Protein AF-A0AAE0WS06-F1 (afdb_monomer)

Structure (mmCIF, N/CA/C/O backbone):
data_AF-A0AAE0WS06-F1
#
_entry.id   AF-A0AAE0WS06-F1
#
loop_
_atom_site.group_PDB
_atom_site.id
_atom_site.type_symbol
_atom_site.label_atom_id
_atom_site.label_alt_id
_atom_site.label_comp_id
_atom_site.label_asym_id
_atom_site.label_entity_id
_atom_site.label_seq_id
_atom_site.pdbx_PDB_ins_code
_atom_site.Cartn_x
_atom_site.Cartn_y
_atom_site.Cartn_z
_atom_site.occupancy
_atom_site.B_iso_or_equiv
_atom_site.auth_seq_id
_atom_site.auth_comp_id
_atom_site.auth_asym_id
_atom_site.auth_atom_id
_atom_site.pdbx_PDB_model_num
ATOM 1 N N . MET A 1 1 ? 27.859 -35.259 35.446 1.00 38.78 1 MET A N 1
ATOM 2 C CA . MET A 1 1 ? 28.442 -34.142 34.668 1.00 38.78 1 MET A CA 1
ATOM 3 C C . MET A 1 1 ? 27.385 -33.175 34.126 1.00 38.78 1 MET A C 1
ATOM 5 O O . MET A 1 1 ? 27.685 -31.994 34.048 1.00 38.78 1 MET A O 1
ATOM 9 N N . GLU A 1 2 ? 26.140 -33.585 33.858 1.00 34.56 2 GLU A N 1
ATOM 10 C CA . GLU A 1 2 ? 25.104 -32.656 33.353 1.00 34.56 2 GLU A CA 1
ATOM 11 C C . GLU A 1 2 ? 24.590 -31.627 34.382 1.00 34.56 2 GLU A C 1
ATOM 13 O O . GLU A 1 2 ? 24.336 -30.480 34.023 1.00 34.56 2 GLU A O 1
ATOM 18 N N . ASN A 1 3 ? 24.573 -31.948 35.681 1.00 36.56 3 ASN A N 1
ATOM 19 C CA . ASN A 1 3 ? 24.187 -30.970 36.715 1.00 36.56 3 ASN A CA 1
ATOM 20 C C . ASN A 1 3 ? 25.267 -29.909 37.014 1.00 36.56 3 ASN A C 1
ATOM 22 O O . ASN A 1 3 ? 24.951 -28.844 37.542 1.00 36.56 3 ASN A O 1
ATOM 26 N N . ALA A 1 4 ? 26.526 -30.149 36.626 1.00 33.25 4 ALA A N 1
ATOM 27 C CA . ALA A 1 4 ? 27.603 -29.165 36.768 1.00 33.25 4 ALA A CA 1
ATOM 28 C C . ALA A 1 4 ? 27.520 -28.075 35.683 1.00 33.25 4 ALA A C 1
ATOM 30 O O . ALA A 1 4 ? 27.757 -26.904 35.969 1.00 33.25 4 ALA A O 1
ATOM 31 N N . HIS A 1 5 ? 27.093 -28.428 34.465 1.00 36.16 5 HIS A N 1
ATOM 32 C CA . HIS A 1 5 ? 26.930 -27.477 33.359 1.00 36.16 5 HIS A CA 1
ATOM 33 C C . HIS A 1 5 ? 25.762 -26.502 33.565 1.00 36.16 5 HIS A C 1
ATOM 35 O O . HIS A 1 5 ? 25.855 -25.341 33.160 1.00 36.16 5 HIS A O 1
ATOM 41 N N . LEU A 1 6 ? 24.682 -26.935 34.225 1.00 36.91 6 LEU A N 1
ATOM 42 C CA . LEU A 1 6 ? 23.524 -26.077 34.489 1.00 36.91 6 LEU A CA 1
ATOM 43 C C . LEU A 1 6 ? 23.784 -25.079 35.632 1.00 36.91 6 LEU A C 1
ATOM 45 O O . LEU A 1 6 ? 23.354 -23.927 35.554 1.00 36.91 6 LEU A O 1
ATOM 49 N N . TRP A 1 7 ? 24.539 -25.495 36.657 1.00 36.16 7 TRP A N 1
ATOM 50 C CA . TRP A 1 7 ? 24.986 -24.606 37.733 1.00 36.16 7 TRP A CA 1
ATOM 51 C C . TRP A 1 7 ? 26.011 -23.584 37.220 1.00 36.16 7 TRP A C 1
ATOM 53 O O . TRP A 1 7 ? 25.868 -22.392 37.485 1.00 36.16 7 TRP A O 1
ATOM 63 N N . TYR A 1 8 ? 26.965 -24.017 36.382 1.00 34.34 8 TYR A N 1
ATOM 64 C CA . TYR A 1 8 ? 27.956 -23.123 35.775 1.00 34.34 8 TYR A CA 1
ATOM 65 C C . TYR A 1 8 ? 27.310 -22.077 34.857 1.00 34.34 8 TYR A C 1
ATOM 67 O O . TYR A 1 8 ? 27.682 -20.911 34.919 1.00 34.34 8 TYR A O 1
ATOM 75 N N . ARG A 1 9 ? 26.291 -22.450 34.062 1.00 39.28 9 ARG A N 1
ATOM 76 C CA . ARG A 1 9 ? 25.549 -21.487 33.230 1.00 39.28 9 ARG A CA 1
ATOM 77 C C . ARG A 1 9 ? 24.821 -20.443 34.067 1.00 39.28 9 ARG A C 1
A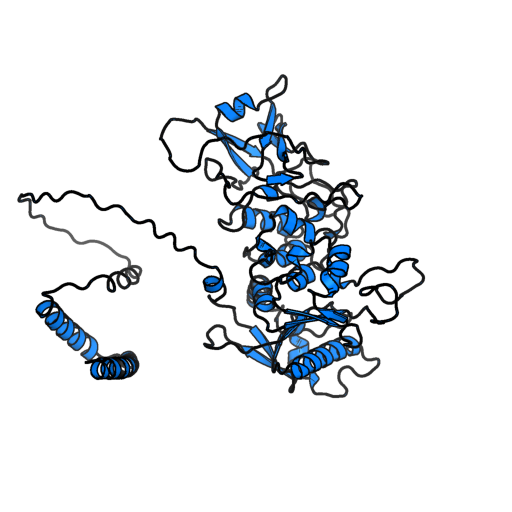TOM 79 O O . ARG A 1 9 ? 24.996 -19.266 33.793 1.00 39.28 9 ARG A O 1
ATOM 86 N N . LYS A 1 10 ? 24.066 -20.846 35.097 1.00 38.72 10 LYS A N 1
ATOM 87 C CA . LYS A 1 10 ? 23.293 -19.898 35.921 1.00 38.72 10 LYS A CA 1
ATOM 88 C C . LYS A 1 10 ? 24.188 -18.958 36.730 1.00 38.72 10 LYS A C 1
ATOM 90 O O . LYS A 1 10 ? 23.940 -17.755 36.733 1.00 38.72 10 LYS A O 1
ATOM 95 N N . VAL A 1 11 ? 25.250 -19.480 37.350 1.00 41.81 11 VAL A N 1
ATOM 96 C CA . VAL A 1 11 ? 26.196 -18.664 38.127 1.00 41.81 11 VAL A CA 1
ATOM 97 C C . VAL A 1 11 ? 27.007 -17.742 37.213 1.00 41.81 11 VAL A C 1
ATOM 99 O O . VAL A 1 11 ? 27.177 -16.576 37.556 1.00 41.81 11 VAL A O 1
ATOM 102 N N . ALA A 1 12 ? 27.431 -18.199 36.027 1.00 39.56 12 ALA A N 1
ATOM 103 C CA . ALA A 1 12 ? 28.180 -17.364 35.087 1.00 39.56 12 ALA A CA 1
ATOM 104 C C . ALA A 1 12 ? 27.339 -16.211 34.522 1.00 39.56 12 ALA A C 1
ATOM 106 O O . ALA A 1 12 ? 27.842 -15.094 34.463 1.00 39.56 12 ALA A O 1
ATOM 107 N N . THR A 1 13 ? 26.061 -16.421 34.174 1.00 41.44 13 THR A N 1
ATOM 108 C CA . THR A 1 13 ? 25.200 -15.321 33.694 1.00 41.44 13 THR A CA 1
ATOM 109 C C . THR A 1 13 ? 24.869 -14.309 34.784 1.00 41.44 13 THR A C 1
ATOM 111 O O . THR A 1 13 ? 24.907 -13.112 34.516 1.00 41.44 13 THR A O 1
ATOM 114 N N . SER A 1 14 ? 24.599 -14.748 36.019 1.00 39.09 14 SER A N 1
ATOM 115 C CA . SER A 1 14 ? 24.303 -13.823 37.122 1.00 39.09 14 SER A CA 1
ATOM 116 C C . SER A 1 14 ? 25.552 -13.086 37.618 1.00 39.09 14 SER A C 1
ATOM 118 O O . SER A 1 14 ? 25.469 -11.904 37.947 1.00 39.09 14 SER A O 1
ATOM 120 N N . ALA A 1 15 ? 26.719 -13.741 37.613 1.00 37.03 15 ALA A N 1
ATOM 121 C CA . ALA A 1 15 ? 27.991 -13.108 37.950 1.00 37.03 15 ALA A CA 1
ATOM 122 C C . ALA A 1 15 ? 28.457 -12.135 36.856 1.00 37.03 15 ALA A C 1
ATOM 124 O O . ALA A 1 15 ? 28.897 -11.044 37.200 1.00 37.03 15 ALA A O 1
ATOM 125 N N . LEU A 1 16 ? 28.299 -12.453 35.560 1.00 40.22 16 LEU A N 1
ATOM 126 C CA . LEU A 1 16 ? 28.612 -11.507 34.476 1.00 40.22 16 LEU A CA 1
ATOM 127 C C . LEU A 1 16 ? 27.717 -10.263 34.531 1.00 40.22 16 LEU A C 1
ATOM 129 O O . LEU A 1 16 ? 28.218 -9.154 34.370 1.00 40.22 16 LEU A O 1
ATOM 133 N N . TYR A 1 17 ? 26.419 -10.426 34.805 1.00 38.16 17 TYR A N 1
ATOM 134 C CA . TYR A 1 17 ? 25.497 -9.290 34.924 1.00 38.16 17 TYR A CA 1
ATOM 135 C C . TYR A 1 17 ? 25.816 -8.391 36.128 1.00 38.16 17 TYR A C 1
ATOM 137 O O . TYR A 1 17 ? 25.667 -7.172 36.044 1.00 38.16 17 TYR A O 1
ATOM 145 N N . ALA A 1 18 ? 26.294 -8.969 37.236 1.00 38.00 18 ALA A N 1
ATOM 146 C CA . ALA A 1 18 ? 26.763 -8.206 38.391 1.00 38.00 18 ALA A CA 1
ATOM 147 C C . ALA A 1 18 ? 28.141 -7.552 38.146 1.00 38.00 18 ALA A C 1
ATOM 149 O O . ALA A 1 18 ? 28.361 -6.419 38.576 1.00 38.00 18 ALA A O 1
ATOM 150 N N . LEU A 1 19 ? 29.049 -8.218 37.418 1.00 37.72 19 LEU A N 1
ATOM 151 C CA . LEU A 1 19 ? 30.391 -7.706 37.107 1.00 37.72 19 LEU A CA 1
ATOM 152 C C . LEU A 1 19 ? 30.387 -6.580 36.065 1.00 37.72 19 LEU A C 1
ATOM 154 O O . LEU A 1 19 ? 31.164 -5.640 36.210 1.00 37.72 19 LEU A O 1
ATOM 158 N N . MET A 1 20 ? 29.497 -6.608 35.066 1.00 41.22 20 MET A N 1
ATOM 159 C CA . MET A 1 20 ? 29.400 -5.534 34.060 1.00 41.22 20 MET A CA 1
ATOM 160 C C . MET A 1 20 ? 28.899 -4.198 34.635 1.00 41.22 20 MET A C 1
ATOM 162 O O . MET A 1 20 ? 28.974 -3.169 33.967 1.00 41.22 20 MET A O 1
ATOM 166 N N . ARG A 1 21 ? 28.421 -4.185 35.888 1.00 41.00 21 ARG A N 1
ATOM 167 C CA . ARG A 1 21 ? 27.913 -2.986 36.566 1.00 41.00 21 ARG A CA 1
ATOM 168 C C . ARG A 1 21 ? 28.953 -2.234 37.407 1.00 41.00 21 ARG A C 1
ATOM 170 O O . ARG A 1 21 ? 28.637 -1.132 37.846 1.00 41.00 21 ARG A O 1
ATOM 177 N N . SER A 1 22 ? 30.169 -2.758 37.628 1.00 41.56 22 SER A N 1
ATOM 178 C CA . SER A 1 22 ? 31.204 -2.044 38.404 1.00 41.56 22 SER A CA 1
ATOM 179 C C . SER A 1 22 ? 32.479 -1.781 37.589 1.00 41.56 22 SER A C 1
ATOM 181 O O . SER A 1 22 ? 33.219 -2.689 37.221 1.00 41.56 22 SER A O 1
ATOM 183 N N . LYS A 1 23 ? 32.741 -0.501 37.290 1.00 49.06 23 LYS A N 1
ATOM 184 C CA . LYS A 1 23 ? 34.001 -0.036 36.692 1.00 49.06 23 LYS A CA 1
ATOM 185 C C . LYS A 1 23 ? 35.106 -0.145 37.745 1.00 49.06 23 LYS A C 1
ATOM 187 O O . LYS A 1 23 ? 35.175 0.705 38.628 1.00 49.06 23 LYS A O 1
ATOM 192 N N . SER A 1 24 ? 35.940 -1.180 37.693 1.00 45.53 24 SER A N 1
ATOM 193 C CA . SER A 1 24 ? 37.106 -1.278 38.579 1.00 45.53 24 SER A CA 1
ATOM 194 C C . SER A 1 24 ? 38.237 -2.115 37.972 1.00 45.53 24 SER A C 1
ATOM 196 O O . SER A 1 24 ? 38.001 -3.140 37.330 1.00 45.53 24 SER A O 1
ATOM 198 N N . ASP A 1 25 ? 39.477 -1.676 38.210 1.00 44.38 25 ASP A N 1
ATOM 199 C CA . ASP A 1 25 ? 40.741 -2.240 37.698 1.00 44.38 25 ASP A CA 1
ATOM 200 C C . ASP A 1 25 ? 40.992 -3.714 38.082 1.00 44.38 25 ASP A C 1
ATOM 202 O O . ASP A 1 25 ? 41.849 -4.391 37.507 1.00 44.38 25 ASP A O 1
ATOM 206 N N . LEU A 1 26 ? 40.186 -4.265 38.995 1.00 45.03 26 LEU A N 1
ATOM 207 C CA . LEU A 1 26 ? 40.138 -5.697 39.299 1.00 45.03 26 LEU A CA 1
ATOM 208 C C . LEU A 1 26 ? 39.716 -6.552 38.090 1.00 45.03 26 LEU A C 1
ATOM 210 O O . LEU A 1 26 ? 40.173 -7.691 37.974 1.00 45.03 26 LEU A O 1
ATOM 214 N N . LEU A 1 27 ? 38.907 -6.010 37.168 1.00 45.41 27 LEU A N 1
ATOM 215 C CA . LEU A 1 27 ? 38.448 -6.718 35.965 1.00 45.41 27 LEU A CA 1
ATOM 216 C C . LEU A 1 27 ? 39.616 -7.059 35.024 1.00 45.41 27 LEU A C 1
ATOM 218 O O . LEU A 1 27 ? 39.687 -8.167 34.493 1.00 45.41 27 LEU A O 1
ATOM 222 N N . ILE A 1 28 ? 40.570 -6.137 34.867 1.00 48.69 28 ILE A N 1
ATOM 223 C CA . ILE A 1 28 ? 41.730 -6.317 33.985 1.00 48.69 28 ILE A CA 1
ATOM 224 C C . ILE A 1 28 ? 42.677 -7.369 34.573 1.00 48.69 28 ILE A C 1
ATOM 226 O O . ILE A 1 28 ? 43.135 -8.261 33.859 1.00 48.69 28 ILE A O 1
ATOM 230 N N . SER A 1 29 ? 42.909 -7.340 35.888 1.00 44.03 29 SER A N 1
ATOM 231 C CA . SER A 1 29 ? 43.753 -8.332 36.570 1.00 44.03 29 SER A CA 1
ATOM 232 C C . SER A 1 29 ? 43.155 -9.748 36.515 1.00 44.03 29 SER A C 1
ATOM 234 O O . SER A 1 29 ? 43.861 -10.722 36.224 1.00 44.03 29 SER A O 1
ATOM 236 N N . LEU A 1 30 ? 41.832 -9.875 36.690 1.00 45.62 30 LEU A N 1
ATOM 237 C CA . LEU A 1 30 ? 41.138 -11.164 36.623 1.00 45.62 30 LEU A CA 1
ATOM 238 C C . LEU A 1 30 ? 41.158 -11.749 35.201 1.00 45.62 30 LEU A C 1
ATOM 240 O O . LEU A 1 30 ? 41.466 -12.929 35.029 1.00 45.62 30 LEU A O 1
ATOM 244 N N . LEU A 1 31 ? 40.910 -10.923 34.178 1.00 44.81 31 LEU A N 1
ATOM 245 C CA . LEU A 1 31 ? 40.946 -11.336 32.770 1.00 44.81 31 LEU A CA 1
ATOM 246 C C . LEU A 1 31 ? 42.359 -11.728 32.318 1.00 44.81 31 LEU A C 1
ATOM 248 O O . LEU A 1 31 ? 42.521 -12.714 31.600 1.00 44.81 31 LEU A O 1
ATOM 252 N N . THR A 1 32 ? 43.390 -11.026 32.796 1.00 46.97 32 THR A N 1
ATOM 253 C CA . THR A 1 32 ? 44.794 -11.354 32.487 1.00 46.97 32 THR A CA 1
ATOM 254 C C . THR A 1 32 ? 45.210 -12.681 33.133 1.00 46.97 32 THR A C 1
ATOM 256 O O . THR A 1 32 ? 45.881 -13.504 32.511 1.00 46.97 32 THR A O 1
ATOM 259 N N . THR A 1 33 ? 44.726 -12.951 34.349 1.00 43.25 33 THR A N 1
ATOM 260 C CA . THR A 1 33 ? 44.978 -14.217 35.056 1.00 43.25 33 THR A CA 1
ATOM 261 C C . THR A 1 33 ? 44.193 -15.385 34.443 1.00 43.25 33 THR A C 1
ATOM 263 O O . THR A 1 33 ? 44.717 -16.496 34.337 1.00 43.25 33 THR A O 1
ATOM 266 N N . MET A 1 34 ? 42.956 -15.154 33.983 1.00 41.88 34 MET A N 1
ATOM 267 C CA . MET A 1 34 ? 42.169 -16.157 33.251 1.00 41.88 34 MET A CA 1
ATOM 268 C C . MET A 1 34 ? 42.780 -16.476 31.885 1.00 41.88 34 MET A C 1
ATOM 270 O O . MET A 1 34 ? 42.825 -17.647 31.512 1.00 41.88 34 MET A O 1
ATOM 274 N N . ARG A 1 35 ? 43.317 -15.473 31.180 1.00 40.50 35 ARG A N 1
ATOM 275 C CA . ARG A 1 35 ? 44.062 -15.656 29.928 1.00 40.50 35 ARG A CA 1
ATOM 276 C C . ARG A 1 35 ? 45.290 -16.546 30.123 1.00 40.50 35 ARG A C 1
ATOM 278 O O . ARG A 1 35 ? 45.429 -17.531 29.407 1.00 40.50 35 ARG A O 1
ATOM 285 N N . ALA A 1 36 ? 46.106 -16.277 31.145 1.00 42.06 36 ALA A N 1
ATOM 286 C CA . ALA A 1 36 ? 47.283 -17.094 31.455 1.00 42.06 36 ALA A CA 1
ATOM 287 C C . ALA A 1 36 ? 46.925 -18.552 31.815 1.00 42.06 36 ALA A C 1
ATOM 289 O O . ALA A 1 36 ? 47.668 -19.478 31.496 1.00 42.06 36 ALA A O 1
ATOM 290 N N . ARG A 1 37 ? 45.765 -18.781 32.449 1.00 40.34 37 ARG A N 1
ATOM 291 C CA . ARG A 1 37 ? 45.282 -20.135 32.779 1.00 40.34 37 ARG A CA 1
ATOM 292 C C . ARG A 1 37 ? 44.641 -20.866 31.596 1.00 40.34 37 ARG A C 1
ATOM 294 O O . ARG A 1 37 ? 44.731 -22.088 31.545 1.00 40.34 37 ARG A O 1
ATOM 301 N N . LEU A 1 38 ? 44.026 -20.149 30.655 1.00 41.03 38 LEU A N 1
ATOM 302 C CA . LEU A 1 38 ? 43.474 -20.716 29.418 1.00 41.03 38 LEU A CA 1
ATOM 303 C C . LEU A 1 38 ? 44.578 -21.073 28.414 1.00 41.03 38 LEU A C 1
ATOM 305 O O . LEU A 1 38 ? 44.503 -22.127 27.787 1.00 41.03 38 LEU A O 1
ATOM 309 N N . GLU A 1 39 ? 45.632 -20.257 28.321 1.00 40.97 39 GLU A N 1
ATOM 310 C CA . GLU A 1 39 ? 46.812 -20.542 27.491 1.00 40.97 39 GLU A CA 1
ATOM 311 C C . GLU A 1 39 ? 47.598 -21.765 28.010 1.00 40.97 39 GLU A C 1
ATOM 313 O O . GLU A 1 39 ? 48.122 -22.540 27.214 1.00 40.97 39 GLU A O 1
ATOM 318 N N . ALA A 1 40 ? 47.595 -22.020 29.326 1.00 39.19 40 ALA A N 1
ATOM 319 C CA . ALA A 1 40 ? 48.196 -23.218 29.922 1.00 39.19 40 ALA A CA 1
ATOM 320 C C . ALA A 1 40 ? 47.339 -24.500 29.792 1.00 39.19 40 ALA A C 1
ATOM 322 O O . ALA A 1 40 ? 47.851 -25.597 30.012 1.00 39.19 40 ALA A O 1
ATOM 323 N N . ALA A 1 41 ? 46.048 -24.388 29.451 1.00 37.53 41 ALA A N 1
ATOM 324 C CA . ALA A 1 41 ? 45.103 -25.511 29.425 1.00 37.53 41 ALA A CA 1
ATOM 325 C C . ALA A 1 41 ? 44.784 -26.048 28.013 1.00 37.53 41 ALA A C 1
ATOM 327 O O . ALA A 1 41 ? 44.100 -27.062 27.889 1.00 37.53 41 ALA A O 1
ATOM 328 N N . ALA A 1 42 ? 45.274 -25.414 26.944 1.00 34.81 42 ALA A N 1
ATOM 329 C CA . ALA A 1 42 ? 44.935 -25.773 25.566 1.00 34.81 42 ALA A CA 1
ATOM 330 C C . ALA A 1 42 ? 45.944 -26.747 24.921 1.00 34.81 42 ALA A C 1
ATOM 332 O O . ALA A 1 42 ? 46.630 -26.418 23.958 1.00 34.81 42 ALA A O 1
ATOM 333 N N . CYS A 1 43 ? 45.970 -27.987 25.408 1.00 36.34 43 CYS A N 1
ATOM 334 C CA . CYS A 1 43 ? 46.150 -29.151 24.541 1.00 36.34 43 CYS A CA 1
ATOM 335 C C . CYS A 1 43 ? 44.762 -29.787 24.402 1.00 36.34 43 CYS A C 1
ATOM 337 O O . CYS A 1 43 ? 44.127 -30.062 25.414 1.00 36.34 43 CYS A O 1
ATOM 339 N N . VAL A 1 44 ? 44.329 -30.045 23.163 1.00 32.28 44 VAL A N 1
ATOM 340 C CA . VAL A 1 44 ? 43.023 -30.609 22.746 1.00 32.28 44 VAL A CA 1
ATOM 341 C C . VAL A 1 44 ? 41.951 -29.569 22.352 1.00 32.28 44 VAL A C 1
ATOM 343 O O . VAL A 1 44 ? 41.123 -29.122 23.135 1.00 32.28 44 VAL A O 1
ATOM 346 N N . ALA A 1 45 ? 41.999 -29.227 21.060 1.00 37.88 45 ALA A N 1
ATOM 347 C CA . ALA A 1 45 ? 40.902 -28.976 20.116 1.00 37.88 45 ALA A CA 1
ATOM 348 C C . ALA A 1 45 ? 39.535 -28.473 20.636 1.00 37.88 45 ALA A C 1
ATOM 350 O O . ALA A 1 45 ? 38.660 -29.287 20.910 1.00 37.88 45 ALA A O 1
ATOM 351 N N . VAL A 1 46 ? 39.292 -27.153 20.555 1.00 28.16 46 VAL A N 1
ATOM 352 C CA . VAL A 1 46 ? 37.966 -26.568 20.244 1.00 28.16 46 VAL A CA 1
ATOM 353 C C . VAL A 1 46 ? 38.133 -25.209 19.530 1.00 28.16 46 VAL A C 1
ATOM 355 O O . VAL A 1 46 ? 38.581 -24.237 20.129 1.00 28.16 46 VAL A O 1
ATOM 358 N N . ALA A 1 47 ? 37.719 -25.117 18.263 1.00 28.03 47 ALA A N 1
ATOM 359 C CA . ALA A 1 47 ? 37.345 -23.878 17.557 1.00 28.03 47 ALA A CA 1
ATOM 360 C C . ALA A 1 47 ? 36.281 -24.264 16.505 1.00 28.03 47 ALA A C 1
ATOM 362 O O . ALA A 1 47 ? 36.468 -25.309 15.878 1.00 28.03 47 ALA A O 1
ATOM 363 N N . PRO A 1 48 ? 35.162 -23.520 16.325 1.00 30.56 48 PRO A N 1
ATOM 364 C CA . PRO A 1 48 ? 35.137 -22.068 16.120 1.00 30.56 48 PRO A CA 1
ATOM 365 C C . PRO A 1 48 ? 33.963 -21.349 16.833 1.00 30.56 48 PRO A C 1
ATOM 367 O O . PRO A 1 48 ? 32.825 -21.380 16.376 1.00 30.56 48 PRO A O 1
ATOM 370 N N . ALA A 1 49 ? 34.238 -20.642 17.931 1.00 31.89 49 ALA A N 1
ATOM 371 C CA . ALA A 1 49 ? 33.281 -19.699 18.539 1.00 31.89 49 ALA A CA 1
ATOM 372 C C . ALA A 1 49 ? 33.917 -18.354 18.945 1.00 31.89 49 ALA A C 1
ATOM 374 O O . ALA A 1 49 ? 33.218 -17.445 19.373 1.00 31.89 49 ALA A O 1
ATOM 375 N N . LEU A 1 50 ? 35.234 -18.194 18.780 1.00 31.80 50 LEU A N 1
ATOM 376 C CA . LEU A 1 50 ? 35.970 -17.014 19.253 1.00 31.80 50 LEU A CA 1
ATOM 377 C C . LEU A 1 50 ? 36.371 -16.029 18.147 1.00 31.80 50 LEU A C 1
ATOM 379 O O . LEU A 1 50 ? 36.927 -14.981 18.446 1.00 31.80 50 LEU A O 1
ATOM 383 N N . TYR A 1 51 ? 36.056 -16.311 16.879 1.00 28.61 51 TYR A N 1
ATOM 384 C CA . TYR A 1 51 ? 36.427 -15.415 15.775 1.00 28.61 51 TYR A CA 1
ATOM 385 C C . TYR A 1 51 ? 35.429 -14.263 15.553 1.00 28.61 51 TYR A C 1
ATOM 387 O O . TYR A 1 51 ? 35.761 -13.283 14.897 1.00 28.61 51 TYR A O 1
ATOM 395 N N . LEU A 1 52 ? 34.220 -14.336 16.125 1.00 30.12 52 LEU A N 1
ATOM 396 C CA . LEU A 1 52 ? 33.186 -13.315 15.911 1.00 30.12 52 LEU A CA 1
ATOM 397 C C . LEU A 1 52 ? 33.337 -12.070 16.802 1.00 30.12 52 LEU A C 1
ATOM 399 O O . LEU A 1 52 ? 32.653 -11.081 16.572 1.00 30.12 52 LEU A O 1
ATOM 403 N N . HIS A 1 53 ? 34.230 -12.091 17.796 1.00 32.12 53 HIS A N 1
ATOM 404 C CA . HIS A 1 53 ? 34.379 -10.979 18.742 1.00 32.12 53 HIS A CA 1
ATOM 405 C C . HIS A 1 53 ? 35.517 -10.006 18.394 1.00 32.12 53 HIS A C 1
ATOM 407 O O . HIS A 1 53 ? 35.750 -9.057 19.137 1.00 32.12 53 HIS A O 1
ATOM 413 N N . TRP A 1 54 ? 36.222 -10.220 17.275 1.00 29.86 54 TRP A N 1
ATOM 414 C CA . TRP A 1 54 ? 37.445 -9.476 16.942 1.00 29.86 54 TRP A CA 1
ATOM 415 C C . TRP A 1 54 ? 37.303 -8.447 15.810 1.00 29.86 54 TRP A C 1
ATOM 417 O O . TRP A 1 54 ? 38.278 -7.795 15.456 1.00 29.86 54 TRP A O 1
ATOM 427 N N . CYS A 1 55 ? 36.096 -8.239 15.272 1.00 28.39 55 CYS A N 1
ATOM 428 C CA . CYS A 1 55 ? 35.845 -7.224 14.235 1.00 28.39 55 CYS A CA 1
ATOM 429 C C . CYS A 1 55 ? 35.031 -6.009 14.711 1.00 28.39 55 CYS A C 1
ATOM 431 O O . CYS A 1 55 ? 34.657 -5.180 13.889 1.00 28.39 55 CYS A O 1
ATOM 433 N N . ILE A 1 56 ? 34.783 -5.865 16.015 1.00 31.28 56 ILE A N 1
ATOM 434 C CA . ILE A 1 56 ? 34.074 -4.711 16.589 1.00 31.28 56 ILE A CA 1
ATOM 435 C C . ILE A 1 56 ? 34.957 -4.097 17.679 1.00 31.28 56 ILE A C 1
ATOM 437 O O . ILE A 1 56 ? 34.638 -4.187 18.854 1.00 31.28 56 ILE A O 1
ATOM 441 N N . ASP A 1 57 ? 36.127 -3.576 17.302 1.00 28.88 57 ASP A N 1
ATOM 442 C CA . ASP A 1 57 ? 36.881 -2.639 18.161 1.00 28.88 57 ASP A CA 1
ATOM 443 C C . ASP A 1 57 ? 38.000 -1.876 17.422 1.00 28.88 57 ASP A C 1
ATOM 445 O O . ASP A 1 57 ? 38.941 -1.362 18.023 1.00 28.88 57 ASP A O 1
ATOM 449 N N . ALA A 1 58 ? 37.929 -1.791 16.091 1.00 30.53 58 ALA A N 1
ATOM 450 C CA . ALA A 1 58 ? 38.942 -1.120 15.276 1.00 30.53 58 ALA A CA 1
ATOM 451 C C . ALA A 1 58 ? 38.343 0.042 14.477 1.00 30.53 58 ALA A C 1
ATOM 453 O O . ALA A 1 58 ? 38.548 0.131 13.273 1.00 30.53 58 ALA A O 1
ATOM 454 N N . ASP A 1 59 ? 37.593 0.923 15.147 1.00 30.30 59 ASP A N 1
ATOM 455 C CA . ASP A 1 59 ? 37.168 2.193 14.543 1.00 30.30 59 ASP A CA 1
ATOM 456 C C . ASP A 1 59 ? 37.080 3.349 15.557 1.00 30.30 59 ASP A C 1
ATOM 458 O O . ASP A 1 59 ? 36.176 4.176 15.527 1.00 30.30 59 ASP A O 1
ATOM 462 N N . TYR A 1 60 ? 38.049 3.429 16.476 1.00 29.12 60 TYR A N 1
ATOM 463 C CA . TYR A 1 60 ? 38.271 4.613 17.313 1.00 29.12 60 TYR A CA 1
ATOM 464 C C . TYR A 1 60 ? 39.775 4.824 17.561 1.00 29.12 60 TYR A C 1
ATOM 466 O O . TYR A 1 60 ? 40.341 4.270 18.493 1.00 29.12 60 TYR A O 1
ATOM 474 N N . HIS A 1 61 ? 40.429 5.592 16.677 1.00 30.47 61 HIS A N 1
ATOM 475 C CA . HIS A 1 61 ? 41.405 6.667 16.966 1.00 30.47 61 HIS A CA 1
ATOM 476 C C . HIS A 1 61 ? 42.381 6.925 15.796 1.00 30.47 61 HIS A C 1
ATOM 478 O O . HIS A 1 61 ? 43.085 6.041 15.315 1.00 30.47 61 HIS A O 1
ATOM 484 N N . LYS A 1 62 ? 42.448 8.196 15.370 1.00 31.27 62 LYS A N 1
ATOM 485 C CA . LYS A 1 62 ? 43.397 8.766 14.396 1.00 31.27 62 LYS A CA 1
ATOM 486 C C . LYS A 1 62 ? 44.682 9.259 15.091 1.00 31.27 62 LYS A C 1
ATOM 488 O O . LYS A 1 62 ? 44.561 10.116 15.962 1.00 31.27 62 LYS A O 1
ATOM 493 N N . ASN A 1 63 ? 45.871 8.797 14.668 1.00 27.16 63 ASN A N 1
ATOM 494 C CA . ASN A 1 63 ? 47.063 9.586 14.240 1.00 27.16 63 ASN A CA 1
ATOM 495 C C . ASN A 1 63 ? 48.382 8.749 14.180 1.00 27.16 63 ASN A C 1
ATOM 497 O O . ASN A 1 63 ? 48.455 7.713 14.834 1.00 27.16 63 ASN A O 1
ATOM 501 N N . PRO A 1 64 ? 49.416 9.164 13.396 1.00 33.78 64 PRO A N 1
ATOM 502 C CA . PRO A 1 64 ? 50.578 8.347 12.963 1.00 33.78 64 PRO A CA 1
ATOM 503 C C . PRO A 1 64 ? 51.927 8.783 13.621 1.00 33.78 64 PRO A C 1
ATOM 505 O O . PRO A 1 64 ? 51.897 9.579 14.555 1.00 33.78 64 PRO A O 1
ATOM 508 N N . PRO A 1 65 ? 53.129 8.439 13.087 1.00 41.03 65 PRO A N 1
ATOM 509 C CA . PRO A 1 65 ? 53.817 7.138 13.045 1.00 41.03 65 PRO A CA 1
ATOM 510 C C . PRO A 1 65 ? 55.166 7.151 13.823 1.00 41.03 65 PRO A C 1
ATOM 512 O O . PRO A 1 65 ? 55.810 8.193 13.931 1.00 41.03 65 PRO A O 1
ATOM 515 N N . ILE A 1 66 ? 55.687 5.998 14.274 1.00 26.81 66 ILE A N 1
ATOM 516 C CA . ILE A 1 66 ? 57.090 5.878 14.743 1.00 26.81 66 ILE A CA 1
ATOM 517 C C . ILE A 1 66 ? 57.778 4.646 14.122 1.00 26.81 66 ILE A C 1
ATOM 519 O O . ILE A 1 66 ? 57.179 3.589 13.953 1.00 26.81 66 ILE A O 1
ATOM 523 N N . ARG A 1 67 ? 59.041 4.853 13.722 1.00 26.88 67 ARG A N 1
ATOM 524 C CA . ARG A 1 67 ? 59.939 4.005 12.918 1.00 26.88 67 ARG A CA 1
ATOM 525 C C . ARG A 1 67 ? 60.580 2.824 13.683 1.00 26.88 67 ARG A C 1
ATOM 527 O O . ARG A 1 67 ? 61.212 3.063 14.702 1.00 26.88 67 ARG A O 1
ATOM 534 N N . GLY A 1 68 ? 60.596 1.652 13.026 1.00 24.25 68 GLY A N 1
ATOM 535 C CA . GLY A 1 68 ? 61.711 0.674 12.901 1.00 24.25 68 GLY A CA 1
ATOM 536 C C . GLY A 1 68 ? 62.053 -0.261 14.086 1.00 24.25 68 GLY A C 1
ATOM 537 O O . GLY A 1 68 ? 61.603 0.005 15.194 1.00 24.25 68 GLY A O 1
ATOM 538 N N . PRO A 1 69 ? 62.896 -1.314 13.897 1.00 31.69 69 PRO A N 1
ATOM 539 C CA . PRO A 1 69 ? 63.560 -1.768 12.665 1.00 31.69 69 PRO A CA 1
ATOM 540 C C . PRO A 1 69 ? 63.375 -3.269 12.304 1.00 31.69 69 PRO A C 1
ATOM 542 O O . PRO A 1 69 ? 62.846 -4.083 13.053 1.00 31.69 69 PRO A O 1
ATOM 545 N N . ASN A 1 70 ? 63.869 -3.584 11.102 1.00 25.86 70 ASN A N 1
ATOM 546 C CA . ASN A 1 70 ? 64.020 -4.884 10.443 1.00 25.86 70 ASN A CA 1
ATOM 547 C C . ASN A 1 70 ? 64.721 -5.972 11.275 1.00 25.86 70 ASN A C 1
ATOM 549 O O . ASN A 1 70 ? 65.786 -5.701 11.825 1.00 25.86 70 ASN A O 1
ATOM 553 N N . VAL A 1 71 ? 64.253 -7.225 11.159 1.00 28.34 71 VAL A N 1
ATOM 554 C CA . VAL A 1 71 ? 65.118 -8.422 11.135 1.00 28.34 71 VAL A CA 1
ATOM 555 C C . VAL A 1 71 ? 64.573 -9.436 10.115 1.00 28.34 71 VAL A C 1
ATOM 557 O O . VAL A 1 71 ? 63.371 -9.646 9.977 1.00 28.34 71 VAL A O 1
ATOM 560 N N . THR A 1 72 ? 65.509 -9.999 9.363 1.00 26.12 72 THR A N 1
ATOM 561 C CA . THR A 1 72 ? 65.437 -10.816 8.148 1.00 26.12 72 THR A CA 1
ATOM 562 C C . THR A 1 72 ? 65.227 -12.323 8.370 1.00 26.12 72 THR A C 1
ATOM 564 O O . THR A 1 72 ? 65.806 -12.893 9.284 1.00 26.12 72 THR A O 1
ATOM 567 N N . ALA A 1 73 ? 64.470 -12.926 7.441 1.00 26.89 73 ALA A N 1
ATOM 568 C CA . ALA A 1 73 ? 64.592 -14.236 6.763 1.00 26.89 73 ALA A CA 1
ATOM 569 C C . ALA A 1 73 ? 65.193 -15.485 7.462 1.00 26.89 73 ALA A C 1
ATOM 571 O O . ALA A 1 73 ? 66.328 -15.473 7.927 1.00 26.89 73 ALA A O 1
ATOM 572 N N . GLY A 1 74 ? 64.495 -16.628 7.315 1.00 24.66 74 GLY A N 1
ATOM 573 C CA . GLY A 1 74 ? 65.052 -17.974 7.538 1.00 24.66 74 GLY A CA 1
ATOM 574 C C . GLY A 1 74 ? 64.064 -19.146 7.372 1.00 24.66 74 GLY A C 1
ATOM 575 O O . GLY A 1 74 ? 63.526 -19.635 8.352 1.00 24.66 74 GLY A O 1
ATOM 576 N N . THR A 1 75 ? 63.828 -19.553 6.118 1.00 25.64 75 THR A N 1
ATOM 577 C CA . THR A 1 75 ? 63.542 -20.912 5.574 1.00 25.64 75 THR A CA 1
ATOM 578 C C . THR A 1 75 ? 63.012 -22.058 6.470 1.00 25.64 75 THR A C 1
ATOM 580 O O . THR A 1 75 ? 63.718 -22.516 7.363 1.00 25.64 75 THR A O 1
ATOM 583 N N . SER A 1 76 ? 61.862 -22.655 6.097 1.00 24.75 76 SER A N 1
ATOM 584 C CA . SER A 1 76 ? 61.758 -24.019 5.503 1.00 24.75 76 SER A CA 1
ATOM 585 C C . SER A 1 76 ? 60.371 -24.676 5.676 1.00 24.75 76 SER A C 1
ATOM 587 O O . SER A 1 76 ? 59.955 -25.033 6.770 1.00 24.75 76 SER A O 1
ATOM 589 N N . THR A 1 77 ? 59.693 -24.844 4.535 1.00 25.42 77 THR A N 1
ATOM 590 C CA . THR A 1 77 ? 58.791 -25.939 4.107 1.00 25.42 77 THR A CA 1
ATOM 591 C C . THR A 1 77 ? 58.107 -26.852 5.140 1.00 25.42 77 THR A C 1
ATOM 593 O O . THR A 1 77 ? 58.748 -27.709 5.743 1.00 25.42 77 THR A O 1
ATOM 596 N N . CYS A 1 78 ? 56.768 -26.857 5.119 1.00 23.59 78 CYS A N 1
ATOM 597 C CA . CYS A 1 78 ? 55.978 -28.093 5.175 1.00 23.59 78 CYS A CA 1
ATOM 598 C C . CYS A 1 78 ? 54.787 -28.004 4.210 1.00 23.59 78 CYS A C 1
ATOM 600 O O . CYS A 1 78 ? 53.945 -27.114 4.291 1.00 23.59 78 CYS A O 1
ATOM 602 N N . VAL A 1 79 ? 54.783 -28.938 3.263 1.00 25.78 79 VAL A N 1
ATOM 603 C CA . VAL A 1 79 ? 53.746 -29.208 2.269 1.00 25.78 79 VAL A CA 1
ATOM 604 C C . VAL A 1 79 ? 52.581 -29.903 2.967 1.00 25.78 79 VAL A C 1
ATOM 606 O O . VAL A 1 79 ? 52.786 -30.971 3.530 1.00 25.78 79 VAL A O 1
ATOM 609 N N . LEU A 1 80 ? 51.365 -29.363 2.870 1.00 24.89 80 LEU A N 1
ATOM 610 C CA . LEU A 1 80 ? 50.135 -30.155 2.951 1.00 24.89 80 LEU A CA 1
ATOM 611 C C . LEU A 1 80 ? 49.101 -29.570 1.985 1.00 24.89 80 LEU A C 1
ATOM 613 O O . LEU A 1 80 ? 48.755 -28.392 2.026 1.00 24.89 80 LEU A O 1
ATOM 617 N N . ALA A 1 81 ? 48.696 -30.428 1.057 1.00 24.36 81 ALA A N 1
ATOM 618 C CA . ALA A 1 81 ? 47.852 -30.146 -0.084 1.00 24.36 81 ALA A CA 1
ATOM 619 C C . ALA A 1 81 ? 46.460 -29.635 0.319 1.00 24.36 81 ALA A C 1
ATOM 621 O O . ALA A 1 81 ? 45.767 -30.225 1.147 1.00 24.36 81 ALA A O 1
ATOM 622 N N . ALA A 1 82 ? 46.032 -28.560 -0.342 1.00 25.27 82 ALA A N 1
ATOM 623 C CA . ALA A 1 82 ? 44.673 -28.048 -0.306 1.00 25.27 82 ALA A CA 1
ATOM 624 C C . ALA A 1 82 ? 43.738 -28.966 -1.115 1.00 25.27 82 ALA A C 1
ATOM 626 O O . ALA A 1 82 ? 43.513 -28.775 -2.310 1.00 25.27 82 ALA A O 1
ATOM 627 N N . HIS A 1 83 ? 43.172 -29.964 -0.446 1.00 26.62 83 HIS A N 1
ATOM 628 C CA . HIS A 1 83 ? 42.011 -30.710 -0.921 1.00 26.62 83 HIS A CA 1
ATOM 629 C C . HIS A 1 83 ? 41.002 -30.842 0.211 1.00 26.62 83 HIS A C 1
ATOM 631 O O . HIS A 1 83 ? 40.941 -31.868 0.870 1.00 26.62 83 HIS A O 1
ATOM 637 N N . PHE A 1 84 ? 40.178 -29.812 0.406 1.00 23.80 84 PHE A N 1
ATOM 638 C CA . PHE A 1 84 ? 38.839 -30.008 0.953 1.00 23.80 84 PHE A CA 1
ATOM 639 C C . PHE A 1 84 ? 37.846 -29.112 0.218 1.00 23.80 84 PHE A C 1
ATOM 641 O O . PHE A 1 84 ? 37.902 -27.884 0.271 1.00 23.80 84 PHE A O 1
ATOM 648 N N . CYS A 1 85 ? 36.961 -29.793 -0.512 1.00 22.84 85 CYS A N 1
ATOM 649 C CA . CYS A 1 85 ? 35.714 -29.280 -1.052 1.00 22.84 85 CYS A CA 1
ATOM 650 C C . CYS A 1 85 ? 35.014 -28.391 -0.021 1.00 22.84 85 CYS A C 1
ATOM 652 O O . CYS A 1 85 ? 34.744 -28.836 1.093 1.00 22.84 85 CYS A O 1
ATOM 654 N N . SER A 1 86 ? 34.657 -27.171 -0.416 1.00 23.20 86 SER A N 1
ATOM 655 C CA . SER A 1 86 ? 33.625 -26.409 0.286 1.00 23.20 86 SER A CA 1
ATOM 656 C C . SER A 1 86 ? 32.275 -27.098 0.071 1.00 23.20 86 SER A C 1
ATOM 658 O O . SER A 1 86 ? 31.854 -27.221 -1.081 1.00 23.20 86 SER A O 1
ATOM 660 N N . PRO A 1 87 ? 31.548 -27.506 1.123 1.00 27.88 87 PRO A N 1
ATOM 661 C CA . PRO A 1 87 ? 30.114 -27.667 1.020 1.00 27.88 87 PRO A CA 1
ATOM 662 C C . PRO A 1 87 ? 29.513 -26.264 1.090 1.00 27.88 87 PRO A C 1
ATOM 664 O O . PRO A 1 87 ? 29.535 -25.601 2.128 1.00 27.88 87 PRO A O 1
ATOM 667 N N . THR A 1 88 ? 28.984 -25.802 -0.035 1.00 25.19 88 THR A N 1
ATOM 668 C CA . THR A 1 88 ? 28.062 -24.672 -0.118 1.00 25.19 88 THR A CA 1
ATOM 669 C C . THR A 1 88 ? 26.807 -24.991 0.695 1.00 25.19 88 THR A C 1
ATOM 671 O O . THR A 1 88 ? 25.806 -25.476 0.172 1.00 25.19 88 THR A O 1
ATOM 674 N N . TYR A 1 89 ? 26.838 -24.699 1.995 1.00 24.84 89 TYR A N 1
ATOM 675 C CA . TYR A 1 89 ? 25.620 -24.556 2.782 1.00 24.84 89 TYR A CA 1
ATOM 676 C C . TYR A 1 89 ? 24.922 -23.268 2.341 1.00 24.84 89 TYR A C 1
ATOM 678 O O . TYR A 1 89 ? 25.137 -22.184 2.877 1.00 24.84 89 TYR A O 1
ATOM 686 N N . PHE A 1 90 ? 24.073 -23.400 1.321 1.00 25.53 90 PHE A N 1
ATOM 687 C CA . PHE A 1 90 ? 23.005 -22.450 1.044 1.00 25.53 90 PHE A CA 1
ATOM 688 C C . PHE A 1 90 ? 22.010 -22.503 2.208 1.00 25.53 90 PHE A C 1
ATOM 690 O O . PHE A 1 90 ? 21.004 -23.210 2.166 1.00 25.53 90 PHE A O 1
ATOM 697 N N . ILE A 1 91 ? 22.281 -21.736 3.262 1.00 26.14 91 ILE A N 1
ATOM 698 C CA . ILE A 1 91 ? 21.237 -21.341 4.201 1.00 26.14 91 ILE A CA 1
ATOM 699 C C . ILE A 1 91 ? 20.371 -20.342 3.437 1.00 26.14 91 ILE A C 1
ATOM 701 O O . ILE A 1 91 ? 20.745 -19.183 3.269 1.00 26.14 91 ILE A O 1
ATOM 705 N N . LYS A 1 92 ? 19.224 -20.792 2.916 1.00 25.09 92 LYS A N 1
ATOM 706 C CA . LYS A 1 92 ? 18.148 -19.871 2.538 1.00 25.09 92 LYS A CA 1
ATOM 707 C C . LYS A 1 92 ? 17.735 -19.147 3.820 1.00 25.09 92 LYS A C 1
ATOM 709 O O . LYS A 1 92 ? 17.226 -19.817 4.717 1.00 25.09 92 LYS A O 1
ATOM 714 N N . PRO A 1 93 ? 17.902 -17.821 3.940 1.00 27.22 93 PRO A N 1
ATOM 715 C CA . PRO A 1 93 ? 17.301 -17.111 5.050 1.00 27.22 93 PRO A CA 1
ATOM 716 C C . PRO A 1 93 ? 15.794 -17.126 4.794 1.00 27.22 93 PRO A C 1
ATOM 718 O O . PRO A 1 93 ? 15.296 -16.432 3.906 1.00 27.22 93 PRO A O 1
ATOM 721 N N . SER A 1 94 ? 15.054 -17.956 5.523 1.00 30.86 94 SER A N 1
ATOM 722 C CA . SER A 1 94 ? 13.606 -17.813 5.622 1.00 30.86 94 SER A CA 1
ATOM 723 C C . SER A 1 94 ? 13.317 -16.441 6.235 1.00 30.86 94 SER A C 1
ATOM 725 O O . SER A 1 94 ? 13.700 -16.158 7.369 1.00 30.86 94 SER A O 1
ATOM 727 N N . VAL A 1 95 ? 12.653 -15.578 5.463 1.00 41.34 95 VAL A N 1
ATOM 728 C CA . VAL A 1 95 ? 12.367 -14.160 5.768 1.00 41.34 95 VAL A CA 1
ATOM 729 C C . VAL A 1 95 ? 11.572 -13.955 7.066 1.00 41.34 95 VAL A C 1
ATOM 731 O O . VAL A 1 95 ? 11.583 -12.855 7.611 1.00 41.34 95 VAL A O 1
ATOM 734 N N . GLN A 1 96 ? 10.985 -15.009 7.643 1.00 35.88 96 GLN A N 1
ATOM 735 C CA . GLN A 1 96 ? 10.441 -14.973 9.008 1.00 35.88 96 GLN A CA 1
ATOM 736 C C . GLN A 1 96 ? 11.441 -14.439 10.047 1.00 35.88 96 GLN A C 1
ATOM 738 O O . GLN A 1 96 ? 11.014 -13.855 11.037 1.00 35.88 96 GLN A O 1
ATOM 743 N N . HIS A 1 97 ? 12.751 -14.575 9.814 1.00 29.12 97 HIS A N 1
ATOM 744 C CA . HIS A 1 97 ? 13.762 -14.043 10.726 1.00 29.12 97 HIS A CA 1
ATOM 745 C C . HIS A 1 97 ? 14.037 -12.536 10.554 1.00 29.12 97 HIS A C 1
ATOM 747 O O . HIS A 1 97 ? 14.533 -11.916 11.488 1.00 29.12 97 HIS A O 1
ATOM 753 N N . ARG A 1 98 ? 13.704 -11.931 9.402 1.00 40.81 98 ARG A N 1
ATOM 754 C CA . ARG A 1 98 ? 14.024 -10.519 9.099 1.00 40.81 98 ARG A CA 1
ATOM 755 C C . ARG A 1 98 ? 12.921 -9.531 9.473 1.00 40.81 98 ARG A C 1
ATOM 757 O O . ARG A 1 98 ? 13.220 -8.380 9.733 1.00 40.81 98 ARG A O 1
ATOM 764 N N . ILE A 1 99 ? 11.668 -9.985 9.567 1.00 42.50 99 ILE A N 1
ATOM 765 C CA . ILE A 1 99 ? 10.568 -9.165 10.118 1.00 42.50 99 ILE A CA 1
ATOM 766 C C . ILE A 1 99 ? 10.751 -8.957 11.635 1.00 42.50 99 ILE A C 1
ATOM 768 O O . ILE A 1 99 ? 10.213 -8.019 12.201 1.00 42.50 99 ILE A O 1
ATOM 772 N N . ARG A 1 100 ? 11.558 -9.795 12.303 1.00 36.44 100 ARG A N 1
ATOM 773 C CA . ARG A 1 100 ? 11.864 -9.651 13.734 1.00 36.44 100 ARG A CA 1
ATOM 774 C C . 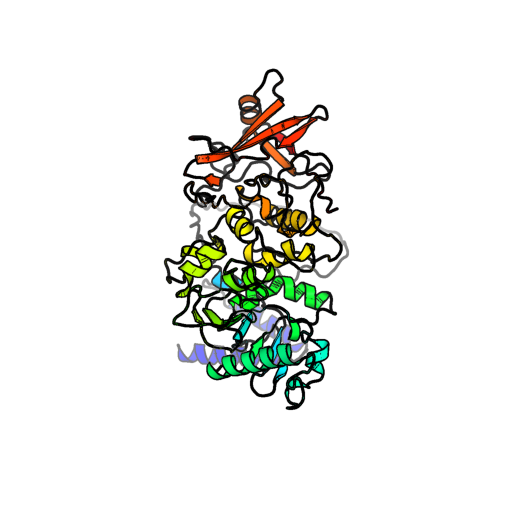ARG A 1 100 ? 12.931 -8.601 14.054 1.00 36.44 100 ARG A C 1
ATOM 776 O O . ARG A 1 100 ? 13.151 -8.337 15.230 1.00 36.44 100 ARG A O 1
ATOM 783 N N . GLU A 1 101 ? 13.590 -8.003 13.063 1.00 43.69 101 GLU A N 1
ATOM 784 C CA . GLU A 1 101 ? 14.513 -6.896 13.320 1.00 43.69 101 GLU A CA 1
ATOM 785 C C . GLU A 1 101 ? 13.731 -5.575 13.356 1.00 43.69 101 GLU A C 1
ATOM 787 O O . GLU A 1 101 ? 13.521 -4.928 12.336 1.00 43.69 101 GLU A O 1
ATOM 792 N N . HIS A 1 102 ? 13.338 -5.199 14.579 1.00 53.84 102 HIS A N 1
ATOM 793 C CA . HIS A 1 102 ? 13.004 -3.838 15.009 1.00 53.84 102 HIS A CA 1
ATOM 794 C C . HIS A 1 102 ? 11.770 -3.196 14.349 1.00 53.84 102 HIS A C 1
ATOM 796 O O . HIS A 1 102 ? 11.890 -2.200 13.636 1.00 53.84 102 HIS A O 1
ATOM 802 N N . SER A 1 103 ? 10.552 -3.687 14.629 1.00 58.75 103 SER A N 1
ATOM 803 C CA . SER A 1 103 ? 9.375 -2.837 14.384 1.00 58.75 103 SER A CA 1
ATOM 804 C C . SER A 1 103 ? 9.477 -1.595 15.293 1.00 58.75 103 SER A C 1
ATOM 806 O O . SER A 1 103 ? 9.707 -1.754 16.493 1.00 58.75 103 SER A O 1
ATOM 808 N N . PRO A 1 104 ? 9.354 -0.378 14.759 1.00 75.12 104 PRO A N 1
ATOM 809 C CA . PRO A 1 104 ? 9.650 0.826 15.525 1.00 75.12 104 PRO A CA 1
ATOM 810 C C . PRO A 1 104 ? 8.603 1.108 16.594 1.00 75.12 104 PRO A C 1
ATOM 812 O O . PRO A 1 104 ? 7.537 0.477 16.616 1.00 75.12 104 PRO A O 1
ATOM 815 N N . ASP A 1 105 ? 8.934 2.086 17.437 1.00 85.19 105 ASP A N 1
ATOM 816 C CA . ASP A 1 105 ? 8.029 2.707 18.395 1.00 85.19 105 ASP A CA 1
ATOM 817 C C . ASP A 1 105 ? 6.657 2.965 17.765 1.00 85.19 105 ASP A C 1
ATOM 819 O O . ASP A 1 105 ? 6.536 3.407 16.615 1.00 85.19 105 ASP A O 1
ATOM 823 N N . MET A 1 106 ? 5.607 2.670 18.523 1.00 90.44 106 MET A N 1
ATOM 824 C CA . MET A 1 106 ? 4.239 2.907 18.084 1.00 90.44 106 MET A CA 1
ATOM 825 C C . MET A 1 106 ? 3.348 3.312 19.246 1.00 90.44 106 MET A C 1
ATOM 827 O O . MET A 1 106 ? 3.531 2.872 20.381 1.00 90.44 106 MET A O 1
ATOM 831 N N . TYR A 1 107 ? 2.313 4.088 18.946 1.00 94.06 107 TYR A N 1
ATOM 832 C CA . TYR A 1 107 ? 1.231 4.321 19.889 1.00 94.06 107 TYR A CA 1
ATOM 833 C C . TYR A 1 107 ? 0.084 3.339 19.661 1.00 94.06 107 TYR A C 1
ATOM 835 O O . TYR A 1 107 ? -0.338 3.100 18.530 1.00 94.06 107 TYR A O 1
ATOM 843 N N . LEU A 1 108 ? -0.476 2.809 20.743 1.00 96.38 108 LEU A N 1
ATOM 844 C CA . LEU A 1 108 ? -1.668 1.966 20.739 1.00 96.38 108 LEU A CA 1
ATOM 845 C C . LEU A 1 108 ? -2.758 2.577 21.613 1.00 96.38 108 LEU A C 1
ATOM 847 O O . LEU A 1 108 ? -2.479 3.256 22.595 1.00 96.38 108 LEU A O 1
ATOM 851 N N . ILE A 1 109 ? -4.012 2.302 21.283 1.00 98.00 109 ILE A N 1
ATOM 852 C CA . ILE A 1 109 ? -5.169 2.690 22.085 1.00 98.00 109 ILE A CA 1
ATOM 853 C C . ILE A 1 109 ? -5.581 1.503 22.954 1.00 98.00 109 ILE A C 1
ATOM 855 O O . ILE A 1 109 ? -5.842 0.416 22.437 1.00 98.00 109 ILE A O 1
ATOM 859 N N . ASP A 1 110 ? -5.694 1.707 24.265 1.00 97.50 110 ASP A N 1
ATOM 860 C CA . ASP A 1 110 ? -6.349 0.753 25.158 1.00 97.50 110 ASP A CA 1
ATOM 861 C C . ASP A 1 110 ? -7.857 0.730 24.875 1.00 97.50 110 ASP A C 1
ATOM 863 O O . ASP A 1 110 ? -8.560 1.732 24.997 1.00 97.50 110 ASP A O 1
ATOM 867 N N . THR A 1 111 ? -8.371 -0.435 24.497 1.00 97.69 111 THR A N 1
ATOM 868 C CA . THR A 1 111 ? -9.757 -0.619 24.036 1.00 97.69 111 THR A CA 1
ATOM 869 C C . THR A 1 111 ? -10.811 -0.418 25.127 1.00 97.69 111 THR A C 1
ATOM 871 O O . THR A 1 111 ? -11.999 -0.343 24.816 1.00 97.69 111 THR A O 1
ATOM 874 N N . THR A 1 112 ? -10.412 -0.357 26.403 1.00 95.56 112 THR A N 1
ATOM 875 C CA . THR A 1 112 ? -11.329 -0.157 27.532 1.00 95.56 112 THR A CA 1
ATOM 876 C C . THR A 1 112 ? -11.278 1.268 28.066 1.00 95.56 112 THR A C 1
ATOM 878 O O . THR A 1 112 ? -12.328 1.856 28.301 1.00 95.56 112 THR A O 1
ATOM 881 N N . SER A 1 113 ? -10.081 1.819 28.261 1.00 95.56 113 SER A N 1
ATOM 882 C CA . SER A 1 113 ? -9.887 3.164 28.821 1.00 95.56 113 SER A CA 1
ATOM 883 C C . SER A 1 113 ? -9.764 4.264 27.764 1.00 95.56 113 SER A C 1
ATOM 885 O O . SER A 1 113 ? -9.750 5.443 28.117 1.00 95.56 113 SER A O 1
ATOM 887 N N . TYR A 1 114 ? -9.632 3.897 26.485 1.00 96.56 114 TYR A N 1
ATOM 888 C CA . TYR A 1 114 ? -9.297 4.779 25.362 1.00 96.56 114 TYR A CA 1
ATOM 889 C C . TYR A 1 114 ? -7.956 5.517 25.502 1.00 96.56 114 TYR A C 1
ATOM 891 O O . TYR A 1 114 ? -7.656 6.393 24.688 1.00 96.56 114 TYR A O 1
ATOM 899 N N . ALA A 1 115 ? -7.142 5.168 26.502 1.00 95.88 115 ALA A N 1
ATOM 900 C CA . ALA A 1 115 ? -5.841 5.779 26.728 1.00 95.88 115 ALA A CA 1
ATOM 901 C C . ALA A 1 115 ? -4.878 5.450 25.582 1.00 95.88 115 ALA A C 1
ATOM 903 O O . ALA A 1 115 ? -4.854 4.324 25.085 1.00 95.88 115 ALA A O 1
ATOM 904 N N . LEU A 1 116 ? -4.078 6.439 25.187 1.00 95.06 116 LEU A N 1
ATOM 905 C CA . LEU A 1 116 ? -2.992 6.253 24.234 1.00 95.06 116 LEU A CA 1
ATOM 906 C C . LEU A 1 116 ? -1.741 5.790 24.990 1.00 95.06 116 LEU A C 1
ATOM 908 O O . LEU A 1 116 ? -1.335 6.423 25.963 1.00 95.06 116 LEU A O 1
ATOM 912 N N . ILE A 1 117 ? -1.152 4.683 24.557 1.00 93.44 117 ILE A N 1
ATOM 913 C CA . ILE A 1 117 ? -0.016 4.021 25.198 1.00 93.44 117 ILE A CA 1
ATOM 914 C C . ILE A 1 117 ? 1.136 3.988 24.207 1.00 93.44 117 ILE A C 1
ATOM 916 O O . ILE A 1 117 ? 0.953 3.563 23.069 1.00 93.44 117 ILE A O 1
ATOM 920 N N . HIS A 1 118 ? 2.313 4.416 24.650 1.00 92.00 118 HIS A N 1
ATOM 921 C CA . HIS A 1 118 ? 3.547 4.292 23.887 1.00 92.00 118 HIS A CA 1
ATOM 922 C C . HIS A 1 118 ? 4.133 2.888 24.071 1.00 92.00 118 HIS A C 1
ATOM 924 O O . HIS A 1 118 ? 4.290 2.425 25.202 1.00 92.00 118 HIS A O 1
ATOM 930 N N . VAL A 1 119 ? 4.425 2.212 22.965 1.00 89.25 119 VAL A N 1
ATOM 931 C CA . VAL A 1 119 ? 5.071 0.900 22.928 1.00 89.25 119 VAL A CA 1
ATOM 932 C C . VAL A 1 119 ? 6.440 1.089 22.302 1.00 89.25 119 VAL A C 1
ATOM 934 O O . VAL A 1 119 ? 6.539 1.370 21.109 1.00 89.25 119 VAL A O 1
ATOM 937 N N . GLU A 1 120 ? 7.473 0.940 23.123 1.00 85.00 120 GLU A N 1
ATOM 938 C CA . GLU A 1 120 ? 8.866 1.079 22.706 1.00 85.00 120 GLU A CA 1
ATOM 939 C C . GLU A 1 120 ? 9.318 -0.126 21.869 1.00 85.00 120 GLU A C 1
ATOM 941 O O . GLU A 1 120 ? 8.885 -1.266 22.074 1.00 85.00 120 GLU A O 1
ATOM 946 N N . GLN A 1 121 ? 10.213 0.135 20.923 1.00 73.44 121 GLN A N 1
ATOM 947 C CA . GLN A 1 121 ? 10.783 -0.834 19.996 1.00 73.44 121 GLN A CA 1
ATOM 948 C C . GLN A 1 121 ? 11.477 -2.003 20.710 1.00 73.44 121 GLN A C 1
ATOM 950 O O . GLN A 1 121 ? 11.352 -3.142 20.257 1.00 73.44 121 GLN A O 1
ATOM 955 N N . ASP A 1 122 ? 12.177 -1.721 21.812 1.00 72.06 122 ASP A N 1
ATOM 956 C CA . ASP A 1 122 ? 13.069 -2.660 22.509 1.00 72.06 122 ASP A CA 1
ATOM 957 C C . ASP A 1 122 ? 12.344 -3.547 23.539 1.00 72.06 122 ASP A C 1
ATOM 959 O O . ASP A 1 122 ? 12.974 -4.221 24.356 1.00 72.06 122 ASP A O 1
ATOM 963 N N . LEU A 1 123 ? 11.009 -3.564 23.523 1.00 74.00 123 LEU A N 1
ATOM 964 C CA . LEU A 1 123 ? 10.233 -4.468 24.364 1.00 74.00 123 LEU A CA 1
ATOM 965 C C . LEU A 1 123 ? 10.383 -5.918 23.880 1.00 74.00 123 LEU A C 1
ATOM 967 O O . LEU A 1 123 ? 9.993 -6.251 22.759 1.00 74.00 123 LEU A O 1
ATOM 971 N N . ASP A 1 124 ? 10.885 -6.787 24.768 1.00 68.81 124 ASP A N 1
ATOM 972 C CA . ASP A 1 124 ? 11.088 -8.226 24.522 1.00 68.81 124 ASP A CA 1
ATOM 973 C C . ASP A 1 124 ? 9.813 -8.934 24.022 1.00 68.81 124 ASP A C 1
ATOM 975 O O . ASP A 1 124 ? 9.876 -9.859 23.209 1.00 68.81 124 ASP A O 1
ATOM 979 N N . GLU A 1 125 ? 8.645 -8.491 24.497 1.00 77.88 125 GLU A N 1
ATOM 980 C CA . GLU A 1 125 ? 7.339 -8.997 24.083 1.00 77.88 125 GLU A CA 1
ATOM 981 C C . GLU A 1 125 ? 6.415 -7.832 23.725 1.00 77.88 125 GLU A C 1
ATOM 983 O O . GLU A 1 125 ? 5.924 -7.095 24.585 1.00 77.88 125 GLU A O 1
ATOM 988 N N . LYS A 1 126 ? 6.171 -7.659 22.423 1.00 81.56 126 LYS A N 1
ATOM 989 C CA . LYS A 1 126 ? 5.214 -6.664 21.944 1.00 81.56 126 LYS A CA 1
ATOM 990 C C . LYS A 1 126 ? 3.790 -7.114 22.245 1.00 81.56 126 LYS A C 1
ATOM 992 O O . LYS A 1 126 ? 3.461 -8.278 22.007 1.00 81.56 126 LYS A O 1
ATOM 997 N N . PRO A 1 127 ? 2.923 -6.206 22.720 1.00 90.81 127 PRO A N 1
ATOM 998 C CA . PRO A 1 127 ? 1.544 -6.557 22.996 1.00 90.81 127 PRO A CA 1
ATOM 999 C C . PRO A 1 127 ? 0.818 -6.936 21.704 1.00 90.81 127 PRO A C 1
ATOM 1001 O O . PRO A 1 127 ? 1.003 -6.293 20.673 1.00 90.81 127 PRO A O 1
ATOM 1004 N N . GLU A 1 128 ? -0.065 -7.931 21.763 1.00 94.88 128 GLU A N 1
ATOM 1005 C CA . GLU A 1 128 ? -0.994 -8.187 20.664 1.00 94.88 128 GLU A CA 1
ATOM 1006 C C . GLU A 1 128 ? -1.999 -7.034 20.529 1.00 94.88 128 GLU A C 1
ATOM 1008 O O . GLU A 1 128 ? -2.537 -6.519 21.516 1.00 94.88 128 GLU A O 1
ATOM 1013 N N . TYR A 1 129 ? -2.280 -6.641 19.287 1.00 97.62 129 TYR A N 1
ATOM 1014 C CA . TYR A 1 129 ? -3.194 -5.549 18.975 1.00 97.62 129 TYR A CA 1
ATOM 1015 C C . TYR A 1 129 ? -4.056 -5.856 17.750 1.00 97.62 129 TYR A C 1
ATOM 1017 O O . TYR A 1 129 ? -3.659 -6.587 16.838 1.00 97.62 129 TYR A O 1
ATOM 1025 N N . ALA A 1 130 ? -5.252 -5.272 17.729 1.00 98.50 130 ALA A N 1
ATOM 1026 C CA . ALA A 1 130 ? -6.039 -5.120 16.511 1.00 98.50 130 ALA A CA 1
ATOM 1027 C C . ALA A 1 130 ? -5.528 -3.915 15.712 1.00 98.50 130 ALA A C 1
ATOM 1029 O O . ALA A 1 130 ? -4.989 -2.972 16.285 1.00 98.50 130 ALA A O 1
ATOM 1030 N N . ILE A 1 131 ? -5.763 -3.883 14.406 1.00 98.50 131 ILE A N 1
ATOM 1031 C CA . ILE A 1 131 ? -5.472 -2.707 13.581 1.00 98.50 131 ILE A CA 1
ATOM 1032 C C . ILE A 1 131 ? -6.703 -2.295 12.777 1.00 98.50 131 ILE A C 1
ATOM 1034 O O . ILE A 1 131 ? -7.390 -3.147 12.214 1.00 98.50 131 ILE A O 1
ATOM 1038 N N . LEU A 1 132 ? -7.017 -1.000 12.740 1.00 98.62 132 LEU A N 1
ATOM 1039 C CA . LEU A 1 132 ? -8.165 -0.476 11.999 1.00 98.62 132 LEU A CA 1
ATOM 1040 C C . LEU A 1 132 ? -7.754 -0.045 10.590 1.00 98.62 132 LEU A C 1
ATOM 1042 O O . LEU A 1 132 ? -6.955 0.873 10.436 1.00 98.62 132 LEU A O 1
ATOM 1046 N N . SER A 1 133 ? -8.377 -0.648 9.581 1.00 98.25 133 SER A N 1
ATOM 1047 C CA . SER A 1 133 ? -8.372 -0.155 8.204 1.00 98.25 133 SER A CA 1
ATOM 1048 C C . SER A 1 133 ? -9.666 0.610 7.938 1.00 98.25 133 SER A C 1
ATOM 1050 O O . SER A 1 133 ? -10.763 0.089 8.161 1.00 98.25 133 SER A O 1
ATOM 1052 N N . HIS A 1 134 ? -9.569 1.857 7.473 1.00 96.12 134 HIS A N 1
ATOM 1053 C CA . HIS A 1 134 ? -10.747 2.716 7.311 1.00 96.12 134 HIS A CA 1
ATOM 1054 C C . HIS A 1 134 ? -10.576 3.829 6.275 1.00 96.12 134 HIS A C 1
ATOM 1056 O O . HIS A 1 134 ? -9.496 4.111 5.759 1.00 96.12 134 HIS A O 1
ATOM 1062 N N . ARG A 1 135 ? -11.677 4.530 6.006 1.00 93.94 135 ARG A N 1
ATOM 1063 C CA . ARG A 1 135 ? -11.674 5.824 5.318 1.00 93.94 135 ARG A CA 1
ATOM 1064 C C . ARG A 1 135 ? -11.839 6.959 6.321 1.00 93.94 135 ARG A C 1
ATOM 1066 O O . ARG A 1 135 ? -12.447 6.801 7.384 1.00 93.94 135 ARG A O 1
ATOM 1073 N N . TRP A 1 136 ? -11.287 8.114 5.956 1.00 89.81 136 TRP A N 1
ATOM 1074 C CA . TRP A 1 136 ? -11.473 9.324 6.743 1.00 89.81 136 TRP A CA 1
ATOM 1075 C C . TRP A 1 136 ? -12.886 9.866 6.555 1.00 89.81 136 TRP A C 1
ATOM 1077 O O . TRP A 1 136 ? -13.401 9.862 5.437 1.00 89.81 136 TRP A O 1
ATOM 1087 N N . VAL A 1 137 ? -13.476 10.363 7.635 1.00 88.56 137 VAL A N 1
ATOM 1088 C CA . VAL A 1 137 ? -14.723 11.132 7.616 1.00 88.56 137 VAL A CA 1
ATOM 1089 C C . VAL A 1 137 ? -14.423 12.637 7.621 1.00 88.56 137 VAL A C 1
ATOM 1091 O O . VAL A 1 137 ? -13.294 13.055 7.866 1.00 88.56 137 VAL A O 1
ATOM 1094 N N . LYS A 1 138 ? -15.430 13.477 7.343 1.00 86.94 138 LYS A N 1
ATOM 1095 C CA . LYS A 1 138 ? -15.267 14.939 7.200 1.00 86.94 138 LYS A CA 1
ATOM 1096 C C . LYS A 1 138 ? -14.587 15.611 8.408 1.00 86.94 138 LYS A C 1
ATOM 1098 O O . LYS A 1 138 ? -13.769 16.504 8.221 1.00 86.94 138 LYS A O 1
ATOM 1103 N N . HIS A 1 139 ? -14.903 15.164 9.621 1.00 90.81 139 HIS A N 1
ATOM 1104 C CA . HIS A 1 139 ? -14.351 15.678 10.879 1.00 90.81 139 HIS A CA 1
ATOM 1105 C C . HIS A 1 139 ? -13.630 14.552 11.632 1.00 90.81 139 HIS A C 1
ATOM 1107 O O . HIS A 1 139 ? -14.045 14.120 12.707 1.00 90.81 139 HIS A O 1
ATOM 1113 N N . GLU A 1 140 ? -12.588 14.019 10.997 1.00 93.44 140 GLU A N 1
ATOM 1114 C CA . GLU A 1 140 ? -11.771 12.930 11.529 1.00 93.44 140 GLU A CA 1
ATOM 1115 C C . GLU A 1 140 ? -10.966 13.372 12.762 1.00 93.44 140 GLU A C 1
ATOM 1117 O O . GLU A 1 140 ? -10.313 14.417 12.753 1.00 93.44 140 GLU A O 1
ATOM 1122 N N . ILE A 1 141 ? -10.980 12.552 13.814 1.00 94.56 141 ILE A N 1
ATOM 1123 C CA . ILE A 1 141 ? -10.138 12.743 14.995 1.00 94.56 141 ILE A CA 1
ATOM 1124 C C . ILE A 1 141 ? -8.711 12.315 14.654 1.00 94.56 141 ILE A C 1
ATOM 1126 O O . ILE A 1 141 ? -8.450 11.164 14.308 1.00 94.56 141 ILE A O 1
ATOM 1130 N N . ILE A 1 142 ? -7.784 13.258 14.791 1.00 94.25 142 ILE A N 1
ATOM 1131 C CA . ILE A 1 142 ? -6.347 13.044 14.605 1.00 94.25 142 ILE A CA 1
ATOM 1132 C C . ILE A 1 142 ? -5.623 12.962 15.953 1.00 94.25 142 ILE A C 1
ATOM 1134 O O . ILE A 1 142 ? -6.178 13.376 16.971 1.00 94.25 142 ILE A O 1
ATOM 1138 N N . TYR A 1 143 ? -4.368 12.510 15.944 1.00 94.06 143 TYR A N 1
ATOM 1139 C CA . TYR A 1 143 ? -3.486 12.346 17.106 1.00 94.06 143 TYR A CA 1
ATOM 1140 C C . TYR A 1 143 ? -3.603 13.487 18.127 1.00 94.06 143 TYR A C 1
ATOM 1142 O O . TYR A 1 143 ? -3.982 13.261 19.273 1.00 94.06 143 TYR A O 1
ATOM 1150 N N . LYS A 1 144 ? -3.423 14.742 17.692 1.00 92.69 144 LYS A N 1
ATOM 1151 C CA . LYS A 1 144 ? -3.494 15.923 18.571 1.00 92.69 144 LYS A CA 1
ATOM 1152 C C . LYS A 1 144 ? -4.842 16.088 19.285 1.00 92.69 144 LYS A C 1
ATOM 1154 O O . LYS A 1 144 ? -4.884 16.492 20.443 1.00 92.69 144 LYS A O 1
ATOM 1159 N N . THR A 1 145 ? -5.953 15.814 18.601 1.00 91.06 145 THR A N 1
ATOM 1160 C CA . THR A 1 145 ? -7.293 15.862 19.212 1.00 91.06 145 THR A CA 1
ATOM 1161 C C . THR A 1 145 ? -7.512 14.653 20.115 1.00 91.06 145 THR A C 1
ATOM 1163 O O . THR A 1 145 ? -8.100 14.785 21.183 1.00 91.06 145 THR A O 1
ATOM 1166 N N . TYR A 1 146 ? -7.004 13.486 19.717 1.00 94.00 146 TYR A N 1
ATOM 1167 C CA . TYR A 1 146 ? -7.100 12.255 20.493 1.00 94.00 146 TYR A CA 1
ATOM 1168 C C . TYR A 1 146 ? -6.396 12.375 21.857 1.00 94.00 146 TYR A C 1
ATOM 1170 O O . TYR A 1 146 ? -6.955 11.980 22.879 1.00 94.00 146 TYR A O 1
ATOM 1178 N N . GLN A 1 147 ? -5.221 13.014 21.896 1.00 91.50 147 GLN A N 1
ATOM 1179 C CA . GLN A 1 147 ? -4.446 13.269 23.119 1.00 91.50 147 GLN A CA 1
ATOM 1180 C C . GLN A 1 147 ? -5.192 14.087 24.184 1.00 91.50 147 GLN A C 1
ATOM 1182 O O . GLN A 1 147 ? -4.836 14.028 25.357 1.00 91.50 147 GLN A O 1
ATOM 1187 N N . GLN A 1 148 ? -6.252 14.813 23.817 1.00 90.12 148 GLN A N 1
ATOM 1188 C CA . GLN A 1 148 ? -7.082 15.556 24.774 1.00 90.12 148 GLN A CA 1
ATOM 1189 C C . GLN A 1 148 ? -7.954 14.636 25.651 1.00 90.12 148 GLN A C 1
ATOM 1191 O O . GLN A 1 148 ? -8.701 15.127 26.491 1.00 90.12 148 GLN A O 1
ATOM 1196 N N . ALA A 1 149 ? -7.876 13.311 25.456 1.00 85.50 149 ALA A N 1
ATOM 1197 C CA . ALA A 1 149 ? -8.519 12.279 26.272 1.00 85.50 149 ALA A CA 1
ATOM 1198 C C . ALA A 1 149 ? -10.054 12.399 26.380 1.00 85.50 149 ALA A C 1
ATOM 1200 O O . ALA A 1 149 ? -10.676 11.877 27.305 1.00 85.50 149 ALA A O 1
ATOM 1201 N N . LEU A 1 150 ? -10.686 13.025 25.384 1.00 88.69 150 LEU A N 1
ATOM 1202 C CA . LEU A 1 150 ? -12.134 13.266 25.342 1.00 88.69 150 LEU A CA 1
ATOM 1203 C C . LEU A 1 150 ? -12.956 12.004 25.045 1.00 88.69 150 LEU A C 1
ATOM 1205 O O . LEU A 1 150 ? -14.174 12.010 25.185 1.00 88.69 150 LEU A O 1
ATOM 1209 N N . MET A 1 151 ? -12.316 10.902 24.646 1.00 92.25 151 MET A N 1
ATOM 1210 C CA . MET A 1 151 ? -13.013 9.668 24.261 1.00 92.25 151 MET A CA 1
ATOM 1211 C C . MET A 1 151 ? -13.840 9.046 25.398 1.00 92.25 151 MET A C 1
ATOM 1213 O O . MET A 1 151 ? -14.829 8.365 25.111 1.00 92.25 151 MET A O 1
ATOM 1217 N N . ASN A 1 152 ? -13.483 9.321 26.659 1.00 89.75 152 ASN A N 1
ATOM 1218 C CA . ASN A 1 152 ? -14.229 8.890 27.845 1.00 89.75 152 ASN A CA 1
ATOM 1219 C C . ASN A 1 152 ? -15.456 9.764 28.161 1.00 89.75 152 ASN A C 1
ATOM 1221 O O . ASN A 1 152 ? -16.312 9.334 28.929 1.00 89.75 152 ASN A O 1
ATOM 1225 N N . ASP A 1 153 ? -15.576 10.962 27.578 1.00 91.62 153 ASP A N 1
ATOM 1226 C CA . ASP A 1 153 ? -16.746 11.818 27.781 1.00 91.62 153 ASP A CA 1
ATOM 1227 C C . ASP A 1 153 ? -17.943 11.273 26.973 1.00 91.62 153 ASP A C 1
ATOM 1229 O O . ASP A 1 153 ? -17.880 11.215 25.737 1.00 91.62 153 ASP A O 1
ATOM 1233 N N . PRO A 1 154 ? -19.058 10.879 27.619 1.00 87.81 154 PRO A N 1
ATOM 1234 C CA . PRO A 1 154 ? -20.240 10.387 26.915 1.00 87.81 154 PRO A CA 1
ATOM 1235 C C . PRO A 1 154 ? -20.865 11.430 25.975 1.00 87.81 154 PRO A C 1
ATOM 1237 O O . PRO A 1 154 ? -21.518 11.050 25.004 1.00 87.81 154 PRO A O 1
ATOM 1240 N N . ASN A 1 155 ? -20.647 12.728 26.213 1.00 91.81 155 ASN A N 1
ATOM 1241 C CA . ASN A 1 155 ? -21.143 13.808 25.358 1.00 91.81 155 ASN A CA 1
ATOM 1242 C C . ASN A 1 155 ? -20.238 14.085 24.150 1.00 91.81 155 ASN A C 1
ATOM 1244 O O . ASN A 1 155 ? -20.679 14.726 23.187 1.00 91.81 155 ASN A O 1
ATOM 1248 N N . PHE A 1 156 ? -18.991 13.608 24.169 1.00 92.62 156 PHE A N 1
ATOM 1249 C CA . PHE A 1 156 ? -18.092 13.741 23.031 1.00 92.62 156 PHE A CA 1
ATOM 1250 C C . PHE A 1 156 ? -18.578 12.860 21.877 1.00 92.62 156 PHE A C 1
ATOM 1252 O O . PHE A 1 156 ? -18.812 11.658 22.038 1.00 92.62 156 PHE A O 1
ATOM 1259 N N . GLY A 1 157 ? -18.766 13.475 20.706 1.00 91.50 157 GLY A N 1
ATOM 1260 C CA . GLY A 1 157 ? -19.340 12.806 19.539 1.00 91.50 157 GLY A CA 1
ATOM 1261 C C . GLY A 1 157 ? -20.833 12.493 19.666 1.00 91.50 157 GLY A C 1
ATOM 1262 O O . GLY A 1 157 ? -21.284 11.511 19.081 1.00 91.50 157 GLY A O 1
ATOM 1263 N N . LYS A 1 158 ? -21.600 13.280 20.438 1.00 92.56 158 LYS A N 1
ATOM 1264 C CA . LYS A 1 158 ? -23.061 13.121 20.547 1.00 92.56 158 LYS A CA 1
ATOM 1265 C C . LYS A 1 158 ? -23.765 13.205 19.178 1.00 92.56 158 LYS A C 1
ATOM 1267 O O . LYS A 1 158 ? -23.228 13.853 18.271 1.00 92.56 158 LYS A O 1
ATOM 1272 N N . PRO A 1 159 ? -24.975 12.631 19.032 1.00 92.88 159 PRO A N 1
ATOM 1273 C CA . PRO A 1 159 ? -25.763 12.746 17.807 1.00 92.88 159 PRO A CA 1
ATOM 1274 C C . PRO A 1 159 ? -25.892 14.196 17.320 1.00 92.88 159 PRO A C 1
ATOM 1276 O O . PRO A 1 159 ? -26.236 15.088 18.098 1.00 92.88 159 PRO A O 1
ATOM 1279 N N . GLY A 1 160 ? -25.578 14.431 16.047 1.00 90.00 160 GLY A N 1
ATOM 1280 C CA . GLY A 1 160 ? -25.602 15.744 15.399 1.00 90.00 160 GLY A CA 1
ATOM 1281 C C . GLY A 1 160 ? -24.352 16.605 15.605 1.00 90.00 160 GLY A C 1
ATOM 1282 O O . GLY A 1 160 ? -24.280 17.694 15.044 1.00 90.00 160 GLY A O 1
ATOM 1283 N N . SER A 1 161 ? -23.368 16.154 16.391 1.00 93.00 161 SER A N 1
ATOM 1284 C CA . SER A 1 161 ? -22.060 16.818 16.485 1.00 93.00 161 SER A CA 1
ATOM 1285 C C . SER A 1 161 ? -21.187 16.562 15.250 1.00 93.00 161 SER A C 1
ATOM 1287 O O . SER A 1 161 ? -21.280 15.508 14.619 1.00 93.00 161 SER A O 1
ATOM 1289 N N . ASP A 1 162 ? -20.264 17.481 14.955 1.00 92.50 162 ASP A N 1
ATOM 1290 C CA . ASP A 1 162 ? -19.291 17.318 13.867 1.00 92.50 162 ASP A CA 1
ATOM 1291 C C . ASP A 1 162 ? -18.477 16.018 14.010 1.00 92.50 162 ASP A C 1
ATOM 1293 O O . ASP A 1 162 ? -18.256 15.307 13.029 1.00 92.50 162 ASP A O 1
ATOM 1297 N N . GLN A 1 163 ? -18.067 15.660 15.233 1.00 92.75 163 GLN A N 1
ATOM 1298 C CA . GLN A 1 163 ? -17.208 14.500 15.508 1.00 92.75 163 GLN A CA 1
ATOM 1299 C C . GLN A 1 163 ? -17.968 13.172 15.623 1.00 92.75 163 GLN A C 1
ATOM 1301 O O . GLN A 1 163 ? -17.327 12.128 15.764 1.00 92.75 163 GLN A O 1
ATOM 1306 N N . GLU A 1 164 ? -19.303 13.173 15.553 1.00 93.50 164 GLU A N 1
ATOM 1307 C CA . GLU A 1 164 ? -20.141 11.990 15.790 1.00 93.50 164 GLU A CA 1
ATOM 1308 C C . GLU A 1 164 ? -19.667 10.772 14.981 1.00 93.50 164 GLU A C 1
ATOM 1310 O O . GLU A 1 164 ? -19.474 9.681 15.523 1.00 93.50 164 GLU A O 1
ATOM 1315 N N . ALA A 1 165 ? -19.403 10.960 13.684 1.00 93.50 165 ALA A N 1
ATOM 1316 C CA . ALA A 1 165 ? -18.970 9.875 12.809 1.00 93.50 165 ALA A CA 1
ATOM 1317 C C . ALA A 1 165 ? -17.597 9.301 13.188 1.00 93.50 165 ALA A C 1
ATOM 1319 O O . ALA A 1 165 ? -17.415 8.081 13.170 1.00 93.50 165 ALA A O 1
ATOM 1320 N N . SER A 1 166 ? -16.650 10.164 13.560 1.00 95.12 166 SER A N 1
ATOM 1321 C CA . SER A 1 166 ? -15.304 9.744 13.951 1.00 95.12 166 SER A CA 1
ATOM 1322 C C . SER A 1 166 ? -15.318 9.029 15.302 1.00 95.12 166 SER A C 1
ATOM 1324 O O . SER A 1 166 ? -14.694 7.979 15.441 1.00 95.12 166 SER A O 1
ATOM 1326 N N . VAL A 1 167 ? -16.066 9.550 16.280 1.00 95.56 167 VAL A N 1
ATOM 1327 C CA . VAL A 1 167 ? -16.191 8.940 17.612 1.00 95.56 167 VAL A CA 1
ATOM 1328 C C . VAL A 1 167 ? -16.875 7.581 17.527 1.00 95.56 167 VAL A C 1
ATOM 1330 O O . VAL A 1 167 ? -16.382 6.616 18.111 1.00 95.56 167 VAL A O 1
ATOM 1333 N N . ARG A 1 168 ? -17.971 7.465 16.765 1.00 95.00 168 ARG A N 1
ATOM 1334 C CA . ARG A 1 168 ? -18.680 6.190 16.570 1.00 95.00 168 ARG A CA 1
ATOM 1335 C C . ARG A 1 168 ? -17.776 5.127 15.952 1.00 95.00 168 ARG A C 1
ATOM 1337 O O . ARG A 1 168 ? -17.789 3.981 16.394 1.00 95.00 168 ARG A O 1
ATOM 1344 N N . LYS A 1 169 ? -16.969 5.512 14.960 1.00 96.44 169 LYS A N 1
ATOM 1345 C CA . LYS A 1 169 ? -15.977 4.632 14.337 1.00 96.44 169 LYS A CA 1
ATOM 1346 C C . LYS A 1 169 ? -14.938 4.157 15.359 1.00 96.44 169 LYS A C 1
ATOM 1348 O O . LYS A 1 169 ? -14.771 2.958 15.527 1.00 96.44 169 LYS A O 1
ATOM 1353 N N . ILE A 1 170 ? -14.296 5.066 16.093 1.00 97.50 170 ILE A N 1
ATOM 1354 C CA . ILE A 1 170 ? -13.254 4.701 17.070 1.00 97.50 170 ILE A CA 1
ATOM 1355 C C . ILE A 1 170 ? -13.821 3.824 18.198 1.00 97.50 170 ILE A C 1
ATOM 1357 O O . ILE A 1 170 ? -13.250 2.777 18.508 1.00 97.50 170 ILE A O 1
ATOM 1361 N N . ARG A 1 171 ? -14.961 4.208 18.794 1.00 97.06 171 ARG A N 1
ATOM 1362 C CA . ARG A 1 171 ? -15.610 3.435 19.870 1.00 97.06 171 ARG A CA 1
ATOM 1363 C C . ARG A 1 171 ? -16.041 2.049 19.393 1.00 97.06 171 ARG A C 1
ATOM 1365 O O . ARG A 1 171 ? -15.836 1.066 20.106 1.00 97.06 171 ARG A O 1
ATOM 1372 N N . GLY A 1 172 ? -16.597 1.954 18.186 1.00 97.75 172 GLY A N 1
ATOM 1373 C CA . GLY A 1 172 ? -16.964 0.673 17.589 1.00 97.75 172 GLY A CA 1
ATOM 1374 C C . GLY A 1 172 ? -15.749 -0.216 17.323 1.00 97.75 172 GLY A C 1
ATOM 1375 O O . GLY A 1 172 ? -15.763 -1.381 17.708 1.00 97.75 172 GLY A O 1
ATOM 1376 N N . ALA A 1 173 ? -14.656 0.345 16.798 1.00 98.38 173 ALA A N 1
ATOM 1377 C CA . ALA A 1 173 ? -13.409 -0.387 16.582 1.00 98.38 173 ALA A CA 1
ATOM 1378 C C . ALA A 1 173 ? -12.834 -0.947 17.895 1.00 98.38 173 ALA A C 1
ATOM 1380 O O . ALA A 1 173 ? -12.489 -2.126 17.964 1.00 98.38 173 ALA A O 1
ATOM 1381 N N . CYS A 1 174 ? -12.806 -0.135 18.961 1.00 98.50 174 CYS A N 1
ATOM 1382 C CA . CYS A 1 174 ? -12.380 -0.576 20.294 1.00 98.50 174 CYS A CA 1
ATOM 1383 C C . CYS A 1 174 ? -13.290 -1.680 20.846 1.00 98.50 174 CYS A C 1
ATOM 1385 O O . CYS A 1 174 ? -12.806 -2.671 21.389 1.00 98.50 174 CYS A O 1
ATOM 1387 N N . THR A 1 175 ? -14.606 -1.543 20.664 1.00 98.44 175 THR A N 1
ATOM 1388 C CA . THR A 1 175 ? -15.591 -2.543 21.100 1.00 98.44 175 THR A CA 1
ATOM 1389 C C . THR A 1 175 ? -15.367 -3.881 20.397 1.00 98.44 175 THR A C 1
ATOM 1391 O O . THR A 1 175 ? -15.311 -4.918 21.056 1.00 98.44 175 THR A O 1
ATOM 1394 N N . VAL A 1 176 ? -15.179 -3.869 19.075 1.00 98.44 176 VAL A N 1
ATOM 1395 C CA . VAL A 1 176 ? -14.925 -5.080 18.281 1.00 98.44 176 VAL A CA 1
ATOM 1396 C C . VAL A 1 176 ? -13.578 -5.715 18.635 1.00 98.44 176 VAL A C 1
ATOM 1398 O O . VAL A 1 176 ? -13.497 -6.936 18.768 1.00 98.44 176 VAL A O 1
ATOM 1401 N N . ALA A 1 177 ? -12.525 -4.918 18.835 1.00 98.38 177 ALA A N 1
ATOM 1402 C CA . ALA A 1 177 ? -11.229 -5.424 19.289 1.00 98.38 177 ALA A CA 1
ATOM 1403 C C . ALA A 1 177 ? -11.342 -6.103 20.667 1.00 98.38 177 ALA A C 1
ATOM 1405 O O . ALA A 1 177 ? -10.891 -7.236 20.842 1.00 98.38 177 ALA A O 1
ATOM 1406 N N . LYS A 1 178 ? -12.052 -5.471 21.608 1.00 97.94 178 LYS A N 1
ATOM 1407 C CA . LYS A 1 178 ? -12.312 -6.018 22.945 1.00 97.94 178 LYS A CA 1
ATOM 1408 C C . LYS A 1 178 ? -13.115 -7.320 22.911 1.00 97.94 178 LYS A C 1
ATOM 1410 O O . LYS A 1 178 ? -12.801 -8.244 23.655 1.00 97.94 178 LYS A O 1
ATOM 1415 N N . GLN A 1 179 ? -14.118 -7.429 22.036 1.00 97.69 179 GLN A N 1
ATOM 1416 C CA . GLN A 1 179 ? -14.883 -8.670 21.826 1.00 97.69 179 GLN A CA 1
ATOM 1417 C C . GLN A 1 179 ? -14.015 -9.830 21.318 1.00 97.69 179 GLN A C 1
ATOM 1419 O O . GLN A 1 179 ? -14.366 -10.989 21.512 1.00 97.69 179 GLN A O 1
ATOM 1424 N N . ARG A 1 180 ? -12.876 -9.523 20.690 1.00 96.12 180 ARG A N 1
ATOM 1425 C CA . ARG A 1 180 ? -11.862 -10.493 20.255 1.00 96.12 180 ARG A CA 1
ATOM 1426 C C . ARG A 1 180 ? -10.737 -10.679 21.277 1.00 96.12 180 ARG A C 1
ATOM 1428 O O . ARG A 1 180 ? -9.688 -11.205 20.925 1.00 96.12 180 ARG A O 1
ATOM 1435 N N . SER A 1 181 ? -10.942 -10.235 22.517 1.00 97.56 181 SER A N 1
ATOM 1436 C CA . SER A 1 181 ? -9.968 -10.317 23.611 1.00 97.56 181 SER A CA 1
ATOM 1437 C C . SER A 1 181 ? -8.662 -9.554 23.362 1.00 97.56 181 SER A C 1
ATOM 1439 O O . SER A 1 181 ? -7.661 -9.823 24.019 1.00 97.56 181 SER A O 1
ATOM 1441 N N . LEU A 1 182 ? -8.668 -8.565 22.463 1.00 98.00 182 LEU A N 1
ATOM 1442 C CA . LEU A 1 182 ? -7.513 -7.708 22.209 1.00 98.00 182 LEU A CA 1
ATOM 1443 C C . LEU A 1 182 ? -7.616 -6.452 23.066 1.00 98.00 182 LEU A C 1
ATOM 1445 O O . LEU A 1 182 ? -8.545 -5.657 22.925 1.00 98.00 182 LEU A O 1
ATOM 1449 N N . LYS A 1 183 ? -6.644 -6.275 23.965 1.00 97.81 183 LYS A N 1
ATOM 1450 C CA . LYS A 1 183 ? -6.589 -5.111 24.854 1.00 97.81 183 LYS A CA 1
ATOM 1451 C C . LYS A 1 183 ? -6.278 -3.827 24.091 1.00 97.81 183 LYS A C 1
ATOM 1453 O O . LYS A 1 183 ? -6.771 -2.773 24.487 1.00 97.81 183 LYS A O 1
ATOM 1458 N N . TYR A 1 184 ? -5.519 -3.918 23.003 1.00 98.25 184 TYR A N 1
ATOM 1459 C CA . TYR A 1 184 ? -5.007 -2.765 22.276 1.00 98.25 184 TYR A CA 1
ATOM 1460 C C . TYR A 1 184 ? -5.479 -2.728 20.822 1.00 98.25 184 TYR A C 1
ATOM 1462 O O . TYR A 1 184 ? -5.697 -3.767 20.194 1.00 98.25 184 TYR A O 1
ATOM 1470 N N . ILE A 1 185 ? -5.619 -1.519 20.280 1.00 98.50 185 ILE A N 1
ATOM 1471 C CA . ILE A 1 185 ? -5.892 -1.279 18.864 1.00 98.50 185 ILE A CA 1
ATOM 1472 C C . ILE A 1 185 ? -5.022 -0.143 18.323 1.00 98.50 185 ILE A C 1
ATOM 1474 O O . ILE A 1 185 ? -4.826 0.870 18.990 1.00 98.50 185 ILE A O 1
ATOM 1478 N N . TRP A 1 186 ? -4.522 -0.297 17.102 1.00 97.94 186 TRP A N 1
ATOM 1479 C CA . TRP A 1 186 ? -3.836 0.758 16.364 1.00 97.94 186 TRP A CA 1
ATOM 1480 C C . TRP A 1 186 ? -4.772 1.399 15.335 1.00 97.94 186 TRP A C 1
ATOM 1482 O O . TRP A 1 186 ? -5.477 0.701 14.599 1.00 97.94 186 TRP A O 1
ATOM 1492 N N . ILE A 1 187 ? -4.772 2.733 15.272 1.00 97.25 187 ILE A N 1
ATOM 1493 C CA . ILE A 1 187 ? -5.561 3.529 14.324 1.00 97.25 187 ILE A CA 1
ATOM 1494 C C . ILE A 1 187 ? -4.668 4.644 13.766 1.00 97.25 187 ILE A C 1
ATOM 1496 O O . ILE A 1 187 ? -4.309 5.559 14.502 1.00 97.25 187 ILE A O 1
ATOM 1500 N N . ASP A 1 188 ? -4.351 4.606 12.469 1.00 93.62 188 ASP A N 1
ATOM 1501 C CA . ASP A 1 188 ? -3.373 5.487 11.799 1.00 93.62 188 ASP A CA 1
ATOM 1502 C C . ASP A 1 188 ? -3.516 6.979 12.139 1.00 93.62 188 ASP A C 1
ATOM 1504 O O . ASP A 1 188 ? -2.541 7.685 12.385 1.00 93.62 188 ASP A O 1
ATOM 1508 N N . ASN A 1 189 ? -4.746 7.481 12.171 1.00 91.56 189 ASN A N 1
ATOM 1509 C CA . ASN A 1 189 ? -5.028 8.889 12.421 1.00 91.56 189 ASN A CA 1
ATOM 1510 C C . ASN A 1 189 ? -4.788 9.294 13.869 1.00 91.56 189 ASN A C 1
ATOM 1512 O O . ASN A 1 189 ? -4.460 10.451 14.116 1.00 91.56 189 ASN A O 1
ATOM 1516 N N . CYS A 1 190 ? -4.989 8.367 14.803 1.00 95.75 190 CYS A N 1
ATOM 1517 C CA . CYS A 1 190 ? -4.933 8.605 16.241 1.00 95.75 190 CYS A CA 1
ATOM 1518 C C . CYS A 1 190 ? -3.586 8.205 16.850 1.00 95.75 190 CYS A C 1
ATOM 1520 O O . CYS A 1 190 ? -3.250 8.718 17.909 1.00 95.75 190 CYS A O 1
ATOM 1522 N N . CYS A 1 191 ? -2.848 7.306 16.195 1.00 95.44 191 CYS A N 1
ATOM 1523 C CA . CYS A 1 191 ? -1.621 6.686 16.694 1.00 95.44 191 CYS A CA 1
ATOM 1524 C C . CYS A 1 191 ? -0.338 7.196 16.022 1.00 95.44 191 CYS A C 1
ATOM 1526 O O . CYS A 1 191 ? 0.740 6.776 16.424 1.00 95.44 191 CYS A O 1
ATOM 1528 N N . ILE A 1 192 ? -0.440 8.047 14.996 1.00 92.69 192 ILE A N 1
ATOM 1529 C CA . ILE A 1 192 ? 0.716 8.664 14.334 1.00 92.69 192 ILE A CA 1
ATOM 1530 C C . ILE A 1 192 ? 0.658 10.175 14.550 1.00 92.69 192 ILE A C 1
ATOM 1532 O O . ILE A 1 192 ? -0.284 10.834 14.086 1.00 92.69 192 ILE A O 1
ATOM 1536 N N . ASP A 1 193 ? 1.692 10.747 15.161 1.00 90.69 193 ASP A N 1
ATOM 1537 C CA . ASP A 1 193 ? 1.912 12.187 15.151 1.00 90.69 193 ASP A CA 1
ATOM 1538 C C . ASP A 1 193 ? 2.436 12.644 13.786 1.00 90.69 193 ASP A C 1
ATOM 1540 O O . ASP A 1 193 ? 3.632 12.726 13.508 1.00 90.69 193 ASP A O 1
ATOM 1544 N N . LYS A 1 194 ? 1.502 13.014 12.911 1.00 87.06 194 LYS A N 1
ATOM 1545 C CA . LYS A 1 194 ? 1.820 13.533 11.573 1.00 87.06 194 LYS A CA 1
ATOM 1546 C C . LYS A 1 194 ? 2.488 14.914 11.604 1.00 87.06 194 LYS A C 1
ATOM 1548 O O . LYS A 1 194 ? 2.891 15.395 10.549 1.00 87.06 194 LYS A O 1
ATOM 1553 N N . SER A 1 195 ? 2.571 15.573 12.766 1.00 86.50 195 SER A N 1
ATOM 1554 C CA . SER A 1 195 ? 3.292 16.843 12.915 1.00 86.50 195 SER A CA 1
ATOM 1555 C C . SER A 1 195 ? 4.793 16.654 13.148 1.00 86.50 195 SER A C 1
ATOM 1557 O O . SER A 1 195 ? 5.572 17.561 12.850 1.00 86.50 195 SER A O 1
ATOM 1559 N N . SER A 1 196 ? 5.208 15.466 13.596 1.00 87.31 196 SER A N 1
ATOM 1560 C CA . SER A 1 196 ? 6.608 15.064 13.691 1.00 87.31 196 SER A CA 1
ATOM 1561 C C . SER A 1 196 ? 7.050 14.439 12.368 1.00 87.31 196 SER A C 1
ATOM 1563 O O . SER A 1 196 ? 6.599 13.360 11.987 1.00 87.31 196 SER A O 1
ATOM 1565 N N . SER A 1 197 ? 7.941 15.112 11.636 1.00 85.69 197 SER A N 1
ATOM 1566 C CA . SER A 1 197 ? 8.449 14.607 10.352 1.00 85.69 197 SER A CA 1
ATOM 1567 C C . SER A 1 197 ? 9.203 13.284 10.499 1.00 85.69 197 SER A C 1
ATOM 1569 O O . SER A 1 197 ? 9.125 12.430 9.617 1.00 85.69 197 SER A O 1
ATOM 1571 N N . GLU A 1 198 ? 9.902 13.105 11.618 1.00 86.19 198 GLU A N 1
ATOM 1572 C CA . GLU A 1 198 ? 10.656 11.892 11.920 1.00 86.19 198 GLU A CA 1
ATOM 1573 C C . GLU A 1 198 ? 9.735 10.717 12.262 1.00 86.19 198 GLU A C 1
ATOM 1575 O O . GLU A 1 198 ? 9.925 9.607 11.756 1.00 86.19 198 GLU A O 1
ATOM 1580 N N . GLU A 1 199 ? 8.684 10.970 13.047 1.00 86.38 199 GLU A N 1
ATOM 1581 C CA . GLU A 1 199 ? 7.666 9.960 13.339 1.00 86.38 199 GLU A CA 1
ATOM 1582 C C . GLU A 1 199 ? 6.888 9.596 12.076 1.00 86.38 199 GLU A C 1
ATOM 1584 O O . GLU A 1 199 ? 6.739 8.419 11.764 1.00 86.38 199 GLU A O 1
ATOM 1589 N N . LEU A 1 200 ? 6.468 10.587 11.284 1.00 87.12 200 LEU A N 1
ATOM 1590 C CA . LEU A 1 200 ? 5.777 10.356 10.020 1.00 87.12 200 LEU A CA 1
ATOM 1591 C C . LEU A 1 200 ? 6.636 9.526 9.056 1.00 87.12 200 LEU A C 1
ATOM 1593 O O . LEU A 1 200 ? 6.151 8.558 8.474 1.00 87.12 200 LEU A O 1
ATOM 1597 N N . ARG A 1 201 ? 7.925 9.853 8.913 1.00 88.19 201 ARG A N 1
ATOM 1598 C CA . ARG A 1 201 ? 8.873 9.082 8.095 1.00 88.19 201 ARG A CA 1
ATOM 1599 C C . ARG A 1 201 ? 8.953 7.629 8.557 1.00 88.19 201 ARG A C 1
ATOM 1601 O O . ARG A 1 201 ? 8.907 6.718 7.725 1.00 88.19 201 ARG A O 1
ATOM 1608 N N . THR A 1 202 ? 9.090 7.423 9.861 1.00 88.31 202 THR A N 1
ATOM 1609 C CA . THR A 1 202 ? 9.191 6.095 10.474 1.00 88.31 202 THR A CA 1
ATOM 1610 C C . THR A 1 202 ? 7.898 5.310 10.274 1.00 88.31 202 THR A C 1
ATOM 1612 O O . THR A 1 202 ? 7.933 4.175 9.799 1.00 88.31 202 THR A O 1
ATOM 1615 N N . ALA A 1 203 ? 6.752 5.944 10.510 1.00 89.44 203 ALA A N 1
ATOM 1616 C CA . ALA A 1 203 ? 5.435 5.355 10.343 1.00 89.44 203 ALA A CA 1
ATOM 1617 C C . ALA A 1 203 ? 5.156 4.937 8.895 1.00 89.44 203 ALA A C 1
ATOM 1619 O O . ALA A 1 203 ? 4.706 3.819 8.663 1.00 89.44 203 ALA A O 1
ATOM 1620 N N . LEU A 1 204 ? 5.474 5.777 7.905 1.00 89.06 204 LEU A N 1
ATOM 1621 C CA . LEU A 1 204 ? 5.234 5.461 6.491 1.00 89.06 204 LEU A CA 1
ATOM 1622 C C . LEU A 1 204 ? 6.047 4.244 6.013 1.00 89.06 204 LEU A C 1
ATOM 1624 O O . LEU A 1 204 ? 5.533 3.441 5.239 1.00 89.06 204 LEU A O 1
ATOM 1628 N N . ASN A 1 205 ? 7.278 4.066 6.509 1.00 90.38 205 ASN A N 1
ATOM 1629 C CA . ASN A 1 205 ? 8.098 2.885 6.196 1.00 90.38 205 ASN A CA 1
ATOM 1630 C C . ASN A 1 205 ? 7.701 1.639 7.019 1.00 90.38 205 ASN A C 1
ATOM 1632 O O . ASN A 1 205 ? 8.071 0.526 6.658 1.00 90.38 205 ASN A O 1
ATOM 1636 N N . SER A 1 206 ? 6.918 1.805 8.090 1.00 90.62 206 SER A N 1
ATOM 1637 C CA . SER A 1 206 ? 6.588 0.725 9.038 1.00 90.62 206 SER A CA 1
ATOM 1638 C C . SER A 1 206 ? 5.139 0.271 8.982 1.00 90.62 206 SER A C 1
ATOM 1640 O O . SER A 1 206 ? 4.818 -0.811 9.465 1.00 90.62 206 SER A O 1
ATOM 1642 N N . MET A 1 207 ? 4.262 1.055 8.352 1.00 91.56 207 MET A N 1
ATOM 1643 C CA . MET A 1 207 ? 2.823 0.805 8.312 1.00 91.56 207 MET A CA 1
ATOM 1644 C C . MET A 1 207 ? 2.506 -0.607 7.815 1.00 91.56 207 MET A C 1
ATOM 1646 O O . MET A 1 207 ? 1.709 -1.313 8.426 1.00 91.56 207 MET A O 1
ATOM 1650 N N . PHE A 1 208 ? 3.184 -1.055 6.756 1.00 92.62 208 PHE A N 1
ATOM 1651 C CA . PHE A 1 208 ? 3.012 -2.408 6.235 1.00 92.62 208 PHE A CA 1
ATOM 1652 C C . PHE A 1 208 ? 3.341 -3.476 7.285 1.00 92.62 208 PHE A C 1
ATOM 1654 O O . PHE A 1 208 ? 2.586 -4.435 7.445 1.00 92.62 208 PHE A O 1
ATOM 1661 N N . ALA A 1 209 ? 4.455 -3.315 8.007 1.00 91.00 209 ALA A N 1
ATOM 1662 C CA . ALA A 1 209 ? 4.855 -4.236 9.065 1.00 91.00 209 ALA A CA 1
ATOM 1663 C C . ALA A 1 209 ? 3.829 -4.237 10.205 1.00 91.00 209 ALA A C 1
ATOM 1665 O O . ALA A 1 209 ? 3.397 -5.308 10.616 1.00 91.00 209 ALA A O 1
ATOM 1666 N N . TRP A 1 210 ? 3.344 -3.066 10.627 1.00 93.81 210 TRP A N 1
ATOM 1667 C CA . TRP A 1 210 ? 2.302 -2.962 11.652 1.00 93.81 210 TRP A CA 1
ATOM 1668 C C . TRP A 1 210 ? 0.995 -3.659 11.237 1.00 93.81 210 TRP A C 1
ATOM 1670 O O . TRP A 1 210 ? 0.420 -4.426 12.006 1.00 93.81 210 TRP A O 1
ATOM 1680 N N . TYR A 1 211 ? 0.550 -3.505 9.986 1.00 95.12 211 TYR A N 1
ATOM 1681 C CA . TYR A 1 211 ? -0.599 -4.269 9.480 1.00 95.12 211 TYR A CA 1
ATOM 1682 C C . TYR A 1 211 ? -0.345 -5.778 9.426 1.00 95.12 211 TYR A C 1
ATOM 1684 O O . TYR A 1 211 ? -1.261 -6.560 9.679 1.00 95.12 211 TYR A O 1
ATOM 1692 N N . HIS A 1 212 ? 0.873 -6.197 9.088 1.00 93.00 212 HIS A N 1
ATOM 1693 C CA . HIS A 1 212 ? 1.240 -7.607 8.999 1.00 93.00 212 HIS A CA 1
ATOM 1694 C C . HIS A 1 212 ? 1.348 -8.297 10.369 1.00 93.00 212 HIS A C 1
ATOM 1696 O O . HIS A 1 212 ? 0.963 -9.464 10.524 1.00 93.00 212 HIS A O 1
ATOM 1702 N N . GLU A 1 213 ? 1.889 -7.582 11.354 1.00 91.88 213 GLU A N 1
ATOM 1703 C CA . GLU A 1 213 ? 2.116 -8.061 12.716 1.00 91.88 213 GLU A CA 1
ATOM 1704 C C . GLU A 1 213 ? 0.832 -8.093 13.545 1.00 91.88 213 GLU A C 1
ATOM 1706 O O . GLU A 1 213 ? 0.687 -9.004 14.363 1.00 91.88 213 GLU A O 1
ATOM 1711 N N . ALA A 1 214 ? -0.109 -7.173 13.295 1.00 95.31 214 ALA A N 1
ATOM 1712 C CA . ALA A 1 214 ? -1.393 -7.117 13.984 1.00 95.31 214 ALA A CA 1
ATOM 1713 C C . 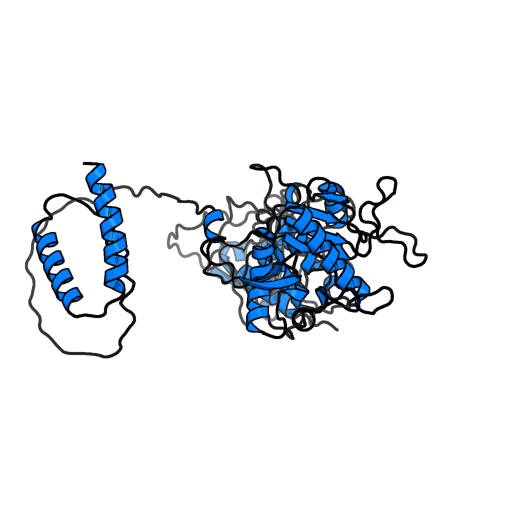ALA A 1 214 ? -2.097 -8.485 14.036 1.00 95.31 214 ALA A C 1
ATOM 1715 O O . ALA A 1 214 ? -2.112 -9.251 13.065 1.00 95.31 214 ALA A O 1
ATOM 1716 N N . ALA A 1 215 ? -2.735 -8.775 15.172 1.00 96.62 215 ALA A N 1
ATOM 1717 C CA . ALA A 1 215 ? -3.465 -10.025 15.378 1.00 96.62 215 ALA A CA 1
ATOM 1718 C C . ALA A 1 215 ? -4.667 -10.138 14.423 1.00 96.62 215 ALA A C 1
ATOM 1720 O O . ALA A 1 215 ? -4.997 -11.220 13.933 1.00 96.62 215 ALA A O 1
ATOM 1721 N N . ILE A 1 216 ? -5.312 -9.004 14.132 1.00 97.56 216 ILE A N 1
ATOM 1722 C CA . ILE A 1 216 ? -6.383 -8.899 13.144 1.00 97.56 216 ILE A CA 1
ATOM 1723 C C . ILE A 1 216 ? -6.506 -7.474 12.610 1.00 97.56 216 ILE A C 1
ATOM 1725 O O . ILE A 1 216 ? -6.433 -6.506 13.368 1.00 97.56 216 ILE A O 1
ATOM 1729 N N . CYS A 1 217 ? -6.776 -7.349 11.312 1.00 98.50 217 CYS A N 1
ATOM 1730 C CA . CYS A 1 217 ? -7.244 -6.110 10.713 1.00 98.50 217 CYS A CA 1
ATOM 1731 C C . CYS A 1 217 ? -8.778 -6.042 10.714 1.00 98.50 217 CYS A C 1
ATOM 1733 O O . CYS A 1 217 ? -9.463 -6.903 10.155 1.00 98.50 217 CYS A O 1
ATOM 1735 N N . LEU A 1 218 ? -9.318 -5.011 11.359 1.00 98.69 218 LEU A N 1
ATOM 1736 C CA . LEU A 1 218 ? -10.733 -4.663 11.331 1.00 98.69 218 LEU A CA 1
ATOM 1737 C C . LEU A 1 218 ? -10.938 -3.660 10.193 1.00 98.69 218 LEU A C 1
ATOM 1739 O O . LEU A 1 218 ? -10.468 -2.529 10.287 1.00 98.69 218 LEU A O 1
ATOM 1743 N N . THR A 1 219 ? -11.612 -4.056 9.117 1.00 98.44 219 THR A N 1
ATOM 1744 C CA . THR A 1 219 ? -11.849 -3.182 7.959 1.00 98.44 219 THR A CA 1
ATOM 1745 C C . THR A 1 219 ? -13.244 -2.588 8.029 1.00 98.44 219 THR A C 1
ATOM 1747 O O . THR A 1 219 ? -14.229 -3.296 7.832 1.00 98.44 219 THR A O 1
ATOM 1750 N N . TYR A 1 220 ? -13.327 -1.290 8.310 1.00 98.19 220 TYR A N 1
ATOM 1751 C CA . TYR A 1 220 ? -14.587 -0.571 8.486 1.00 98.19 220 TYR A CA 1
ATOM 1752 C C . TYR A 1 220 ? -14.998 0.178 7.213 1.00 98.19 220 TYR A C 1
ATOM 1754 O O . TYR A 1 220 ? -14.307 1.102 6.766 1.00 98.19 220 TYR A O 1
ATOM 1762 N N . LEU A 1 221 ? -16.156 -0.190 6.663 1.00 96.81 221 LEU A N 1
ATOM 1763 C CA . LEU A 1 221 ? -16.754 0.407 5.471 1.00 96.81 221 LEU A CA 1
ATOM 1764 C C . LEU A 1 221 ? -17.896 1.349 5.871 1.00 96.81 221 LEU A C 1
ATOM 1766 O O . LEU A 1 221 ? -19.056 0.960 5.965 1.00 96.81 221 LEU A O 1
ATOM 1770 N N . GLY A 1 222 ? -17.558 2.615 6.129 1.00 93.88 222 GLY A N 1
ATOM 1771 C CA . GLY A 1 222 ? -18.514 3.615 6.623 1.00 93.88 222 GLY A CA 1
ATOM 1772 C C . GLY A 1 222 ? -19.596 4.057 5.628 1.00 93.88 222 GLY A C 1
ATOM 1773 O O . GLY A 1 222 ? -20.504 4.785 6.023 1.00 93.88 222 GLY A O 1
ATOM 1774 N N . ASP A 1 223 ? -19.489 3.648 4.365 1.00 92.88 223 ASP A N 1
ATOM 1775 C CA . ASP A 1 223 ? -20.396 3.959 3.256 1.00 92.88 223 ASP A CA 1
ATOM 1776 C C . ASP A 1 223 ? -21.204 2.743 2.774 1.00 92.88 223 ASP A C 1
ATOM 1778 O O . ASP A 1 223 ? -21.830 2.815 1.721 1.00 92.88 223 ASP A O 1
ATOM 1782 N N . VAL A 1 224 ? -21.178 1.633 3.520 1.00 92.56 224 VAL A N 1
ATOM 1783 C CA . VAL A 1 224 ? -21.877 0.385 3.188 1.00 92.56 224 VAL A CA 1
ATOM 1784 C C . VAL A 1 224 ? -22.815 -0.002 4.325 1.00 92.56 224 VAL A C 1
ATOM 1786 O O . VAL A 1 224 ? -22.396 -0.054 5.482 1.00 92.56 224 VAL A O 1
ATOM 1789 N N . THR A 1 225 ? -24.054 -0.347 3.988 1.00 91.38 225 THR A N 1
ATOM 1790 C CA . THR A 1 225 ? -24.999 -1.050 4.863 1.00 91.38 225 THR A CA 1
ATOM 1791 C C . THR A 1 225 ? -25.122 -2.494 4.398 1.00 91.38 225 THR A C 1
ATOM 1793 O O . THR A 1 225 ? -25.614 -2.766 3.302 1.00 91.38 225 THR A O 1
ATOM 1796 N N . TYR A 1 226 ? -24.671 -3.442 5.217 1.00 88.12 226 TYR A N 1
ATOM 1797 C CA . TYR A 1 226 ? -24.677 -4.846 4.826 1.00 88.12 226 TYR A CA 1
ATOM 1798 C C . TYR A 1 226 ? -26.065 -5.466 5.012 1.00 88.12 226 TYR A C 1
ATOM 1800 O O . TYR A 1 226 ? -26.641 -5.443 6.098 1.00 88.12 226 TYR A O 1
ATOM 1808 N N . SER A 1 227 ? -26.597 -6.066 3.947 1.00 81.00 227 SER A N 1
ATOM 1809 C CA . SER A 1 227 ? -27.832 -6.849 3.977 1.00 81.00 227 SER A CA 1
ATOM 1810 C C . SER A 1 227 ? -27.548 -8.256 3.470 1.00 81.00 227 SER A C 1
ATOM 1812 O O . SER A 1 227 ? -27.199 -8.441 2.305 1.00 81.00 227 SER A O 1
ATOM 1814 N N . SER A 1 228 ? -27.740 -9.266 4.323 1.00 66.50 228 SER A N 1
ATOM 1815 C CA . SER A 1 228 ? -27.554 -10.678 3.950 1.00 66.50 228 SER A CA 1
ATOM 1816 C C . SER A 1 228 ? -28.528 -11.161 2.864 1.00 66.50 228 SER A C 1
ATOM 1818 O O . SER A 1 228 ? -28.325 -12.229 2.298 1.00 66.50 228 SER A O 1
ATOM 1820 N N . SER A 1 229 ? -29.578 -10.386 2.574 1.00 61.34 229 SER A N 1
ATOM 1821 C CA . SER A 1 229 ? -30.625 -10.679 1.587 1.00 61.34 229 SER A CA 1
ATOM 1822 C C . SER A 1 229 ? -30.539 -9.832 0.305 1.00 61.34 229 SER A C 1
ATOM 1824 O O . SER A 1 229 ? -31.424 -9.942 -0.540 1.00 61.34 229 SER A O 1
ATOM 1826 N N . GLY A 1 230 ? -29.540 -8.947 0.170 1.00 56.97 230 GLY A N 1
ATOM 1827 C CA . GLY A 1 230 ? -29.475 -7.923 -0.885 1.00 56.97 230 GLY A CA 1
ATOM 1828 C C . GLY A 1 230 ? -28.460 -8.177 -2.010 1.00 56.97 230 GLY A C 1
ATOM 1829 O O . GLY A 1 230 ? -27.540 -8.984 -1.883 1.00 56.97 230 GLY A O 1
ATOM 1830 N N . ASN A 1 231 ? -28.607 -7.432 -3.113 1.00 56.28 231 ASN A N 1
ATOM 1831 C CA . ASN A 1 231 ? -27.633 -7.373 -4.207 1.00 56.28 231 ASN A CA 1
ATOM 1832 C C . ASN A 1 231 ? -26.444 -6.470 -3.822 1.00 56.28 231 ASN A C 1
ATOM 1834 O O . ASN A 1 231 ? -26.639 -5.291 -3.550 1.00 56.28 231 ASN A O 1
ATOM 1838 N N . GLY A 1 232 ? -25.217 -7.008 -3.873 1.00 70.69 232 GLY A N 1
ATOM 1839 C CA . GLY A 1 232 ? -23.967 -6.237 -3.807 1.00 70.69 232 GLY A CA 1
ATOM 1840 C C . GLY A 1 232 ? -23.327 -6.120 -2.415 1.00 70.69 232 GLY A C 1
ATOM 1841 O O . GLY A 1 232 ? -23.495 -5.123 -1.724 1.00 70.69 232 GLY A O 1
ATOM 1842 N N . THR A 1 233 ? -22.505 -7.107 -2.027 1.00 84.69 233 THR A N 1
ATOM 1843 C CA . THR A 1 233 ? -21.855 -7.195 -0.698 1.00 84.69 233 THR A CA 1
ATOM 1844 C C . THR A 1 233 ? -21.115 -5.928 -0.267 1.00 84.69 233 THR A C 1
ATOM 1846 O O . THR A 1 233 ? -21.129 -5.587 0.907 1.00 84.69 233 THR A O 1
ATOM 1849 N N . PHE A 1 234 ? -20.455 -5.243 -1.200 1.00 91.69 234 PHE A N 1
ATOM 1850 C CA . PHE A 1 234 ? -19.645 -4.050 -0.934 1.00 91.69 234 PHE A CA 1
ATOM 1851 C C . PHE A 1 234 ? -20.231 -2.784 -1.561 1.00 91.69 234 PHE A C 1
ATOM 1853 O O . PHE A 1 234 ? -19.505 -1.813 -1.777 1.00 91.69 234 PHE A O 1
ATOM 1860 N N . SER A 1 235 ? -21.507 -2.810 -1.934 1.00 89.81 235 SER A N 1
ATOM 1861 C CA . SER A 1 235 ? -22.140 -1.694 -2.621 1.00 89.81 235 SER A CA 1
ATOM 1862 C C . SER A 1 235 ? -22.340 -0.518 -1.677 1.00 89.81 235 SER A C 1
ATOM 1864 O O . SER A 1 235 ? -22.774 -0.688 -0.540 1.00 89.81 235 SER A O 1
ATOM 1866 N N . ARG A 1 236 ? -21.998 0.678 -2.162 1.00 87.94 236 ARG A N 1
ATOM 1867 C CA . ARG A 1 236 ? -22.238 1.921 -1.434 1.00 87.94 236 ARG A CA 1
ATOM 1868 C C . ARG A 1 236 ? -23.725 2.119 -1.205 1.00 87.94 236 ARG A C 1
ATOM 1870 O O . ARG A 1 236 ? -24.530 1.829 -2.091 1.00 87.94 236 ARG A O 1
ATOM 1877 N N . ASP A 1 237 ? -24.049 2.704 -0.061 1.00 82.50 237 ASP A N 1
ATOM 1878 C CA . ASP A 1 237 ? -25.381 3.220 0.213 1.00 82.50 237 ASP A CA 1
ATOM 1879 C C . ASP A 1 237 ? -25.781 4.218 -0.886 1.00 82.50 237 ASP A C 1
ATOM 1881 O O . ASP A 1 237 ? -24.980 5.061 -1.308 1.00 82.50 237 ASP A O 1
ATOM 1885 N N . GLU A 1 238 ? -27.019 4.125 -1.372 1.00 71.56 238 GLU A N 1
ATOM 1886 C CA . GLU A 1 238 ? -27.503 5.005 -2.432 1.00 71.56 238 GLU A CA 1
ATOM 1887 C C . GLU A 1 238 ? -27.518 6.462 -1.959 1.00 71.56 238 GLU A C 1
ATOM 1889 O O . GLU A 1 238 ? -28.371 6.891 -1.183 1.00 71.56 238 GLU A O 1
ATOM 1894 N N . VAL A 1 239 ? -26.590 7.262 -2.481 1.00 57.97 239 VAL A N 1
ATOM 1895 C CA . VAL A 1 239 ? -26.627 8.715 -2.346 1.00 57.97 239 VAL A CA 1
ATOM 1896 C C . VAL A 1 239 ? -26.913 9.289 -3.728 1.00 57.97 239 VAL A C 1
ATOM 1898 O O . VAL A 1 239 ? -26.044 9.335 -4.596 1.00 57.97 239 VAL A O 1
ATOM 1901 N N . SER A 1 240 ? -28.151 9.748 -3.929 1.00 47.59 240 SER A N 1
ATOM 1902 C CA . SER A 1 240 ? -28.626 10.514 -5.095 1.00 47.59 240 SER A CA 1
ATOM 1903 C C . SER A 1 240 ? -28.641 9.789 -6.454 1.00 47.59 240 SER A C 1
ATOM 1905 O O . SER A 1 240 ? -27.727 9.943 -7.255 1.00 47.59 240 SER A O 1
ATOM 1907 N N . GLY A 1 241 ? -29.729 9.068 -6.759 1.00 47.91 241 GLY A N 1
ATOM 1908 C CA . GLY A 1 241 ? -30.306 8.895 -8.112 1.00 47.91 241 GLY A CA 1
ATOM 1909 C C . GLY A 1 241 ? -29.436 8.337 -9.255 1.00 47.91 241 GLY A C 1
ATOM 1910 O O . GLY A 1 241 ? -29.910 8.248 -10.389 1.00 47.91 241 GLY A O 1
ATOM 1911 N N . LYS A 1 242 ? -28.175 7.970 -9.012 1.00 45.44 242 LYS A N 1
ATOM 1912 C CA . LYS A 1 242 ? -27.267 7.414 -10.015 1.00 45.44 242 LYS A CA 1
ATOM 1913 C C . LYS A 1 242 ? -27.525 5.919 -10.139 1.00 45.44 242 LYS A C 1
ATOM 1915 O O . LYS A 1 242 ? -27.342 5.162 -9.195 1.00 45.44 242 LYS A O 1
ATOM 1920 N N . LYS A 1 243 ? -27.937 5.497 -11.334 1.00 41.84 243 LYS A N 1
ATOM 1921 C CA . LYS A 1 243 ? -28.125 4.087 -11.684 1.00 41.84 243 LYS A CA 1
ATOM 1922 C C . LYS A 1 243 ? -26.766 3.374 -11.673 1.00 41.84 243 LYS A C 1
ATOM 1924 O O . LYS A 1 243 ? -25.988 3.535 -12.609 1.00 41.84 243 LYS A O 1
ATOM 1929 N N . GLY A 1 244 ? -26.483 2.607 -10.622 1.00 54.75 244 GLY A N 1
ATOM 1930 C CA . GLY A 1 244 ? -25.333 1.701 -10.550 1.00 54.75 244 GLY A CA 1
ATOM 1931 C C . GLY A 1 244 ? -24.819 1.500 -9.124 1.00 54.75 244 GLY A C 1
ATOM 1932 O O . GLY A 1 244 ? -24.462 2.463 -8.454 1.00 54.75 244 GLY A O 1
ATOM 1933 N N . HIS A 1 245 ? -24.734 0.243 -8.685 1.00 69.44 245 HIS A N 1
ATOM 1934 C CA . HIS A 1 245 ? -24.171 -0.138 -7.389 1.00 69.44 245 HIS A CA 1
ATOM 1935 C C . HIS A 1 245 ? -22.635 -0.035 -7.432 1.00 69.44 245 HIS A C 1
ATOM 1937 O O . HIS A 1 245 ? -21.953 -0.997 -7.782 1.00 69.44 245 HIS A O 1
ATOM 1943 N N . GLN A 1 246 ? -22.079 1.140 -7.124 1.00 85.38 246 GLN A N 1
ATOM 1944 C CA . GLN A 1 246 ? -20.625 1.327 -7.026 1.00 85.38 246 GLN A CA 1
ATOM 1945 C C . GLN A 1 246 ? -20.079 0.634 -5.765 1.00 85.38 246 GLN A C 1
ATOM 1947 O O . GLN A 1 246 ? -20.744 0.674 -4.727 1.00 85.38 246 GLN A O 1
ATOM 1952 N N . PRO A 1 247 ? -18.889 0.010 -5.811 1.00 90.69 247 PRO A N 1
ATOM 1953 C CA . PRO A 1 247 ? -18.260 -0.570 -4.624 1.00 90.69 247 PRO A CA 1
ATOM 1954 C C . PRO A 1 247 ? -17.779 0.527 -3.665 1.00 90.69 247 PRO A C 1
ATOM 1956 O O . PRO A 1 247 ? -17.488 1.634 -4.109 1.00 90.69 247 PRO A O 1
ATOM 1959 N N . SER A 1 248 ? -17.657 0.234 -2.367 1.00 93.88 248 SER A N 1
ATOM 1960 C CA . SER A 1 248 ? -17.178 1.162 -1.323 1.00 93.88 248 SER A CA 1
ATOM 1961 C C . SER A 1 248 ? -15.970 2.014 -1.743 1.00 93.88 248 SER A C 1
ATOM 1963 O O . SER A 1 248 ? -15.034 1.527 -2.382 1.00 93.88 248 SER A O 1
ATOM 1965 N N . GLU A 1 249 ? -15.950 3.283 -1.326 1.00 93.94 249 GLU A N 1
ATOM 1966 C CA . GLU A 1 249 ? -14.821 4.214 -1.506 1.00 93.94 249 GLU A CA 1
ATOM 1967 C C . GLU A 1 249 ? -13.520 3.707 -0.881 1.00 93.94 249 GLU A C 1
ATOM 1969 O O . GLU A 1 249 ? -12.425 4.193 -1.195 1.00 93.94 249 GLU A O 1
ATOM 1974 N N . TRP A 1 250 ? -13.620 2.739 0.029 1.00 96.56 250 TRP A N 1
ATOM 1975 C CA . TRP A 1 250 ? -12.468 2.068 0.599 1.00 96.56 250 TRP A CA 1
ATOM 1976 C C . TRP A 1 250 ? -11.589 1.429 -0.483 1.00 96.56 250 TRP A C 1
ATOM 1978 O O . TRP A 1 250 ? -10.370 1.563 -0.412 1.00 96.56 250 TRP A O 1
ATOM 1988 N N . PHE A 1 251 ? -12.172 0.840 -1.533 1.00 95.81 251 PHE A N 1
ATOM 1989 C CA . PHE A 1 251 ? -11.416 0.216 -2.628 1.00 95.81 251 PHE A CA 1
ATOM 1990 C C . PHE A 1 251 ? -10.719 1.222 -3.556 1.00 95.81 251 PHE A C 1
ATOM 1992 O O . PHE A 1 251 ? -9.798 0.850 -4.276 1.00 95.81 251 PHE A O 1
ATOM 1999 N N . GLU A 1 252 ? -11.108 2.497 -3.511 1.00 93.38 252 GLU A N 1
ATOM 2000 C CA . GLU A 1 252 ? -10.533 3.559 -4.345 1.00 93.38 252 GLU A CA 1
ATOM 2001 C C . GLU A 1 252 ? -9.372 4.297 -3.666 1.00 93.38 252 GLU A C 1
ATOM 2003 O O . GLU A 1 252 ? -8.739 5.152 -4.286 1.00 93.38 252 GLU A O 1
ATOM 2008 N N . ARG A 1 253 ? -9.089 4.035 -2.382 1.00 94.38 253 ARG A N 1
ATOM 2009 C CA . ARG A 1 253 ? -7.984 4.695 -1.668 1.00 94.38 253 ARG A CA 1
ATOM 2010 C C . ARG A 1 253 ? -6.659 4.002 -1.961 1.00 94.38 253 ARG A C 1
ATOM 2012 O O . ARG A 1 253 ? -6.592 2.781 -1.936 1.00 94.38 253 ARG A O 1
ATOM 2019 N N . GLY A 1 254 ? -5.590 4.770 -2.150 1.00 95.44 254 GLY A N 1
ATOM 2020 C CA . GLY A 1 254 ? -4.239 4.215 -2.291 1.00 95.44 254 GLY A CA 1
ATOM 2021 C C . GLY A 1 254 ? -3.791 3.410 -1.068 1.00 95.44 254 GLY A C 1
ATOM 2022 O O . GLY A 1 254 ? -3.528 2.217 -1.166 1.00 95.44 254 GLY A O 1
ATOM 2023 N N . TRP A 1 255 ? -3.813 4.047 0.109 1.00 95.69 255 TRP A N 1
ATOM 2024 C CA . TRP A 1 255 ? -3.389 3.447 1.382 1.00 95.69 255 TRP A CA 1
ATOM 2025 C C . TRP A 1 255 ? -4.064 2.110 1.702 1.00 95.69 255 TRP A C 1
ATOM 2027 O O . TRP A 1 255 ? -3.382 1.184 2.123 1.00 95.69 255 TRP A O 1
ATOM 2037 N N . THR A 1 256 ? -5.353 1.947 1.396 1.00 96.94 256 THR A N 1
ATOM 2038 C CA . THR A 1 256 ? -6.091 0.715 1.715 1.00 96.94 256 THR A CA 1
ATOM 2039 C C . THR A 1 256 ? -5.616 -0.506 0.925 1.00 96.94 256 THR A C 1
ATOM 2041 O O . THR A 1 256 ? -5.982 -1.627 1.264 1.00 96.94 256 THR A O 1
ATOM 2044 N N . LEU A 1 257 ? -4.785 -0.335 -0.111 1.00 96.75 257 LEU A N 1
ATOM 2045 C CA . LEU A 1 257 ? -4.193 -1.458 -0.834 1.00 96.75 257 LEU A CA 1
ATOM 2046 C C . LEU A 1 257 ? -3.229 -2.258 0.050 1.00 96.75 257 LEU A C 1
ATOM 2048 O O . LEU A 1 257 ? -3.318 -3.484 0.098 1.00 96.75 257 LEU A O 1
ATOM 2052 N N . GLN A 1 258 ? -2.330 -1.588 0.775 1.00 94.81 258 GLN A N 1
ATOM 2053 C CA . GLN A 1 258 ? -1.469 -2.302 1.719 1.00 94.81 258 GLN A CA 1
ATOM 2054 C C . GLN A 1 258 ? -2.257 -2.790 2.932 1.00 94.81 258 GLN A C 1
ATOM 2056 O O . GLN A 1 258 ? -1.983 -3.877 3.427 1.00 94.81 258 GLN A O 1
ATOM 2061 N N . GLU A 1 259 ? -3.291 -2.057 3.349 1.00 96.44 259 GLU A N 1
ATOM 2062 C CA . GLU A 1 259 ? -4.188 -2.494 4.424 1.00 96.44 259 GLU A CA 1
ATOM 2063 C C . GLU A 1 259 ? -4.947 -3.768 4.028 1.00 96.44 259 GLU A C 1
ATOM 2065 O O . GLU A 1 259 ? -5.225 -4.592 4.887 1.00 96.44 259 GLU A O 1
ATOM 2070 N N . LEU A 1 260 ? -5.227 -3.977 2.734 1.00 96.44 260 LEU A N 1
ATOM 2071 C CA . LEU A 1 260 ? -5.815 -5.206 2.197 1.00 96.44 260 LEU A CA 1
ATOM 2072 C C . LEU A 1 260 ? -4.832 -6.381 2.184 1.00 96.44 260 LEU A C 1
ATOM 2074 O O . LEU A 1 260 ? -5.237 -7.508 2.463 1.00 96.44 260 LEU A O 1
ATOM 2078 N N . LEU A 1 261 ? -3.575 -6.143 1.797 1.00 94.50 261 LEU A N 1
ATOM 2079 C CA . LEU A 1 261 ? -2.602 -7.198 1.481 1.00 94.50 261 LEU A CA 1
ATOM 2080 C C . LEU A 1 261 ? -1.698 -7.582 2.656 1.00 94.50 261 LEU A C 1
ATOM 2082 O O . LEU A 1 261 ? -1.341 -8.751 2.789 1.00 94.50 261 LEU A O 1
ATOM 2086 N N . ALA A 1 262 ? -1.316 -6.622 3.498 1.00 93.69 262 ALA A N 1
ATOM 2087 C CA . ALA A 1 262 ? -0.371 -6.839 4.588 1.00 93.69 262 ALA A CA 1
ATOM 2088 C C . ALA A 1 262 ? -0.909 -7.757 5.701 1.00 93.69 262 ALA A C 1
ATOM 2090 O O . ALA A 1 262 ? -0.162 -8.654 6.117 1.00 93.69 262 ALA A O 1
ATOM 2091 N N . PRO A 1 263 ? -2.169 -7.611 6.171 1.00 94.19 263 PRO A N 1
ATOM 2092 C CA . PRO A 1 263 ? -2.666 -8.406 7.285 1.00 94.19 263 PRO A CA 1
ATOM 2093 C C . PRO A 1 263 ? -2.723 -9.899 6.984 1.00 94.19 263 PRO A C 1
ATOM 2095 O O . PRO A 1 263 ? -3.158 -10.332 5.909 1.00 94.19 263 PRO A O 1
ATOM 2098 N N . ARG A 1 264 ? -2.347 -10.693 7.990 1.00 91.56 264 ARG A N 1
ATOM 2099 C CA . ARG A 1 264 ? -2.512 -12.155 7.985 1.00 91.56 264 ARG A CA 1
ATOM 2100 C C . ARG A 1 264 ? -3.974 -12.556 8.187 1.00 91.56 264 ARG A C 1
ATOM 2102 O O . ARG A 1 264 ? -4.448 -13.493 7.558 1.00 91.56 264 ARG A O 1
ATOM 2109 N N . SER A 1 265 ? -4.696 -11.804 9.016 1.00 93.81 265 SER A N 1
ATOM 2110 C CA . SER A 1 265 ? -6.120 -11.991 9.302 1.00 93.81 265 SER A CA 1
ATOM 2111 C C . SER A 1 265 ? -6.864 -10.669 9.141 1.00 93.81 265 SER A C 1
ATOM 2113 O O . SER A 1 265 ? -6.406 -9.632 9.623 1.00 93.81 265 SER A O 1
ATOM 2115 N N . MET A 1 266 ? -8.008 -10.694 8.457 1.00 96.25 266 MET A N 1
ATOM 2116 C CA . MET A 1 266 ? -8.832 -9.514 8.188 1.00 96.25 266 MET A CA 1
ATOM 2117 C C . MET A 1 266 ? -10.320 -9.866 8.215 1.00 96.25 266 MET A C 1
ATOM 2119 O O . MET A 1 266 ? -10.730 -10.889 7.658 1.00 96.25 266 MET A O 1
ATOM 2123 N N . GLN A 1 267 ? -11.122 -8.969 8.789 1.00 97.81 267 GLN A N 1
ATOM 2124 C CA . GLN A 1 267 ? -12.581 -9.037 8.809 1.00 97.81 267 GLN A CA 1
ATOM 2125 C C . GLN A 1 267 ? -13.187 -7.706 8.346 1.00 97.81 267 GLN A C 1
ATOM 2127 O O . GLN A 1 267 ? -12.853 -6.651 8.884 1.00 97.81 267 GLN A O 1
ATOM 2132 N N . PHE A 1 268 ? -14.120 -7.774 7.396 1.00 98.25 268 PHE A N 1
ATOM 2133 C CA . PHE A 1 268 ? -14.900 -6.629 6.936 1.00 98.25 268 PHE A CA 1
ATOM 2134 C C . PHE A 1 268 ? -16.114 -6.384 7.835 1.00 98.25 268 PHE A C 1
ATOM 2136 O O . PHE A 1 268 ? -16.796 -7.331 8.252 1.00 98.25 268 PHE A O 1
ATOM 2143 N N . TYR A 1 269 ? -16.373 -5.103 8.085 1.00 97.88 269 TYR A N 1
ATOM 2144 C CA . TYR A 1 269 ? -17.488 -4.574 8.853 1.00 97.88 269 TYR A CA 1
ATOM 2145 C C . TYR A 1 269 ? -18.159 -3.433 8.091 1.00 97.88 269 TYR A C 1
ATOM 2147 O O . TYR A 1 269 ? -17.484 -2.609 7.469 1.00 97.88 269 TYR A O 1
ATOM 2155 N N . ASP A 1 270 ? -19.482 -3.373 8.173 1.00 95.69 270 ASP A N 1
ATOM 2156 C CA . ASP A 1 270 ? -20.275 -2.301 7.577 1.00 95.69 270 ASP A CA 1
ATOM 2157 C C . ASP A 1 270 ? -20.307 -1.041 8.470 1.00 95.69 270 ASP A C 1
ATOM 2159 O O . ASP A 1 270 ? -19.689 -0.990 9.542 1.00 95.69 270 ASP A O 1
ATOM 2163 N N . ARG A 1 271 ? -21.070 -0.019 8.065 1.00 94.12 271 ARG A N 1
ATOM 2164 C CA . ARG A 1 271 ? -21.215 1.251 8.801 1.00 94.12 271 ARG A CA 1
ATOM 2165 C C . ARG A 1 271 ? -21.793 1.121 10.216 1.00 94.12 271 ARG A C 1
ATOM 2167 O O . ARG A 1 271 ? -21.679 2.051 11.015 1.00 94.12 271 ARG A O 1
ATOM 2174 N N . SER A 1 272 ? -22.447 0.001 10.512 1.00 94.69 272 SER A N 1
ATOM 2175 C CA . SER A 1 272 ? -23.067 -0.322 11.800 1.00 94.69 272 SER A CA 1
ATOM 2176 C C . SER A 1 272 ? -22.237 -1.331 12.599 1.00 94.69 272 SER A C 1
ATOM 2178 O O . SER A 1 272 ? -22.726 -1.870 13.592 1.00 94.69 272 SER A O 1
ATOM 2180 N N . TRP A 1 273 ? -20.992 -1.589 12.178 1.00 97.00 273 TRP A N 1
ATOM 2181 C CA . TRP A 1 273 ? -20.118 -2.620 12.738 1.00 97.00 273 TRP A CA 1
ATOM 2182 C C . TRP A 1 273 ? -20.706 -4.036 12.650 1.00 97.00 273 TRP A C 1
ATOM 2184 O O . TRP A 1 273 ? -20.333 -4.916 13.429 1.00 97.00 273 TRP A O 1
ATOM 2194 N N . GLN A 1 274 ? -21.593 -4.290 11.681 1.00 95.44 274 GLN A N 1
ATOM 2195 C CA . GLN A 1 274 ? -22.057 -5.640 11.385 1.00 95.44 274 GLN A CA 1
ATOM 2196 C C . GLN A 1 274 ? -20.972 -6.407 10.622 1.00 95.44 274 GLN A C 1
ATOM 2198 O O . GLN A 1 274 ? -20.420 -5.882 9.650 1.00 95.44 274 GLN A O 1
ATOM 2203 N N . PRO A 1 275 ? -20.637 -7.642 11.039 1.00 95.88 275 PRO A N 1
ATOM 2204 C CA . PRO A 1 275 ? -19.635 -8.445 10.355 1.00 95.88 275 PRO A CA 1
ATOM 2205 C C . PRO A 1 275 ? -20.144 -8.884 8.976 1.00 95.88 275 PRO A C 1
ATOM 2207 O O . PRO A 1 275 ? -21.193 -9.512 8.860 1.00 95.88 275 PRO A O 1
ATOM 2210 N N . MET A 1 276 ? -19.367 -8.593 7.933 1.00 95.44 276 MET A N 1
ATOM 2211 C CA . MET A 1 276 ? -19.707 -8.930 6.544 1.00 95.44 276 MET A CA 1
ATOM 2212 C C . MET A 1 276 ? -19.070 -10.253 6.101 1.00 95.44 276 MET A C 1
ATOM 2214 O O . MET A 1 276 ? -19.709 -11.082 5.463 1.00 95.44 276 MET A O 1
ATOM 2218 N N . GLY A 1 277 ? -17.795 -10.453 6.445 1.00 95.25 277 GLY A N 1
ATOM 2219 C CA . GLY A 1 277 ? -17.014 -11.643 6.107 1.00 95.25 277 GLY A CA 1
ATOM 2220 C C . GLY A 1 277 ? -15.507 -11.396 6.207 1.00 95.25 277 GLY A C 1
ATOM 2221 O O . GLY A 1 277 ? -15.052 -10.256 6.312 1.00 95.25 277 GLY A O 1
ATOM 2222 N N . SER A 1 278 ? -14.719 -12.467 6.192 1.00 95.81 278 SER A N 1
ATOM 2223 C CA . SER A 1 278 ? -13.256 -12.390 6.117 1.00 95.81 278 SER A CA 1
ATOM 2224 C C . SER A 1 278 ? -12.778 -12.166 4.681 1.00 95.81 278 SER A C 1
ATOM 2226 O O . SER A 1 278 ? -13.501 -12.483 3.729 1.00 95.81 278 SER A O 1
ATOM 2228 N N . ARG A 1 279 ? -11.527 -11.709 4.511 1.00 94.38 279 ARG A N 1
ATOM 2229 C CA . ARG A 1 279 ? -10.878 -11.610 3.185 1.00 94.38 279 ARG A CA 1
ATOM 2230 C C . ARG A 1 279 ? -10.938 -12.931 2.411 1.00 94.38 279 ARG A C 1
ATOM 2232 O O . ARG A 1 279 ? -11.222 -12.913 1.219 1.00 94.38 279 ARG A O 1
ATOM 2239 N N . ASN A 1 280 ? -10.765 -14.067 3.093 1.00 92.25 280 ASN A N 1
ATOM 2240 C CA . ASN A 1 280 ? -10.860 -15.393 2.477 1.00 92.25 280 ASN A CA 1
ATOM 2241 C C . ASN A 1 280 ? -12.282 -15.699 1.979 1.00 92.25 280 ASN A C 1
ATOM 2243 O O . ASN A 1 280 ? -12.443 -16.149 0.846 1.00 92.25 280 ASN A O 1
ATOM 2247 N N . SER A 1 281 ? -13.305 -15.440 2.805 1.00 93.62 281 SER A N 1
ATOM 2248 C CA . SER A 1 281 ? -14.709 -15.716 2.451 1.00 93.62 281 SER A CA 1
ATOM 2249 C C . SER A 1 281 ? -15.263 -14.786 1.370 1.00 93.62 281 SER A C 1
ATOM 2251 O O . SER A 1 281 ? -16.161 -15.173 0.633 1.00 93.62 281 SER A O 1
ATOM 2253 N N . LEU A 1 282 ? -14.714 -13.572 1.257 1.00 94.25 282 LEU A N 1
ATOM 2254 C CA . LEU A 1 282 ? -15.143 -12.546 0.304 1.00 94.25 282 LEU A CA 1
ATOM 2255 C C . LEU A 1 282 ? -14.154 -12.370 -0.859 1.00 94.25 282 LEU A C 1
ATOM 2257 O O . LEU A 1 282 ? -14.222 -11.372 -1.575 1.00 94.25 282 LEU A O 1
ATOM 2261 N N . ALA A 1 283 ? -13.236 -13.324 -1.056 1.00 92.94 283 ALA A N 1
ATOM 2262 C CA . ALA A 1 283 ? -12.149 -13.215 -2.027 1.00 92.94 283 ALA A CA 1
ATOM 2263 C C . ALA A 1 283 ? -12.650 -12.988 -3.460 1.00 92.94 283 ALA A C 1
ATOM 2265 O O . ALA A 1 283 ? -12.049 -12.202 -4.181 1.00 92.94 283 ALA A O 1
ATOM 2266 N N . ASP A 1 284 ? -13.757 -13.622 -3.860 1.00 91.31 284 ASP A N 1
ATOM 2267 C CA . ASP A 1 284 ? -14.375 -13.423 -5.179 1.00 91.31 284 ASP A CA 1
ATOM 2268 C C . ASP A 1 284 ? -14.848 -11.975 -5.372 1.00 91.31 284 ASP A C 1
ATOM 2270 O O . ASP A 1 284 ? -14.472 -11.311 -6.336 1.00 91.31 284 ASP A O 1
ATOM 2274 N N . SER A 1 285 ? -15.602 -11.442 -4.409 1.00 92.31 285 SER A N 1
ATOM 2275 C CA . SER A 1 285 ? -16.083 -10.057 -4.440 1.00 92.31 285 SER A CA 1
ATOM 2276 C C . SER A 1 285 ? -14.930 -9.049 -4.423 1.00 92.31 285 SER A C 1
ATOM 2278 O O . SER A 1 285 ? -14.943 -8.086 -5.187 1.00 92.31 285 SER A O 1
ATOM 2280 N N . VAL A 1 286 ? -13.906 -9.275 -3.592 1.00 94.06 286 VAL A N 1
ATOM 2281 C CA . VAL A 1 286 ? -12.711 -8.416 -3.542 1.00 94.06 286 VAL A CA 1
ATOM 2282 C C . VAL A 1 286 ? -11.921 -8.501 -4.849 1.00 94.06 286 VAL A C 1
ATOM 2284 O O . VAL A 1 286 ? -11.489 -7.469 -5.362 1.00 94.06 286 VAL A O 1
ATOM 2287 N N . SER A 1 287 ? -11.758 -9.698 -5.417 1.00 92.94 287 SER A N 1
ATOM 2288 C CA . SER A 1 287 ? -11.055 -9.914 -6.686 1.00 92.94 287 SER A CA 1
ATOM 2289 C C . SER A 1 287 ? -11.745 -9.180 -7.834 1.00 92.94 287 SER A C 1
ATOM 2291 O O . SER A 1 287 ? -11.091 -8.436 -8.561 1.00 92.94 287 SER A O 1
ATOM 2293 N N . ASN A 1 288 ? -13.075 -9.270 -7.917 1.00 90.00 288 ASN A N 1
ATOM 2294 C CA . ASN A 1 288 ? -13.870 -8.581 -8.935 1.00 90.00 288 ASN A CA 1
ATOM 2295 C C . ASN A 1 288 ? -13.743 -7.052 -8.861 1.00 90.00 288 ASN A C 1
ATOM 2297 O O . ASN A 1 288 ? -13.724 -6.387 -9.893 1.00 90.00 288 ASN A O 1
ATOM 2301 N N . ILE A 1 289 ? -13.651 -6.489 -7.652 1.00 90.81 289 ILE A N 1
ATOM 2302 C CA . ILE A 1 289 ? -13.532 -5.036 -7.458 1.00 90.81 289 ILE A CA 1
ATOM 2303 C C . ILE A 1 289 ? -12.103 -4.550 -7.725 1.00 90.81 289 ILE A C 1
ATOM 2305 O O . ILE A 1 289 ? -11.905 -3.494 -8.319 1.00 90.81 289 ILE A O 1
ATOM 2309 N N . THR A 1 290 ? -11.101 -5.292 -7.251 1.00 91.88 290 THR A N 1
ATOM 2310 C CA . THR A 1 290 ? -9.704 -4.825 -7.212 1.00 91.88 290 THR A CA 1
ATOM 2311 C C . THR A 1 290 ? -8.851 -5.302 -8.383 1.00 91.88 290 THR A C 1
ATOM 2313 O O . THR A 1 290 ? -7.774 -4.757 -8.607 1.00 91.88 290 THR A O 1
ATOM 2316 N N . GLY A 1 291 ? -9.283 -6.344 -9.097 1.00 89.56 291 GLY A N 1
ATOM 2317 C CA . GLY A 1 291 ? -8.470 -7.041 -10.096 1.00 89.56 291 GLY A CA 1
ATOM 2318 C C . GLY A 1 291 ? -7.327 -7.880 -9.504 1.00 89.56 291 GLY A C 1
ATOM 2319 O O . GLY A 1 291 ? -6.501 -8.401 -10.253 1.00 89.56 291 GLY A O 1
ATOM 2320 N N . ILE A 1 292 ? -7.247 -8.018 -8.175 1.00 92.06 292 ILE A N 1
ATOM 2321 C CA . ILE A 1 292 ? -6.259 -8.869 -7.500 1.00 92.06 292 ILE A CA 1
ATOM 2322 C C . ILE A 1 292 ? -6.744 -10.317 -7.579 1.00 92.06 292 ILE A C 1
ATOM 2324 O O . ILE A 1 292 ? -7.870 -10.609 -7.178 1.00 92.06 292 ILE A O 1
ATOM 2328 N N . SER A 1 293 ? -5.909 -11.236 -8.077 1.00 90.56 293 SER A N 1
ATOM 2329 C CA . SER A 1 293 ? -6.264 -12.662 -8.131 1.00 90.56 293 SER A CA 1
ATOM 2330 C C . SER A 1 293 ? -6.616 -13.196 -6.740 1.00 90.56 293 SER A C 1
ATOM 2332 O O . SER A 1 293 ? -5.964 -12.865 -5.747 1.00 90.56 293 SER A O 1
ATOM 2334 N N . ARG A 1 294 ? -7.615 -14.082 -6.680 1.00 89.94 294 ARG A N 1
ATOM 2335 C CA . ARG A 1 294 ? -8.022 -14.782 -5.451 1.00 89.94 294 ARG A CA 1
ATOM 2336 C C . ARG A 1 294 ? -6.855 -15.504 -4.786 1.00 89.94 294 ARG A C 1
ATOM 2338 O O . ARG A 1 294 ? -6.820 -15.576 -3.561 1.00 89.94 294 ARG A O 1
ATOM 2345 N N . ASP A 1 295 ? -5.894 -15.976 -5.574 1.00 87.44 295 ASP A N 1
ATOM 2346 C CA . ASP A 1 295 ? -4.730 -16.703 -5.069 1.00 87.44 295 ASP A CA 1
ATOM 2347 C C . ASP A 1 295 ? -3.796 -15.821 -4.224 1.00 87.44 295 ASP A C 1
ATOM 2349 O O . ASP A 1 295 ? -3.094 -16.343 -3.365 1.00 87.44 295 ASP A O 1
ATOM 2353 N N . TYR A 1 296 ? -3.837 -14.492 -4.403 1.00 89.94 296 TYR A N 1
ATOM 2354 C CA . TYR A 1 296 ? -3.121 -13.524 -3.559 1.00 89.94 296 TYR A CA 1
ATOM 2355 C C . TYR A 1 296 ? -3.946 -13.020 -2.365 1.00 89.94 296 TYR A C 1
ATOM 2357 O O . TYR A 1 296 ? -3.402 -12.375 -1.469 1.00 89.94 296 TYR A O 1
ATOM 2365 N N . LEU A 1 297 ? -5.259 -13.268 -2.356 1.00 90.31 297 LEU A N 1
ATOM 2366 C CA . LEU A 1 297 ? -6.179 -12.820 -1.304 1.00 90.31 297 LEU A CA 1
ATOM 2367 C C . LEU A 1 297 ? -6.446 -13.911 -0.263 1.00 90.31 297 LEU A C 1
ATOM 2369 O O . LEU A 1 297 ? -6.720 -13.596 0.898 1.00 90.31 297 LEU A O 1
ATOM 2373 N N . GLN A 1 298 ? -6.392 -15.176 -0.680 1.00 84.75 298 GLN A N 1
ATOM 2374 C CA . GLN A 1 298 ? -6.698 -16.322 0.162 1.00 84.75 298 GLN A CA 1
ATOM 2375 C C . GLN A 1 298 ? -5.455 -16.855 0.866 1.00 84.75 298 GLN A C 1
ATOM 2377 O O . GLN A 1 298 ? -4.472 -17.227 0.230 1.00 84.75 298 GLN A O 1
ATOM 2382 N N . ASP A 1 299 ? -5.542 -16.980 2.187 1.00 75.44 299 ASP A N 1
ATOM 2383 C CA . ASP A 1 299 ? -4.605 -17.816 2.931 1.00 75.44 299 ASP A CA 1
ATOM 2384 C C . ASP A 1 299 ? -5.017 -19.290 2.792 1.00 75.44 299 ASP A C 1
ATOM 2386 O O . ASP A 1 299 ? -6.013 -19.726 3.375 1.00 75.44 299 ASP A O 1
ATOM 2390 N N . ARG A 1 300 ? -4.275 -20.039 1.969 1.00 67.62 300 ARG A N 1
ATOM 2391 C CA . ARG A 1 300 ? -4.400 -21.495 1.786 1.00 67.62 300 ARG A CA 1
ATOM 2392 C C . ARG A 1 300 ? -3.272 -22.270 2.491 1.00 67.62 300 ARG A C 1
ATOM 2394 O O . ARG A 1 300 ? -2.952 -23.390 2.098 1.00 67.62 300 ARG A O 1
ATOM 2401 N N . GLY A 1 301 ? -2.638 -21.688 3.512 1.00 65.75 301 GLY A N 1
ATOM 2402 C CA . GLY A 1 301 ? -1.535 -22.323 4.234 1.00 65.75 301 GLY A CA 1
ATOM 2403 C C . GLY A 1 301 ? -0.262 -22.427 3.388 1.00 65.75 301 GLY A C 1
ATOM 2404 O O . GLY A 1 301 ? 0.149 -21.460 2.752 1.00 65.75 301 GLY A O 1
ATOM 2405 N N . SER A 1 302 ? 0.386 -23.598 3.366 1.00 55.12 302 SER A N 1
ATOM 2406 C CA . SER A 1 302 ? 1.678 -23.804 2.682 1.00 55.12 302 SER A CA 1
ATOM 2407 C C . SER A 1 302 ? 1.643 -23.623 1.159 1.00 55.12 302 SER A C 1
ATOM 2409 O O . SER A 1 302 ? 2.701 -23.495 0.547 1.00 55.12 302 SER A O 1
ATOM 2411 N N . GLU A 1 303 ? 0.453 -23.615 0.551 1.00 48.22 303 GLU A N 1
ATOM 2412 C CA . GLU A 1 303 ? 0.243 -23.439 -0.894 1.00 48.22 303 GLU A CA 1
ATOM 2413 C C . GLU A 1 303 ? -0.220 -22.020 -1.273 1.00 48.22 303 GLU A C 1
ATOM 2415 O O . GLU A 1 303 ? -0.443 -21.739 -2.450 1.00 48.22 303 GLU A O 1
ATOM 2420 N N . ALA A 1 304 ? -0.370 -21.109 -0.304 1.00 57.75 304 ALA A N 1
ATOM 2421 C CA . ALA A 1 304 ? -0.791 -19.739 -0.580 1.00 57.75 304 ALA A CA 1
ATOM 2422 C C . ALA A 1 304 ? 0.280 -18.990 -1.391 1.00 57.75 304 ALA A C 1
ATOM 2424 O O . ALA A 1 304 ? 1.438 -18.879 -0.967 1.00 57.75 304 ALA A O 1
ATOM 2425 N N . LEU A 1 305 ? -0.104 -18.417 -2.536 1.00 60.09 305 LEU A N 1
ATOM 2426 C CA . LEU A 1 305 ? 0.755 -17.457 -3.216 1.00 60.09 305 LEU A CA 1
ATOM 2427 C C . LEU A 1 305 ? 0.842 -16.205 -2.347 1.00 60.09 305 LEU A C 1
ATOM 2429 O O . LEU A 1 305 ? -0.128 -15.479 -2.144 1.00 60.09 305 LEU A O 1
ATOM 2433 N N . THR A 1 306 ? 2.036 -15.909 -1.843 1.00 80.44 306 THR A N 1
ATOM 2434 C CA . THR A 1 306 ? 2.275 -14.593 -1.254 1.00 80.44 306 THR A CA 1
ATOM 2435 C C . THR A 1 306 ? 2.167 -13.539 -2.353 1.00 80.44 306 THR A C 1
ATOM 2437 O O . THR A 1 306 ? 2.712 -13.724 -3.442 1.00 80.44 306 THR A O 1
ATOM 2440 N N . PHE A 1 307 ? 1.529 -12.402 -2.069 1.00 83.75 307 PHE A N 1
ATOM 2441 C CA . PHE A 1 307 ? 1.510 -11.248 -2.976 1.00 83.75 307 PHE A CA 1
ATOM 2442 C C . PHE A 1 307 ? 2.930 -10.829 -3.422 1.00 83.75 307 PHE A C 1
ATOM 2444 O O . PHE A 1 307 ? 3.095 -10.251 -4.489 1.00 83.75 307 PHE A O 1
ATOM 2451 N N . ARG A 1 308 ? 3.970 -11.159 -2.636 1.00 83.56 308 ARG A N 1
ATOM 2452 C CA . ARG A 1 308 ? 5.386 -10.919 -2.968 1.00 83.56 308 ARG A CA 1
ATOM 2453 C C . ARG A 1 308 ? 5.914 -11.780 -4.120 1.00 83.56 308 ARG A C 1
ATOM 2455 O O . ARG A 1 308 ? 6.960 -11.463 -4.667 1.00 83.56 308 ARG A O 1
ATOM 2462 N N . SER A 1 309 ? 5.222 -12.866 -4.469 1.00 85.44 309 SER A N 1
ATOM 2463 C CA . SER A 1 309 ? 5.550 -13.703 -5.634 1.00 85.44 309 SER A CA 1
ATOM 2464 C C . SER A 1 309 ? 5.043 -13.107 -6.948 1.00 85.44 309 SER A C 1
ATOM 2466 O O . SER A 1 309 ? 5.453 -13.542 -8.022 1.00 85.44 309 SER A O 1
ATOM 2468 N N . ALA A 1 310 ? 4.163 -12.106 -6.869 1.00 90.19 310 ALA A N 1
ATOM 2469 C CA . ALA A 1 310 ? 3.740 -11.342 -8.023 1.00 90.19 310 ALA A CA 1
ATOM 2470 C C . ALA A 1 310 ? 4.886 -10.457 -8.534 1.00 90.19 310 ALA A C 1
ATOM 2472 O O . ALA A 1 310 ? 5.624 -9.846 -7.752 1.00 90.19 310 ALA A O 1
ATOM 2473 N N . SER A 1 311 ? 4.986 -10.328 -9.857 1.00 92.00 311 SER A N 1
ATOM 2474 C CA . SER A 1 311 ? 5.932 -9.406 -10.489 1.00 92.00 311 SER A CA 1
ATOM 2475 C C . SER A 1 311 ? 5.693 -7.960 -10.035 1.00 92.00 311 SER A C 1
ATOM 2477 O O . SER A 1 311 ? 4.589 -7.602 -9.605 1.00 92.00 311 SER A O 1
ATOM 2479 N N . ILE A 1 312 ? 6.707 -7.096 -10.129 1.00 94.06 312 ILE A N 1
ATOM 2480 C CA . ILE A 1 312 ? 6.526 -5.659 -9.862 1.00 94.06 312 ILE A CA 1
ATOM 2481 C C . ILE A 1 312 ? 5.380 -5.076 -10.698 1.00 94.06 312 ILE A C 1
ATOM 2483 O O . ILE A 1 312 ? 4.557 -4.342 -10.153 1.00 94.06 312 ILE A O 1
ATOM 2487 N N . ALA A 1 313 ? 5.282 -5.416 -11.986 1.00 94.38 313 ALA A N 1
ATOM 2488 C CA . ALA A 1 313 ? 4.207 -4.933 -12.852 1.00 94.38 313 ALA A CA 1
ATOM 2489 C C . ALA A 1 313 ? 2.826 -5.312 -12.316 1.00 94.38 313 ALA A C 1
ATOM 2491 O O . ALA A 1 313 ? 1.925 -4.475 -12.277 1.00 94.38 313 ALA A O 1
ATOM 2492 N N . THR A 1 314 ? 2.662 -6.558 -11.861 1.00 93.75 314 THR A N 1
ATOM 2493 C CA . THR A 1 314 ? 1.429 -6.994 -11.205 1.00 93.75 314 THR A CA 1
ATOM 2494 C C . THR A 1 314 ? 1.150 -6.163 -9.959 1.00 93.75 314 THR A C 1
ATOM 2496 O O . THR A 1 314 ? 0.049 -5.634 -9.818 1.00 93.75 314 THR A O 1
ATOM 2499 N N . ARG A 1 315 ? 2.130 -6.023 -9.064 1.00 95.19 315 ARG A N 1
ATOM 2500 C CA . ARG A 1 315 ? 1.947 -5.289 -7.806 1.00 95.19 315 ARG A CA 1
ATOM 2501 C C . ARG A 1 315 ? 1.571 -3.826 -8.057 1.00 95.19 315 ARG A C 1
ATOM 2503 O O . ARG A 1 315 ? 0.648 -3.318 -7.429 1.00 95.19 315 ARG A O 1
ATOM 2510 N N . LEU A 1 316 ? 2.221 -3.174 -9.023 1.00 96.00 316 LEU A N 1
ATOM 2511 C CA . LEU A 1 316 ? 1.893 -1.815 -9.464 1.00 96.00 316 LEU A CA 1
ATOM 2512 C C . LEU A 1 316 ? 0.500 -1.731 -10.107 1.00 96.00 316 LEU A C 1
ATOM 2514 O O . LEU A 1 316 ? -0.199 -0.741 -9.904 1.00 96.00 316 LEU A O 1
ATOM 2518 N N . SER A 1 317 ? 0.056 -2.773 -10.820 1.00 94.38 317 SER A N 1
ATOM 2519 C CA . SER A 1 317 ? -1.281 -2.804 -11.431 1.00 94.38 317 SER A CA 1
ATOM 2520 C C . SER A 1 317 ? -2.418 -2.742 -10.409 1.00 94.38 317 SER A C 1
ATOM 2522 O O . SER A 1 317 ? -3.467 -2.184 -10.714 1.00 94.38 317 SER A O 1
ATOM 2524 N N . TRP A 1 318 ? -2.212 -3.237 -9.184 1.00 95.00 318 TRP A N 1
ATOM 2525 C CA . TRP A 1 318 ? -3.223 -3.198 -8.116 1.00 95.00 318 TRP A CA 1
ATOM 2526 C C . TRP A 1 318 ? -3.480 -1.790 -7.564 1.00 95.00 318 TRP A C 1
ATOM 2528 O O . TRP A 1 318 ? -4.496 -1.547 -6.907 1.00 95.00 318 TRP A O 1
ATOM 2538 N N . MET A 1 319 ? -2.552 -0.867 -7.827 1.00 95.62 319 MET A N 1
ATOM 2539 C CA . MET A 1 319 ? -2.668 0.545 -7.478 1.00 95.62 319 MET A CA 1
ATOM 2540 C C . MET A 1 319 ? -3.359 1.366 -8.578 1.00 95.62 319 MET A C 1
ATOM 2542 O O . MET A 1 319 ? -3.785 2.495 -8.336 1.00 95.62 319 MET A O 1
ATOM 2546 N N . ALA A 1 320 ? -3.513 0.808 -9.782 1.00 91.69 320 ALA A N 1
ATOM 2547 C CA . ALA A 1 320 ? -4.203 1.481 -10.874 1.00 91.69 320 ALA A CA 1
ATOM 2548 C C . ALA A 1 320 ? -5.664 1.791 -10.502 1.00 91.69 320 ALA A C 1
ATOM 2550 O O . ALA A 1 320 ? -6.381 0.953 -9.963 1.00 91.69 320 ALA A O 1
ATOM 2551 N N . GLY A 1 321 ? -6.116 3.006 -10.807 1.00 88.50 321 GLY A N 1
ATOM 2552 C CA . GLY A 1 321 ? -7.463 3.498 -10.499 1.00 88.50 321 GLY A CA 1
ATOM 2553 C C . GLY A 1 321 ? -7.665 3.955 -9.052 1.00 88.50 321 GLY A C 1
ATOM 2554 O O . GLY A 1 321 ? -8.664 4.614 -8.764 1.00 88.50 321 GLY A O 1
ATOM 2555 N N . ARG A 1 322 ? -6.720 3.674 -8.145 1.00 93.88 322 ARG A N 1
ATOM 2556 C CA . ARG A 1 322 ? -6.749 4.194 -6.773 1.00 93.88 322 ARG A CA 1
ATOM 2557 C C . ARG A 1 322 ? -6.232 5.627 -6.726 1.00 93.88 322 ARG A C 1
ATOM 2559 O O . ARG A 1 322 ? -5.391 6.034 -7.521 1.00 93.88 322 ARG A O 1
ATOM 2566 N N . THR A 1 323 ? -6.722 6.391 -5.758 1.00 93.62 323 THR A N 1
ATOM 2567 C CA . THR A 1 323 ? -6.375 7.800 -5.553 1.00 93.62 323 THR A CA 1
ATOM 2568 C C . THR A 1 323 ? -5.988 8.073 -4.104 1.00 93.62 323 THR A C 1
ATOM 2570 O O . THR A 1 323 ? -6.413 7.382 -3.170 1.00 93.62 323 THR A O 1
ATOM 2573 N N . THR A 1 324 ? -5.193 9.115 -3.901 1.00 93.50 324 THR A N 1
ATOM 2574 C CA . THR A 1 324 ? -4.769 9.603 -2.584 1.00 93.50 324 THR A CA 1
ATOM 2575 C C . THR A 1 324 ? -5.113 11.080 -2.428 1.00 93.50 324 THR A C 1
ATOM 2577 O O . THR A 1 324 ? -5.578 11.724 -3.370 1.00 93.50 324 THR A O 1
ATOM 2580 N N . ARG A 1 325 ? -4.986 11.598 -1.201 1.00 89.94 325 ARG A N 1
ATOM 2581 C CA . ARG A 1 325 ? -5.176 13.028 -0.928 1.00 89.94 325 ARG A CA 1
ATOM 2582 C C . ARG A 1 325 ? -3.977 13.816 -1.443 1.00 89.94 325 ARG A C 1
ATOM 2584 O O . ARG A 1 325 ? -4.158 14.730 -2.237 1.00 89.94 325 ARG A O 1
ATOM 2591 N N . ASP A 1 326 ? -2.793 13.422 -0.994 1.00 91.94 326 ASP A N 1
ATOM 2592 C CA . ASP A 1 326 ? -1.519 13.958 -1.451 1.00 91.94 326 ASP A CA 1
ATOM 2593 C C . ASP A 1 326 ? -1.019 13.100 -2.617 1.00 91.94 326 ASP A C 1
ATOM 2595 O O . ASP A 1 326 ? -1.188 11.878 -2.619 1.00 91.94 326 ASP A O 1
ATOM 2599 N N . VAL A 1 327 ? -0.466 13.725 -3.654 1.00 93.12 327 VAL A N 1
ATOM 2600 C CA . VAL A 1 327 ? -0.080 13.035 -4.900 1.00 93.12 327 VAL A CA 1
ATOM 2601 C C . VAL A 1 327 ? 1.038 12.024 -4.638 1.00 93.12 327 VAL A C 1
ATOM 2603 O O . VAL A 1 327 ? 1.053 10.933 -5.210 1.00 93.12 327 VAL A O 1
ATOM 2606 N N . GLU A 1 328 ? 1.945 12.374 -3.734 1.00 95.38 328 GLU A N 1
ATOM 2607 C CA . GLU A 1 328 ? 3.107 11.596 -3.326 1.00 95.38 328 GLU A CA 1
ATOM 2608 C C . GLU A 1 328 ? 2.720 10.281 -2.643 1.00 95.38 328 GLU A C 1
ATOM 2610 O O . GLU A 1 328 ? 3.419 9.275 -2.773 1.00 95.38 328 GLU A O 1
ATOM 2615 N N . ASP A 1 329 ? 1.563 10.245 -1.979 1.00 95.69 329 ASP A N 1
ATOM 2616 C CA . ASP A 1 329 ? 1.066 9.047 -1.305 1.00 95.69 329 ASP A CA 1
ATOM 2617 C C . ASP A 1 329 ? 0.747 7.909 -2.287 1.00 95.69 329 ASP A C 1
ATOM 2619 O O . ASP A 1 329 ? 0.697 6.749 -1.871 1.00 95.69 329 ASP A O 1
ATOM 2623 N N . ILE A 1 330 ? 0.575 8.191 -3.589 1.00 96.25 330 ILE A N 1
ATOM 2624 C CA . ILE A 1 330 ? 0.523 7.138 -4.618 1.00 96.25 330 ILE A CA 1
ATOM 2625 C C . ILE A 1 330 ? 1.800 6.289 -4.578 1.00 96.25 330 ILE A C 1
ATOM 2627 O O . ILE A 1 330 ? 1.747 5.076 -4.765 1.00 96.25 330 ILE A O 1
ATOM 2631 N N . ALA A 1 331 ? 2.945 6.916 -4.310 1.00 96.94 331 ALA A N 1
ATOM 2632 C CA . ALA A 1 331 ? 4.213 6.228 -4.154 1.00 96.94 331 ALA A CA 1
ATOM 2633 C C . ALA A 1 331 ? 4.385 5.662 -2.737 1.00 96.94 331 ALA A C 1
ATOM 2635 O O . ALA A 1 331 ? 4.707 4.486 -2.575 1.00 96.94 331 ALA A O 1
ATOM 2636 N N . TYR A 1 332 ? 4.146 6.469 -1.699 1.00 96.44 332 TYR A N 1
ATOM 2637 C CA . TYR A 1 332 ? 4.460 6.060 -0.323 1.00 96.44 332 TYR A CA 1
ATOM 2638 C C . TYR A 1 332 ? 3.566 4.929 0.200 1.00 96.44 332 TYR A C 1
ATOM 2640 O O . TYR A 1 332 ? 4.013 4.113 1.000 1.00 96.44 332 TYR A O 1
ATOM 2648 N N . SER A 1 333 ? 2.335 4.801 -0.298 1.00 95.88 333 SER A N 1
ATOM 2649 C CA . SER A 1 333 ? 1.465 3.667 0.055 1.00 95.88 333 SER A CA 1
ATOM 2650 C C . SER A 1 333 ? 1.911 2.322 -0.540 1.00 95.88 333 SER A C 1
ATOM 2652 O O . SER A 1 333 ? 1.394 1.278 -0.142 1.00 95.88 333 SER A O 1
ATOM 2654 N N . MET A 1 334 ? 2.887 2.323 -1.457 1.00 96.62 334 MET A N 1
ATOM 2655 C CA . MET A 1 334 ? 3.400 1.126 -2.133 1.00 96.62 334 MET A CA 1
ATOM 2656 C C . MET A 1 334 ? 4.700 0.573 -1.530 1.00 96.62 334 MET A C 1
ATOM 2658 O O . MET A 1 334 ? 5.132 -0.502 -1.946 1.00 96.62 334 MET A O 1
ATOM 2662 N N . LEU A 1 335 ? 5.317 1.255 -0.556 1.00 94.94 335 LEU A N 1
ATOM 2663 C CA . LEU A 1 335 ? 6.639 0.895 -0.013 1.00 94.94 335 LEU A CA 1
ATOM 2664 C C . LEU A 1 335 ? 6.714 -0.548 0.481 1.00 94.94 335 LEU A C 1
ATOM 2666 O O . LEU A 1 335 ? 7.520 -1.332 -0.016 1.00 94.94 335 LEU A O 1
ATOM 2670 N N . GLY A 1 336 ? 5.811 -0.937 1.381 1.00 92.06 336 GLY A N 1
ATOM 2671 C CA . GLY A 1 336 ? 5.795 -2.299 1.912 1.00 92.06 336 GLY A CA 1
ATOM 2672 C C . GLY A 1 336 ? 5.322 -3.360 0.913 1.00 92.06 336 GLY A C 1
ATOM 2673 O O . GLY A 1 336 ? 5.725 -4.517 1.006 1.00 92.06 336 GLY A O 1
ATOM 2674 N N . ILE A 1 337 ? 4.517 -2.975 -0.086 1.00 94.19 337 ILE A N 1
ATOM 2675 C CA . ILE A 1 337 ? 4.099 -3.880 -1.171 1.00 94.19 337 ILE A CA 1
ATOM 2676 C C . ILE A 1 337 ? 5.289 -4.199 -2.084 1.00 94.19 337 ILE A C 1
ATOM 2678 O O . ILE A 1 337 ? 5.434 -5.332 -2.553 1.00 94.19 337 ILE A O 1
ATOM 2682 N N . LEU A 1 338 ? 6.137 -3.202 -2.341 1.00 94.25 338 LEU A N 1
ATOM 2683 C CA . LEU A 1 338 ? 7.322 -3.317 -3.187 1.00 94.25 338 LEU A CA 1
ATOM 2684 C C . LEU A 1 338 ? 8.585 -3.716 -2.415 1.00 94.25 338 LEU A C 1
ATOM 2686 O O . LEU A 1 338 ? 9.586 -4.007 -3.057 1.00 94.25 338 LEU A O 1
ATOM 2690 N N . ASP A 1 339 ? 8.506 -3.824 -1.087 1.00 90.69 339 ASP A N 1
ATOM 2691 C CA . ASP A 1 339 ? 9.606 -4.207 -0.191 1.00 90.69 339 ASP A CA 1
ATOM 2692 C C . ASP A 1 339 ? 10.812 -3.257 -0.304 1.00 90.69 339 ASP A C 1
ATOM 2694 O O . ASP A 1 339 ? 11.958 -3.661 -0.515 1.00 90.69 339 ASP A O 1
ATOM 2698 N N . VAL A 1 340 ? 10.531 -1.953 -0.228 1.00 92.88 340 VAL A N 1
ATOM 2699 C CA . VAL A 1 340 ? 11.530 -0.880 -0.300 1.00 92.88 340 VAL A CA 1
ATOM 2700 C C . VAL A 1 340 ? 11.291 0.176 0.770 1.00 92.88 340 VAL A C 1
ATOM 2702 O O . VAL A 1 340 ? 10.156 0.428 1.158 1.00 92.88 340 VAL A O 1
ATOM 2705 N N . ASN A 1 341 ? 12.367 0.848 1.177 1.00 91.56 341 ASN A N 1
ATOM 2706 C CA . ASN A 1 341 ? 12.318 1.991 2.081 1.00 91.56 341 ASN A CA 1
ATOM 2707 C C . ASN A 1 341 ? 12.779 3.251 1.351 1.00 91.56 341 ASN A C 1
ATOM 2709 O O . ASN A 1 341 ? 13.773 3.226 0.621 1.00 91.56 341 ASN A O 1
ATOM 2713 N N . MET A 1 342 ? 12.091 4.367 1.574 1.00 92.19 342 MET A N 1
ATOM 2714 C CA . MET A 1 342 ? 12.498 5.670 1.047 1.00 92.19 342 MET A CA 1
ATOM 2715 C C . MET A 1 342 ? 12.106 6.791 2.009 1.00 92.19 342 MET A C 1
ATOM 2717 O O . MET A 1 342 ? 11.125 6.690 2.742 1.00 92.19 342 MET A O 1
ATOM 2721 N N . VAL A 1 343 ? 12.871 7.884 2.002 1.00 91.81 343 VAL A N 1
ATOM 2722 C CA . VAL A 1 343 ? 12.544 9.090 2.779 1.00 91.81 343 VAL A CA 1
ATOM 2723 C C . VAL A 1 343 ? 11.374 9.811 2.101 1.00 91.81 343 VAL A C 1
ATOM 2725 O O . VAL A 1 343 ? 11.544 10.204 0.947 1.00 91.81 343 VAL A O 1
ATOM 2728 N N . PRO A 1 344 ? 10.207 9.994 2.739 1.00 91.56 344 PRO A N 1
ATOM 2729 C CA . PRO A 1 344 ? 9.098 10.765 2.177 1.00 91.56 344 PRO A CA 1
ATOM 2730 C C . PRO A 1 344 ? 9.470 12.249 2.044 1.00 91.56 344 PRO A C 1
ATOM 2732 O O . PRO A 1 344 ? 10.124 12.813 2.917 1.00 91.56 344 PRO A O 1
ATOM 2735 N N . MET A 1 345 ? 9.067 12.875 0.943 1.00 93.12 345 MET A N 1
ATOM 2736 C CA . MET A 1 345 ? 9.330 14.272 0.589 1.00 93.12 345 MET A CA 1
ATOM 2737 C C . MET A 1 345 ? 8.052 14.914 0.030 1.00 93.12 345 MET A C 1
ATOM 2739 O O . MET A 1 345 ? 7.906 15.091 -1.178 1.00 93.12 345 MET A O 1
ATOM 2743 N N . TYR A 1 346 ? 7.116 15.266 0.913 1.00 91.56 346 TYR A N 1
ATOM 2744 C CA . TYR A 1 346 ? 5.902 15.983 0.513 1.00 91.56 346 TYR A CA 1
ATOM 2745 C C . TYR A 1 346 ? 6.254 17.326 -0.148 1.00 91.56 346 TYR A C 1
ATOM 2747 O O . TYR A 1 346 ? 7.041 18.104 0.393 1.00 91.56 346 TYR A O 1
ATOM 2755 N N . GLY A 1 347 ? 5.681 17.578 -1.326 1.00 91.62 347 GLY A N 1
ATOM 2756 C CA . GLY A 1 347 ? 6.024 18.687 -2.217 1.00 91.62 347 GLY A CA 1
ATOM 2757 C C . GLY A 1 347 ? 6.758 18.258 -3.494 1.00 91.62 347 GLY A C 1
ATOM 2758 O O . GLY A 1 347 ? 6.885 19.071 -4.408 1.00 91.62 347 GLY A O 1
ATOM 2759 N N . GLU A 1 348 ? 7.224 17.005 -3.599 1.00 92.31 348 GLU A N 1
ATOM 2760 C CA . GLU A 1 348 ? 7.839 16.483 -4.831 1.00 92.31 348 GLU A CA 1
ATOM 2761 C C . GLU A 1 348 ? 6.807 16.090 -5.912 1.00 92.31 348 GLU A C 1
ATOM 2763 O O . GLU A 1 348 ? 7.167 15.853 -7.067 1.00 92.31 348 GLU A O 1
ATOM 2768 N N . GLY A 1 349 ? 5.516 16.041 -5.568 1.00 92.12 349 GLY A N 1
ATOM 2769 C CA . GLY A 1 349 ? 4.432 15.734 -6.495 1.00 92.12 349 GLY A CA 1
ATOM 2770 C C . GLY A 1 349 ? 4.558 14.344 -7.126 1.00 92.12 349 GLY A C 1
ATOM 2771 O O . GLY A 1 349 ? 4.899 13.359 -6.472 1.00 92.12 349 GLY A O 1
ATOM 2772 N N . ALA A 1 350 ? 4.275 14.238 -8.427 1.00 90.50 350 ALA A N 1
ATOM 2773 C CA . ALA A 1 350 ? 4.297 12.949 -9.124 1.00 90.50 350 ALA A CA 1
ATOM 2774 C C . ALA A 1 350 ? 5.705 12.345 -9.281 1.00 90.50 350 ALA A C 1
ATOM 2776 O O . ALA A 1 350 ? 5.827 11.145 -9.534 1.00 90.50 350 ALA A O 1
ATOM 2777 N N . GLU A 1 351 ? 6.765 13.135 -9.076 1.00 91.56 351 GLU A N 1
ATOM 2778 C CA . GLU A 1 351 ? 8.142 12.628 -9.082 1.00 91.56 351 GLU A CA 1
ATOM 2779 C C . GLU A 1 351 ? 8.389 11.619 -7.948 1.00 91.56 351 GLU A C 1
ATOM 2781 O O . GLU A 1 351 ? 9.275 10.772 -8.074 1.00 91.56 351 GLU A O 1
ATOM 2786 N N . ALA A 1 352 ? 7.547 11.603 -6.905 1.00 95.62 352 ALA A N 1
ATOM 2787 C CA . ALA A 1 352 ? 7.560 10.561 -5.881 1.00 95.62 352 ALA A CA 1
ATOM 2788 C C . ALA A 1 352 ? 7.432 9.152 -6.487 1.00 95.62 352 ALA A C 1
ATOM 2790 O O . ALA A 1 352 ? 8.113 8.222 -6.053 1.00 95.62 352 ALA A O 1
ATOM 2791 N N . PHE A 1 353 ? 6.598 8.982 -7.523 1.00 95.81 353 PHE A N 1
ATOM 2792 C CA . PHE A 1 353 ? 6.409 7.687 -8.185 1.00 95.81 353 PHE A CA 1
ATOM 2793 C C . PHE A 1 353 ? 7.602 7.304 -9.071 1.00 95.81 353 PHE A C 1
ATOM 2795 O O . PHE A 1 353 ? 7.977 6.131 -9.129 1.00 95.81 353 PHE A O 1
ATOM 2802 N N . SER A 1 354 ? 8.249 8.277 -9.719 1.00 93.56 354 SER A N 1
ATOM 2803 C CA . SER A 1 354 ? 9.533 8.058 -10.402 1.00 93.56 354 SER A CA 1
ATOM 2804 C C . SER A 1 354 ? 10.589 7.583 -9.404 1.00 93.56 354 SER A C 1
ATOM 2806 O O . SER A 1 354 ? 11.237 6.559 -9.619 1.00 93.56 354 SER A O 1
ATOM 2808 N N . ARG A 1 355 ? 10.703 8.271 -8.263 1.00 95.25 355 ARG A N 1
ATOM 2809 C CA . ARG A 1 355 ? 11.663 7.945 -7.206 1.00 95.25 355 ARG A CA 1
ATOM 2810 C C . ARG A 1 355 ? 11.408 6.572 -6.591 1.00 95.25 355 ARG A C 1
ATOM 2812 O O . ARG A 1 355 ? 12.364 5.839 -6.368 1.00 95.25 355 ARG A O 1
ATOM 2819 N N . LEU A 1 356 ? 10.147 6.182 -6.398 1.00 97.12 356 LEU A N 1
ATOM 2820 C CA . LEU A 1 356 ? 9.788 4.830 -5.964 1.00 97.12 356 LEU A CA 1
ATOM 2821 C C . LEU A 1 356 ? 10.326 3.766 -6.925 1.00 97.12 356 LEU A C 1
ATOM 2823 O O . LEU A 1 356 ? 10.963 2.809 -6.492 1.00 97.12 356 LEU A O 1
ATOM 2827 N N . GLN A 1 357 ? 10.094 3.931 -8.229 1.00 96.56 357 GLN A N 1
ATOM 2828 C CA . GLN A 1 357 ? 10.571 2.974 -9.229 1.00 96.56 357 GLN A CA 1
ATOM 2829 C C . GLN A 1 357 ? 12.103 2.913 -9.277 1.00 96.56 357 GLN A C 1
ATOM 2831 O O . GLN A 1 357 ? 12.670 1.840 -9.465 1.00 96.56 357 GLN A O 1
ATOM 2836 N N . GLU A 1 358 ? 12.788 4.034 -9.052 1.00 94.38 358 GLU A N 1
ATOM 2837 C CA . GLU A 1 358 ? 14.248 4.069 -8.918 1.00 94.38 358 GLU A CA 1
ATOM 2838 C C . GLU A 1 358 ? 14.727 3.329 -7.668 1.00 94.38 358 GLU A C 1
ATOM 2840 O O . GLU A 1 358 ? 15.667 2.538 -7.743 1.00 94.38 358 GLU A O 1
ATOM 2845 N N . THR A 1 359 ? 14.066 3.533 -6.526 1.00 94.94 359 THR A N 1
ATOM 2846 C CA . THR A 1 359 ? 14.357 2.791 -5.295 1.00 94.94 359 THR A CA 1
ATOM 2847 C C . THR A 1 359 ? 14.177 1.289 -5.519 1.00 94.94 359 THR A C 1
ATOM 2849 O O . THR A 1 359 ? 15.064 0.515 -5.166 1.00 94.94 359 THR A O 1
ATOM 2852 N N . VAL A 1 360 ? 13.103 0.871 -6.196 1.00 93.62 360 VAL A N 1
ATOM 2853 C CA . VAL A 1 360 ? 12.891 -0.531 -6.590 1.00 93.62 360 VAL A CA 1
ATOM 2854 C C . VAL A 1 360 ? 14.000 -1.026 -7.515 1.00 93.62 360 VAL A C 1
ATOM 2856 O O . VAL A 1 360 ? 14.560 -2.083 -7.255 1.00 93.62 360 VAL A O 1
ATOM 2859 N N . MET A 1 361 ? 14.365 -0.261 -8.547 1.00 91.88 361 MET A N 1
ATOM 2860 C CA . MET A 1 361 ? 15.415 -0.616 -9.511 1.00 91.88 361 MET A CA 1
ATOM 2861 C C . MET A 1 361 ? 16.789 -0.804 -8.858 1.00 91.88 361 MET A C 1
ATOM 2863 O O . MET A 1 361 ? 17.551 -1.679 -9.258 1.00 91.88 361 MET A O 1
ATOM 2867 N N . THR A 1 362 ? 17.103 0.010 -7.851 1.00 88.06 362 THR A N 1
ATOM 2868 C CA . THR A 1 362 ? 18.372 -0.067 -7.107 1.00 88.06 362 THR A CA 1
ATOM 2869 C C . THR A 1 362 ? 18.352 -1.076 -5.957 1.00 88.06 362 THR A C 1
ATOM 2871 O O . THR A 1 362 ? 19.407 -1.380 -5.398 1.00 88.06 362 THR A O 1
ATOM 2874 N N . SER A 1 363 ? 17.184 -1.624 -5.605 1.00 85.31 363 SER A N 1
ATOM 2875 C CA . SER A 1 363 ? 17.052 -2.599 -4.525 1.00 85.31 363 SER A CA 1
ATOM 2876 C C . SER A 1 363 ? 17.480 -3.999 -4.991 1.00 85.31 363 SER A C 1
ATOM 2878 O O . SER A 1 363 ? 16.907 -4.538 -5.943 1.00 85.31 363 SER A O 1
ATOM 2880 N N . PRO A 1 364 ? 18.429 -4.655 -4.298 1.00 77.44 364 PRO A N 1
ATOM 2881 C CA . PRO A 1 364 ? 18.935 -5.973 -4.688 1.00 77.44 364 PRO A CA 1
ATOM 2882 C C . PRO A 1 364 ? 17.917 -7.108 -4.504 1.00 77.44 364 PRO A C 1
ATOM 2884 O O . PRO A 1 364 ? 18.150 -8.219 -4.985 1.00 77.44 364 PRO A O 1
ATOM 2887 N N . HIS A 1 365 ? 16.824 -6.863 -3.777 1.00 79.06 365 HIS A N 1
ATOM 2888 C CA . HIS A 1 365 ? 15.823 -7.876 -3.4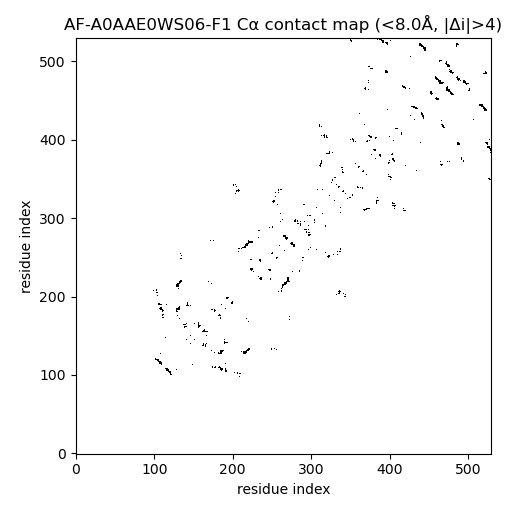31 1.00 79.06 365 HIS A CA 1
ATOM 2889 C C . HIS A 1 365 ? 14.446 -7.599 -4.036 1.00 79.06 365 HIS A C 1
ATOM 2891 O O . HIS A 1 365 ? 13.680 -8.541 -4.222 1.00 79.06 365 HIS A O 1
ATOM 2897 N N . ALA A 1 366 ? 14.142 -6.340 -4.364 1.00 83.50 366 ALA A N 1
ATOM 2898 C CA . ALA A 1 366 ? 12.839 -5.971 -4.906 1.00 83.50 366 ALA A CA 1
ATOM 2899 C C . ALA A 1 366 ? 12.779 -6.026 -6.437 1.00 83.50 366 ALA A C 1
ATOM 2901 O O . ALA A 1 366 ? 11.697 -6.273 -6.966 1.00 83.50 366 ALA A O 1
ATOM 2902 N N . PHE A 1 367 ? 13.898 -5.781 -7.135 1.00 88.94 367 PHE A N 1
ATOM 2903 C CA . PHE A 1 367 ? 13.914 -5.561 -8.583 1.00 88.94 367 PHE A CA 1
ATOM 2904 C C . PHE A 1 367 ? 13.636 -6.817 -9.424 1.00 88.94 367 PHE A C 1
ATOM 2906 O O . PHE A 1 367 ? 14.268 -7.861 -9.264 1.00 88.94 367 PHE A O 1
ATOM 2913 N N . ASP A 1 368 ? 12.777 -6.644 -10.426 1.00 89.19 368 ASP A N 1
ATOM 2914 C CA . ASP A 1 368 ? 12.617 -7.506 -11.588 1.00 89.19 368 ASP A CA 1
ATOM 2915 C C . ASP A 1 368 ? 12.277 -6.643 -12.827 1.00 89.19 368 ASP A C 1
ATOM 2917 O O . ASP A 1 368 ? 11.823 -5.500 -12.715 1.00 89.19 368 ASP A O 1
ATOM 2921 N N . GLU A 1 369 ? 12.508 -7.164 -14.034 1.00 89.62 369 GLU A N 1
ATOM 2922 C CA . GLU A 1 369 ? 12.380 -6.369 -15.267 1.00 89.62 369 GLU A CA 1
ATOM 2923 C C . GLU A 1 369 ? 10.936 -6.071 -15.686 1.00 89.62 369 GLU A C 1
ATOM 2925 O O . GLU A 1 369 ? 10.720 -5.258 -16.590 1.00 89.62 369 GLU A O 1
ATOM 2930 N N . SER A 1 370 ? 9.935 -6.657 -15.018 1.00 92.06 370 SER A N 1
ATOM 2931 C CA . SER A 1 370 ? 8.538 -6.288 -15.251 1.00 92.06 370 SER A CA 1
ATOM 2932 C C . SER A 1 370 ? 8.260 -4.828 -14.881 1.00 92.06 370 SER A C 1
ATOM 2934 O O . SER A 1 370 ? 7.320 -4.250 -15.418 1.00 92.06 370 SER A O 1
ATOM 2936 N N . LEU A 1 371 ? 9.119 -4.179 -14.083 1.00 93.94 371 LEU A N 1
ATOM 2937 C CA . LEU A 1 371 ? 9.067 -2.735 -13.834 1.00 93.94 371 LEU A CA 1
ATOM 2938 C C . LEU A 1 371 ? 8.951 -1.905 -15.129 1.00 93.94 371 LEU A C 1
ATOM 2940 O O . LEU A 1 371 ? 8.293 -0.867 -15.146 1.00 93.94 371 LEU A O 1
ATOM 2944 N N . PHE A 1 372 ? 9.545 -2.368 -16.233 1.00 92.75 372 PHE A N 1
ATOM 2945 C CA . PHE A 1 372 ? 9.500 -1.668 -17.520 1.00 92.75 372 PHE A CA 1
ATOM 2946 C C . PHE A 1 372 ? 8.338 -2.118 -18.429 1.00 92.75 372 PHE A C 1
ATOM 2948 O O . PHE A 1 372 ? 8.106 -1.528 -19.488 1.00 92.75 372 PHE A O 1
ATOM 2955 N N . ALA A 1 373 ? 7.574 -3.135 -18.026 1.00 91.62 373 ALA A N 1
ATOM 2956 C CA . ALA A 1 373 ? 6.466 -3.723 -18.778 1.00 91.62 373 ALA A CA 1
ATOM 2957 C C . ALA A 1 373 ? 5.132 -2.985 -18.530 1.00 91.62 373 ALA A C 1
ATOM 2959 O O . ALA A 1 373 ? 4.152 -3.565 -18.071 1.00 91.62 373 ALA A O 1
ATOM 2960 N N . TRP A 1 374 ? 5.092 -1.693 -18.851 1.00 91.19 374 TRP A N 1
ATOM 2961 C CA . TRP A 1 374 ? 3.896 -0.841 -18.760 1.00 91.19 374 TRP A CA 1
ATOM 2962 C C . TRP A 1 374 ? 3.425 -0.351 -20.135 1.00 91.19 374 TRP A C 1
ATOM 2964 O O . TRP A 1 374 ? 4.130 -0.515 -21.125 1.00 91.19 374 TRP A O 1
ATOM 2974 N N . ARG A 1 375 ? 2.244 0.263 -20.218 1.00 87.00 375 ARG A N 1
ATOM 2975 C CA . ARG A 1 375 ? 1.695 0.918 -21.420 1.00 87.00 375 ARG A CA 1
ATOM 2976 C C . ARG A 1 375 ? 0.904 2.164 -21.028 1.00 87.00 375 ARG A C 1
ATOM 2978 O O . ARG A 1 375 ? 0.353 2.222 -19.938 1.00 87.00 375 ARG A O 1
ATOM 2985 N N . LEU A 1 376 ? 0.822 3.157 -21.898 1.00 82.62 376 LEU A N 1
ATOM 2986 C CA . LEU A 1 376 ? -0.051 4.303 -21.700 1.00 82.62 376 LEU A CA 1
ATOM 2987 C C . LEU A 1 376 ? -1.526 3.871 -21.751 1.00 82.62 376 LEU A C 1
ATOM 2989 O O . LEU A 1 376 ? -1.902 3.079 -22.620 1.00 82.62 376 LEU A O 1
ATOM 2993 N N . PRO A 1 377 ? -2.380 4.407 -20.864 1.00 78.88 377 PRO A N 1
ATOM 2994 C CA . PRO A 1 377 ? -3.826 4.265 -20.994 1.00 78.88 377 PRO A CA 1
ATOM 2995 C C . PRO A 1 377 ? -4.327 4.807 -22.346 1.00 78.88 377 PRO A C 1
ATOM 2997 O O . PRO A 1 377 ? -3.818 5.818 -22.824 1.00 78.88 377 PRO A O 1
ATOM 3000 N N . VAL A 1 378 ? -5.369 4.190 -22.925 1.00 68.69 378 VAL A N 1
ATOM 3001 C CA . VAL A 1 378 ? -5.926 4.475 -24.278 1.00 68.69 378 VAL A CA 1
ATOM 3002 C C . VAL A 1 378 ? -6.340 5.947 -24.494 1.00 68.69 378 VAL A C 1
ATOM 3004 O O . VAL A 1 378 ? -6.474 6.397 -25.625 1.00 68.69 378 VAL A O 1
ATOM 3007 N N . GLN A 1 379 ? -6.514 6.726 -23.422 1.00 67.06 379 GLN A N 1
ATOM 3008 C CA . GLN A 1 379 ? -6.850 8.159 -23.471 1.00 67.06 379 GLN A CA 1
ATOM 3009 C C . GLN A 1 379 ? -5.783 9.059 -22.821 1.00 67.06 379 GLN A C 1
ATOM 3011 O O . GLN A 1 379 ? -6.029 10.239 -22.593 1.00 67.06 379 GLN A O 1
ATOM 3016 N N . GLY A 1 380 ? -4.631 8.506 -22.428 1.00 67.69 380 GLY A N 1
ATOM 3017 C CA . GLY A 1 380 ? -3.577 9.221 -21.695 1.00 67.69 380 GLY A CA 1
ATOM 3018 C C . GLY A 1 380 ? -3.968 9.698 -20.288 1.00 67.69 380 GLY A C 1
ATOM 3019 O O . GLY A 1 380 ? -3.161 10.324 -19.606 1.00 67.69 380 GLY A O 1
ATOM 3020 N N . LYS A 1 381 ? -5.193 9.408 -19.834 1.00 74.50 381 LYS A N 1
ATOM 3021 C CA . LYS A 1 381 ? -5.705 9.821 -18.527 1.00 74.50 381 LYS A CA 1
ATOM 3022 C C . LYS A 1 381 ? -5.052 9.006 -17.409 1.00 74.50 381 LYS A C 1
ATOM 3024 O O . LYS A 1 381 ? -5.126 7.779 -17.412 1.00 74.50 381 LYS A O 1
ATOM 3029 N N . LEU A 1 382 ? -4.445 9.707 -16.454 1.00 84.38 382 LEU A N 1
ATOM 3030 C CA . LEU A 1 382 ? -3.874 9.135 -15.235 1.00 84.38 382 LEU A CA 1
ATOM 3031 C C . LEU A 1 382 ? -4.867 9.364 -14.089 1.00 84.38 382 LEU A C 1
ATOM 3033 O O . LEU A 1 382 ? -4.833 10.393 -13.410 1.00 84.38 382 LEU A O 1
ATOM 3037 N N . ASP A 1 383 ? -5.804 8.430 -13.932 1.00 83.44 383 ASP A N 1
ATOM 3038 C CA . ASP A 1 383 ? -6.891 8.506 -12.951 1.00 83.44 383 ASP A CA 1
ATOM 3039 C C . ASP A 1 383 ? -6.373 8.699 -11.517 1.00 83.44 383 ASP A C 1
ATOM 3041 O O . ASP A 1 383 ? -6.995 9.427 -10.740 1.00 83.44 383 ASP A O 1
ATOM 3045 N N . CYS A 1 384 ? -5.212 8.125 -11.182 1.00 86.44 384 CYS A N 1
ATOM 3046 C CA . CYS A 1 384 ? -4.633 8.206 -9.842 1.00 86.44 384 CYS A CA 1
ATOM 3047 C C . CYS A 1 384 ? -4.323 9.641 -9.385 1.00 86.44 384 CYS A C 1
ATOM 3049 O O . CYS A 1 384 ? -4.392 9.935 -8.192 1.00 86.44 384 CYS A O 1
ATOM 3051 N N . TYR A 1 385 ? -4.028 10.547 -10.326 1.00 85.62 385 TYR A N 1
ATOM 3052 C CA . TYR A 1 385 ? -3.691 11.946 -10.044 1.00 85.62 385 TYR A CA 1
ATOM 3053 C C . TYR A 1 385 ? -4.880 12.899 -10.161 1.00 85.62 385 TYR A C 1
ATOM 3055 O O . TYR A 1 385 ? -4.725 14.091 -9.910 1.00 85.62 385 TYR A O 1
ATOM 3063 N N . ARG A 1 386 ? -6.067 12.399 -10.541 1.00 73.56 386 ARG A N 1
ATOM 3064 C CA . ARG A 1 386 ? -7.299 13.196 -10.704 1.00 73.56 386 ARG A CA 1
ATOM 3065 C C . ARG A 1 386 ? -7.143 14.429 -11.616 1.00 73.56 386 ARG A C 1
ATOM 3067 O O . ARG A 1 386 ? -7.967 15.336 -11.558 1.00 73.56 386 ARG A O 1
ATOM 3074 N N . THR A 1 387 ? -6.124 14.449 -12.476 1.00 65.19 387 THR A N 1
ATOM 3075 C CA . THR A 1 387 ? -5.837 15.530 -13.427 1.00 65.19 387 THR A CA 1
ATOM 3076 C C . THR A 1 387 ? -5.531 14.967 -14.817 1.00 65.19 387 THR A C 1
ATOM 3078 O O . THR A 1 387 ? -5.208 13.788 -14.982 1.00 65.19 387 THR A O 1
ATOM 3081 N N . SER A 1 388 ? -5.639 15.821 -15.833 1.00 61.22 388 SER A N 1
ATOM 3082 C CA . SER A 1 388 ? -5.126 15.525 -17.169 1.00 61.22 388 SER A CA 1
ATOM 3083 C C . SER A 1 388 ? -3.608 15.694 -17.153 1.00 61.22 388 SER A C 1
ATOM 3085 O O . SER A 1 388 ? -3.094 16.809 -17.115 1.00 61.22 388 SER A O 1
ATOM 3087 N N . ALA A 1 389 ? -2.880 14.582 -17.161 1.00 60.66 389 ALA A N 1
ATOM 3088 C CA . ALA A 1 389 ? -1.427 14.607 -17.215 1.00 60.66 389 ALA A CA 1
ATOM 3089 C C . ALA A 1 389 ? -0.938 14.841 -18.651 1.00 60.66 389 ALA A C 1
ATOM 3091 O O . ALA A 1 389 ? -1.464 14.259 -19.599 1.00 60.66 389 ALA A O 1
ATOM 3092 N N . VAL A 1 390 ? 0.097 15.670 -18.810 1.00 57.69 390 VAL A N 1
ATOM 3093 C CA . VAL A 1 390 ? 0.776 15.871 -20.096 1.00 57.69 390 VAL A CA 1
ATOM 3094 C C . VAL A 1 390 ? 2.250 15.533 -19.910 1.00 57.69 390 VAL A C 1
ATOM 3096 O O . VAL A 1 390 ? 2.947 16.172 -19.124 1.00 57.69 390 VAL A O 1
ATOM 3099 N N . LEU A 1 391 ? 2.738 14.529 -20.638 1.00 61.00 391 LEU A N 1
ATOM 3100 C CA . LEU A 1 391 ? 4.166 14.207 -20.684 1.00 61.00 391 LEU A CA 1
ATOM 3101 C C . LEU A 1 391 ? 4.918 15.351 -21.384 1.00 61.00 391 LEU A C 1
ATOM 3103 O O . LEU A 1 391 ? 4.577 15.690 -22.517 1.00 61.00 391 LEU A O 1
ATOM 3107 N N . GLU A 1 392 ? 5.940 15.928 -20.734 1.00 52.50 392 GLU A N 1
ATOM 3108 C CA . GLU A 1 392 ? 6.606 17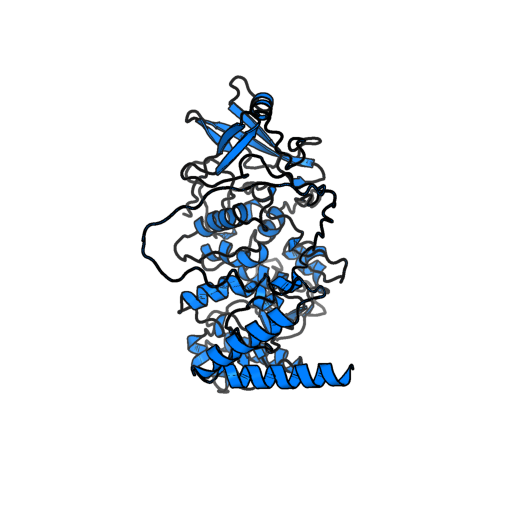.178 -21.159 1.00 52.50 392 GLU A CA 1
ATOM 3109 C C . GLU A 1 392 ? 7.141 17.172 -22.604 1.00 52.50 392 GLU A C 1
ATOM 3111 O O . GLU A 1 392 ? 7.284 18.240 -23.195 1.00 52.50 392 GLU A O 1
ATOM 3116 N N . SER A 1 393 ? 7.430 16.006 -23.195 1.00 52.91 393 SER A N 1
ATOM 3117 C CA . SER A 1 393 ? 8.032 15.930 -24.535 1.00 52.91 393 SER A CA 1
ATOM 3118 C C . SER A 1 393 ? 7.370 14.938 -25.497 1.00 52.91 393 SER A C 1
ATOM 3120 O O . SER A 1 393 ? 7.940 14.660 -26.552 1.00 52.91 393 SER A O 1
ATOM 3122 N N . GLY A 1 394 ? 6.247 14.314 -25.114 1.00 61.41 394 GLY A N 1
ATOM 3123 C CA . GLY A 1 394 ? 5.659 13.184 -25.854 1.00 61.41 394 GLY A CA 1
ATOM 3124 C C . GLY A 1 394 ? 6.578 11.956 -26.002 1.00 61.41 394 GLY A C 1
ATOM 3125 O O . GLY A 1 394 ? 6.192 10.978 -26.637 1.00 61.41 394 GLY A O 1
ATOM 3126 N N . ALA A 1 395 ? 7.788 11.985 -25.430 1.00 69.31 395 ALA A N 1
ATOM 3127 C CA . ALA A 1 395 ? 8.712 10.861 -25.420 1.00 69.31 395 ALA A CA 1
ATOM 3128 C C . ALA A 1 395 ? 8.415 9.958 -24.224 1.00 69.31 395 ALA A C 1
ATOM 3130 O O . ALA A 1 395 ? 7.966 10.425 -23.179 1.00 69.31 395 ALA A O 1
ATOM 3131 N N . LEU A 1 396 ? 8.706 8.668 -24.378 1.00 80.31 396 LEU A N 1
ATOM 3132 C CA . LEU A 1 396 ? 8.549 7.670 -23.330 1.00 80.31 396 LEU A CA 1
ATOM 3133 C C . LEU A 1 396 ? 9.922 7.225 -22.831 1.00 80.31 396 LEU A C 1
ATOM 3135 O O . LEU A 1 396 ? 10.816 6.921 -23.629 1.00 80.31 396 LEU A O 1
ATOM 3139 N N . GLY A 1 397 ? 10.069 7.201 -21.507 1.00 88.50 397 GLY A N 1
ATOM 3140 C CA . GLY A 1 397 ? 11.230 6.632 -20.829 1.00 88.50 397 GLY A CA 1
ATOM 3141 C C . GLY A 1 397 ? 11.063 5.143 -20.538 1.00 88.50 397 GLY A C 1
ATOM 3142 O O . GLY A 1 397 ? 10.161 4.487 -21.065 1.00 88.50 397 GLY A O 1
ATOM 3143 N N . LEU A 1 398 ? 11.932 4.610 -19.677 1.00 91.38 398 LEU A N 1
ATOM 3144 C CA . LEU A 1 398 ? 11.783 3.244 -19.167 1.00 91.38 398 LEU A CA 1
ATOM 3145 C C . LEU A 1 398 ? 10.844 3.181 -17.964 1.00 91.38 398 LEU A C 1
ATOM 3147 O O . LEU A 1 398 ? 10.111 2.206 -17.848 1.00 91.38 398 LEU A O 1
ATOM 3151 N N . LEU A 1 399 ? 10.835 4.195 -17.094 1.00 93.44 399 LEU A N 1
ATOM 3152 C CA . LEU A 1 399 ? 9.938 4.244 -15.936 1.00 93.44 399 LEU A CA 1
ATOM 3153 C C . LEU A 1 399 ? 8.571 4.785 -16.331 1.00 93.44 399 LEU A C 1
ATOM 3155 O O . LEU A 1 399 ? 8.472 5.712 -17.143 1.00 93.44 399 LEU A O 1
ATOM 3159 N N . ALA A 1 400 ? 7.535 4.203 -15.737 1.00 92.38 400 ALA A N 1
ATOM 3160 C CA . ALA A 1 400 ? 6.160 4.601 -15.964 1.00 92.38 400 ALA A CA 1
ATOM 3161 C C . ALA A 1 400 ? 5.861 5.943 -15.278 1.00 92.38 400 ALA A C 1
ATOM 3163 O O . ALA A 1 400 ? 6.337 6.182 -14.170 1.00 92.38 400 ALA A O 1
ATOM 3164 N N . PRO A 1 401 ? 5.013 6.798 -15.864 1.00 90.19 401 PRO A N 1
ATOM 3165 C CA . PRO A 1 401 ? 4.584 8.032 -15.210 1.00 90.19 401 PRO A CA 1
ATOM 3166 C C . PRO A 1 401 ? 3.573 7.803 -14.074 1.00 90.19 401 PRO A C 1
ATOM 3168 O O . PRO A 1 401 ? 3.358 8.699 -13.271 1.00 90.19 401 PRO A O 1
ATOM 3171 N N . SER A 1 402 ? 2.908 6.644 -14.016 1.00 91.69 402 SER A N 1
ATOM 3172 C CA . SER A 1 402 ? 1.869 6.345 -13.019 1.00 91.69 402 SER A CA 1
ATOM 3173 C C . SER A 1 402 ? 1.595 4.836 -12.928 1.00 91.69 402 SER A C 1
ATOM 3175 O O . SER A 1 402 ? 1.773 4.135 -13.933 1.00 91.69 402 SER A O 1
ATOM 3177 N N . PRO A 1 403 ? 1.088 4.328 -11.782 1.00 94.31 403 PRO A N 1
ATOM 3178 C CA . PRO A 1 403 ? 0.564 2.967 -11.668 1.00 94.31 403 PRO A CA 1
ATOM 3179 C C . PRO A 1 403 ? -0.525 2.619 -12.693 1.00 94.31 403 PRO A C 1
ATOM 3181 O O . PRO A 1 403 ? -0.643 1.463 -13.092 1.00 94.31 403 PRO A O 1
ATOM 3184 N N . ASP A 1 404 ? -1.285 3.603 -13.187 1.00 91.06 404 ASP A N 1
ATOM 3185 C CA . ASP A 1 404 ? -2.308 3.389 -14.219 1.00 91.06 404 ASP A CA 1
ATOM 3186 C C . ASP A 1 404 ? -1.728 2.832 -15.522 1.00 91.06 404 ASP A C 1
ATOM 3188 O O . ASP A 1 404 ? -2.435 2.175 -16.287 1.00 91.06 404 ASP A O 1
ATOM 3192 N N . CYS A 1 405 ? -0.427 3.019 -15.754 1.00 90.31 405 CYS A N 1
ATOM 3193 C CA . CYS A 1 405 ? 0.257 2.446 -16.908 1.00 90.31 405 CYS A CA 1
ATOM 3194 C C . CYS A 1 405 ? 0.439 0.920 -16.806 1.00 90.31 405 CYS A C 1
ATOM 3196 O O . CYS A 1 405 ? 0.740 0.253 -17.796 1.00 90.31 405 CYS A O 1
ATOM 3198 N N . PHE A 1 406 ? 0.245 0.350 -15.618 1.00 91.81 406 PHE A N 1
ATOM 3199 C CA . PHE A 1 406 ? 0.254 -1.093 -15.380 1.00 91.81 406 PHE A CA 1
ATOM 3200 C C . PHE A 1 406 ? -1.161 -1.683 -15.367 1.00 91.81 406 PHE A C 1
ATOM 3202 O O . PHE A 1 406 ? -1.320 -2.885 -15.155 1.00 91.81 406 PHE A O 1
ATOM 3209 N N . ARG A 1 407 ? -2.203 -0.870 -15.606 1.00 87.88 407 ARG A N 1
ATOM 3210 C CA . ARG A 1 407 ? -3.594 -1.332 -15.600 1.00 87.88 407 ARG A CA 1
ATOM 3211 C C . ARG A 1 407 ? -3.794 -2.468 -16.606 1.00 87.88 407 ARG A C 1
ATOM 3213 O O . ARG A 1 407 ? -3.502 -2.343 -17.804 1.00 87.88 407 ARG A O 1
ATOM 3220 N N . ARG A 1 408 ? -4.346 -3.577 -16.117 1.00 77.38 408 ARG A N 1
ATOM 3221 C CA . ARG A 1 408 ? -4.733 -4.728 -16.941 1.00 77.38 408 ARG A CA 1
ATOM 3222 C C . ARG A 1 408 ? -6.021 -4.416 -17.708 1.00 77.38 408 ARG A C 1
ATOM 3224 O O . ARG A 1 408 ? -6.885 -3.695 -17.213 1.00 77.38 408 ARG A O 1
ATOM 3231 N N . ASN A 1 409 ? -6.140 -4.924 -18.936 1.00 63.47 409 ASN A N 1
ATOM 3232 C CA . ASN A 1 409 ? -7.390 -4.810 -19.690 1.00 63.47 409 ASN A CA 1
ATOM 3233 C C . ASN A 1 409 ? -8.432 -5.713 -19.025 1.00 63.47 409 ASN A C 1
ATOM 3235 O O . ASN A 1 409 ? -8.200 -6.907 -18.896 1.00 63.47 409 ASN A O 1
ATOM 3239 N N . MET A 1 410 ? -9.571 -5.147 -18.631 1.00 51.75 410 MET A N 1
ATOM 3240 C CA . MET A 1 410 ? -10.697 -5.899 -18.054 1.00 51.75 410 MET A CA 1
ATOM 3241 C C . MET A 1 410 ? -11.669 -6.414 -19.138 1.00 51.75 410 MET A C 1
ATOM 3243 O O . MET A 1 410 ? -12.687 -7.017 -18.820 1.00 51.75 410 MET A O 1
ATOM 3247 N N . ASN A 1 411 ? -11.377 -6.173 -20.425 1.00 44.81 411 ASN A N 1
ATOM 3248 C CA . ASN A 1 411 ? -12.322 -6.342 -21.538 1.00 44.81 411 ASN A CA 1
ATOM 3249 C C . ASN A 1 411 ? -12.241 -7.719 -22.233 1.00 44.81 411 ASN A C 1
ATOM 3251 O O . ASN A 1 411 ? -12.273 -7.786 -23.458 1.00 44.81 411 ASN A O 1
ATOM 3255 N N . GLY A 1 412 ? -12.156 -8.812 -21.470 1.00 41.00 412 GLY A N 1
ATOM 3256 C CA . GLY A 1 412 ? -12.472 -10.162 -21.971 1.00 41.00 412 GLY A CA 1
ATOM 3257 C C . GLY A 1 412 ? -11.429 -10.878 -22.843 1.00 41.00 412 GLY A C 1
ATOM 3258 O O . GLY A 1 412 ? -11.699 -11.995 -23.272 1.00 41.00 412 GLY A O 1
ATOM 3259 N N . GLU A 1 413 ? -10.248 -10.305 -23.082 1.00 43.72 413 GLU A N 1
ATOM 3260 C CA . GLU A 1 413 ? -9.068 -11.110 -23.438 1.00 43.72 413 GLU A CA 1
ATOM 3261 C C . GLU A 1 413 ? -8.526 -11.720 -22.139 1.00 43.72 413 GLU A C 1
ATOM 3263 O O . GLU A 1 413 ? -8.509 -11.032 -21.114 1.00 43.72 413 GLU A O 1
ATOM 3268 N N . GLU A 1 414 ? -8.169 -13.008 -22.157 1.00 45.84 414 GLU A N 1
ATOM 3269 C CA . GLU A 1 414 ? -7.716 -13.763 -20.983 1.00 45.84 414 GLU A CA 1
ATOM 3270 C C . GLU A 1 414 ? -6.764 -12.928 -20.113 1.00 45.84 414 GLU A C 1
ATOM 3272 O O . GLU A 1 414 ? -5.890 -12.222 -20.618 1.00 45.84 414 GLU A O 1
ATOM 3277 N N . HIS A 1 415 ? -6.989 -12.967 -18.797 1.00 58.09 415 HIS A N 1
ATOM 3278 C CA . HIS A 1 415 ? -6.287 -12.188 -17.777 1.00 58.09 415 HIS A CA 1
ATOM 3279 C C . HIS A 1 415 ? -4.811 -12.598 -17.669 1.00 58.09 415 HIS A C 1
ATOM 3281 O O . HIS A 1 415 ? -4.382 -13.175 -16.670 1.00 58.09 415 HIS A O 1
ATOM 3287 N N . GLU A 1 416 ? -4.022 -12.328 -18.700 1.00 68.69 416 GLU A N 1
ATOM 3288 C CA . GLU A 1 416 ? -2.637 -12.753 -18.753 1.00 68.69 416 GLU A CA 1
ATOM 3289 C C . GLU A 1 416 ? -1.800 -11.863 -17.835 1.00 68.69 416 GLU A C 1
ATOM 3291 O O . GLU A 1 416 ? -1.470 -10.710 -18.121 1.00 68.69 416 GLU A O 1
ATOM 3296 N N . GLU A 1 417 ? -1.494 -12.419 -16.671 1.00 78.88 417 GLU A N 1
ATOM 3297 C CA . GLU A 1 417 ? -0.580 -11.848 -15.703 1.00 78.88 417 GLU A CA 1
ATOM 3298 C C . GLU A 1 417 ? 0.832 -11.711 -16.286 1.00 78.88 417 GLU A C 1
ATOM 3300 O O . GLU A 1 417 ? 1.330 -12.600 -16.979 1.00 78.88 417 GLU A O 1
ATOM 3305 N N . ILE A 1 418 ? 1.495 -10.593 -15.968 1.00 86.69 418 ILE A N 1
ATOM 3306 C CA . ILE A 1 418 ? 2.929 -10.461 -16.205 1.00 86.69 418 ILE A CA 1
ATOM 3307 C C . ILE A 1 418 ? 3.642 -11.309 -15.156 1.00 86.69 418 ILE A C 1
ATOM 3309 O O . ILE A 1 418 ? 3.725 -10.935 -13.985 1.00 86.69 418 ILE A O 1
ATOM 3313 N N . CYS A 1 419 ? 4.167 -12.446 -15.586 1.00 86.19 419 CYS A N 1
ATOM 3314 C CA . CYS A 1 419 ? 4.892 -13.381 -14.739 1.00 86.19 419 CYS A CA 1
ATOM 3315 C C . CYS A 1 419 ? 6.404 -13.186 -14.872 1.00 86.19 419 CYS A C 1
ATOM 3317 O O . CYS A 1 419 ? 6.914 -12.753 -15.909 1.00 86.19 419 CYS A O 1
ATOM 3319 N N . ILE A 1 420 ? 7.132 -13.582 -13.830 1.00 83.06 420 ILE A N 1
ATOM 3320 C CA . ILE A 1 420 ? 8.595 -13.666 -13.817 1.00 83.06 420 ILE A CA 1
ATOM 3321 C C . ILE A 1 420 ? 9.025 -15.099 -13.504 1.00 83.06 420 ILE A C 1
ATOM 3323 O O . ILE A 1 420 ? 8.388 -15.801 -12.721 1.00 83.06 420 ILE A O 1
ATOM 3327 N N . GLN A 1 421 ? 10.120 -15.548 -14.110 1.00 73.06 421 GLN A N 1
ATOM 3328 C CA . GLN A 1 421 ? 10.714 -16.852 -13.828 1.00 73.06 421 GLN A CA 1
ATOM 3329 C C . GLN A 1 421 ? 11.879 -16.664 -12.856 1.00 73.06 421 GLN A C 1
ATOM 3331 O O . GLN A 1 421 ? 13.007 -16.383 -13.253 1.00 73.06 421 GLN A O 1
ATOM 3336 N N . HIS A 1 422 ? 11.611 -16.821 -11.556 1.00 62.00 422 HIS A N 1
ATOM 3337 C CA . HIS A 1 422 ? 12.616 -16.604 -10.506 1.00 62.00 422 HIS A CA 1
ATOM 3338 C C . HIS A 1 422 ? 13.846 -17.525 -10.606 1.00 62.00 422 HIS A C 1
ATOM 3340 O O . HIS A 1 422 ? 14.919 -17.160 -10.132 1.00 62.00 422 HIS A O 1
ATOM 3346 N N . LYS A 1 423 ? 13.705 -18.713 -11.212 1.00 51.38 423 LYS A N 1
ATOM 3347 C CA . LYS A 1 423 ? 14.807 -19.677 -11.397 1.00 51.38 423 LYS A CA 1
ATOM 3348 C C . LYS A 1 423 ? 15.809 -19.243 -12.475 1.00 51.38 423 LYS A C 1
ATOM 3350 O O . LYS A 1 423 ? 16.947 -19.694 -12.436 1.00 51.38 423 LYS A O 1
ATOM 3355 N N . ASP A 1 424 ? 15.401 -18.321 -13.347 1.00 50.50 424 ASP A N 1
ATOM 3356 C CA . ASP A 1 424 ? 16.140 -17.881 -14.531 1.00 50.50 424 ASP A CA 1
ATOM 3357 C C . ASP A 1 424 ? 16.307 -16.355 -14.562 1.00 50.50 424 ASP A C 1
ATOM 3359 O O . ASP A 1 424 ? 16.393 -15.763 -15.636 1.00 50.50 424 ASP A O 1
ATOM 3363 N N . VAL A 1 425 ? 16.348 -15.685 -13.397 1.00 53.91 425 VAL A N 1
ATOM 3364 C CA . VAL A 1 425 ? 16.669 -14.246 -13.331 1.00 53.91 425 VAL A CA 1
ATOM 3365 C C . VAL A 1 425 ? 18.123 -14.038 -13.745 1.00 53.91 425 VAL A C 1
ATOM 3367 O O . VAL A 1 425 ? 19.039 -13.950 -12.926 1.00 53.91 425 VAL A O 1
ATOM 3370 N N . MET A 1 426 ? 18.330 -13.993 -15.058 1.00 55.34 426 MET A N 1
ATOM 3371 C CA . MET A 1 426 ? 19.589 -13.648 -15.689 1.00 55.34 426 MET A CA 1
ATOM 3372 C C . MET A 1 426 ? 19.918 -12.219 -15.277 1.00 55.34 426 MET A C 1
ATOM 3374 O O . MET A 1 426 ? 19.200 -11.275 -15.605 1.00 55.34 426 MET A O 1
ATOM 3378 N N . ARG A 1 427 ? 21.007 -12.039 -14.528 1.00 59.88 427 ARG A N 1
ATOM 3379 C CA . ARG A 1 427 ? 21.501 -10.693 -14.227 1.00 59.88 427 ARG A CA 1
ATOM 3380 C C . ARG A 1 427 ? 22.083 -10.121 -15.511 1.00 59.88 427 ARG A C 1
ATOM 3382 O O . ARG A 1 427 ? 22.990 -10.715 -16.096 1.00 59.88 427 ARG A O 1
ATOM 3389 N N . ARG A 1 428 ? 21.576 -8.965 -15.939 1.00 67.31 428 ARG A N 1
ATOM 3390 C CA . ARG A 1 428 ? 22.181 -8.225 -17.050 1.00 67.31 428 ARG A CA 1
ATOM 3391 C C . ARG A 1 428 ? 23.638 -7.875 -16.732 1.00 67.31 428 ARG A C 1
ATOM 3393 O O . ARG A 1 428 ? 24.009 -7.660 -15.578 1.00 67.31 428 ARG A O 1
ATOM 3400 N N . LEU A 1 429 ? 24.461 -7.828 -17.778 1.00 63.06 429 LEU A N 1
ATOM 3401 C CA . LEU A 1 429 ? 25.870 -7.438 -17.696 1.00 63.06 429 LEU A CA 1
ATOM 3402 C C . LEU A 1 429 ? 26.015 -5.977 -17.233 1.00 63.06 429 LEU A C 1
ATOM 3404 O O . LEU A 1 429 ? 25.094 -5.177 -17.378 1.00 63.06 429 LEU A O 1
ATOM 3408 N N . GLY A 1 430 ? 27.193 -5.617 -16.711 1.00 59.50 430 GLY A N 1
ATOM 3409 C CA . GLY A 1 430 ? 27.536 -4.218 -16.425 1.00 59.50 430 GLY A CA 1
ATOM 3410 C C . GLY A 1 430 ? 26.706 -3.564 -15.314 1.00 59.50 430 GLY A C 1
ATOM 3411 O O . GLY A 1 430 ? 26.356 -2.400 -15.443 1.00 59.50 430 GLY A O 1
ATOM 3412 N N . ASN A 1 431 ? 26.405 -4.304 -14.240 1.00 66.94 431 ASN A N 1
ATOM 3413 C CA . ASN A 1 431 ? 25.622 -3.857 -13.074 1.00 66.94 431 ASN A CA 1
ATOM 3414 C C . ASN A 1 431 ? 24.125 -3.595 -13.337 1.00 66.94 431 ASN A C 1
ATOM 3416 O O . ASN A 1 431 ? 23.446 -3.042 -12.477 1.00 66.94 431 ASN A O 1
ATOM 3420 N N . GLY A 1 432 ? 23.578 -4.040 -14.473 1.00 79.75 432 GLY A N 1
ATOM 3421 C CA . GLY A 1 432 ? 22.145 -3.938 -14.757 1.00 79.75 432 GLY A CA 1
ATOM 3422 C C . GLY A 1 432 ? 21.711 -2.541 -15.202 1.00 79.75 432 GLY A C 1
ATOM 3423 O O . GLY A 1 432 ? 22.317 -1.967 -16.106 1.00 79.75 432 GLY A O 1
ATOM 3424 N N . PHE A 1 433 ? 20.626 -2.027 -14.617 1.00 87.69 433 PHE A N 1
ATOM 3425 C CA . PHE A 1 433 ? 20.065 -0.711 -14.934 1.00 87.69 433 PHE A CA 1
ATOM 3426 C C . PHE A 1 433 ? 20.493 0.314 -13.884 1.00 87.69 433 PHE A C 1
ATOM 3428 O O . PHE A 1 433 ? 20.301 0.103 -12.691 1.00 87.69 433 PHE A O 1
ATOM 3435 N N . THR A 1 434 ? 21.053 1.439 -14.327 1.00 88.06 434 THR A N 1
ATOM 3436 C CA . THR A 1 434 ? 21.558 2.497 -13.443 1.00 88.06 434 THR A CA 1
ATOM 3437 C C . THR A 1 434 ? 20.972 3.848 -13.831 1.00 88.06 434 THR A C 1
ATOM 3439 O O . THR A 1 434 ? 20.985 4.229 -15.003 1.00 88.06 434 THR A O 1
ATOM 3442 N N . LYS A 1 435 ? 20.480 4.612 -12.850 1.00 88.81 435 LYS A N 1
ATOM 3443 C CA . LYS A 1 435 ? 20.045 5.996 -13.073 1.00 88.81 435 LYS A CA 1
ATOM 3444 C C . LYS A 1 435 ? 21.256 6.917 -13.237 1.00 88.81 435 LYS A C 1
ATOM 3446 O O . LYS A 1 435 ? 22.188 6.890 -12.442 1.00 88.81 435 LYS A O 1
ATOM 3451 N N . THR A 1 436 ? 21.197 7.789 -14.235 1.00 87.88 436 THR A N 1
ATOM 3452 C CA . THR A 1 436 ? 22.161 8.865 -14.487 1.00 87.88 436 THR A CA 1
ATOM 3453 C C . THR A 1 436 ? 21.420 10.190 -14.677 1.00 87.88 436 THR A C 1
ATOM 3455 O O . THR A 1 436 ? 20.200 10.214 -14.845 1.00 87.88 436 THR A O 1
ATOM 3458 N N . HIS A 1 437 ? 22.149 11.307 -14.722 1.00 85.50 437 HIS A N 1
ATOM 3459 C CA . HIS A 1 437 ? 21.571 12.616 -15.053 1.00 85.50 437 HIS A CA 1
ATOM 3460 C C . HIS A 1 437 ? 21.011 12.696 -16.489 1.00 85.50 437 HIS A C 1
ATOM 3462 O O . HIS A 1 437 ? 20.262 13.617 -16.795 1.00 85.50 437 HIS A O 1
ATOM 3468 N N . GLN A 1 438 ? 21.353 11.740 -17.363 1.00 83.56 438 GLN A N 1
ATOM 3469 C CA . GLN A 1 438 ? 20.885 11.668 -18.753 1.00 83.56 438 GLN A CA 1
ATOM 3470 C C . GLN A 1 438 ? 19.704 10.701 -18.947 1.00 83.56 438 GLN A C 1
ATOM 3472 O O . GLN A 1 438 ? 19.133 10.641 -20.035 1.00 83.56 438 GLN A O 1
ATOM 3477 N N . GLY A 1 439 ? 19.339 9.934 -17.915 1.00 88.31 439 GLY A N 1
ATOM 3478 C CA . GLY A 1 439 ? 18.323 8.884 -17.983 1.00 88.31 439 GLY A CA 1
ATOM 3479 C C . GLY A 1 439 ? 18.827 7.555 -17.428 1.00 88.31 439 GLY A C 1
ATOM 3480 O O . GLY A 1 439 ? 19.737 7.525 -16.598 1.00 88.31 439 GLY A O 1
ATOM 3481 N N . ILE A 1 440 ? 18.241 6.448 -17.877 1.00 91.56 440 ILE A N 1
ATOM 3482 C CA . ILE A 1 440 ? 18.584 5.106 -17.396 1.00 91.56 440 ILE A CA 1
ATOM 3483 C C . ILE A 1 440 ? 19.573 4.455 -18.353 1.00 91.56 440 ILE A C 1
ATOM 3485 O O . ILE A 1 440 ? 19.309 4.310 -19.547 1.00 91.56 440 ILE A O 1
ATOM 3489 N N . ASN A 1 441 ? 20.717 4.068 -17.804 1.00 89.62 441 ASN A N 1
ATOM 3490 C CA . ASN A 1 441 ? 21.806 3.428 -18.513 1.00 89.62 441 ASN A CA 1
ATOM 3491 C C . ASN A 1 441 ? 21.824 1.915 -18.250 1.00 89.62 441 ASN A C 1
ATOM 3493 O O . ASN A 1 441 ? 21.589 1.477 -17.125 1.00 89.62 441 ASN A O 1
ATOM 3497 N N . PHE A 1 442 ? 22.107 1.131 -19.288 1.00 87.94 442 PHE A N 1
ATOM 3498 C CA . PHE A 1 442 ? 22.382 -0.301 -19.187 1.00 87.94 442 PHE A CA 1
ATOM 3499 C C . PHE A 1 442 ? 23.302 -0.767 -20.322 1.00 87.94 442 PHE A C 1
ATOM 3501 O O . PHE A 1 442 ? 23.423 -0.118 -21.368 1.00 87.94 442 PHE A O 1
ATOM 3508 N N . ALA A 1 443 ? 23.940 -1.921 -20.126 1.00 83.00 443 ALA A N 1
ATOM 3509 C CA . ALA A 1 443 ? 24.863 -2.508 -21.089 1.00 83.00 443 ALA A CA 1
ATOM 3510 C C . ALA A 1 443 ? 24.242 -3.681 -21.862 1.00 83.00 443 ALA A C 1
ATOM 3512 O O . ALA A 1 443 ? 23.505 -4.500 -21.309 1.00 83.00 443 ALA A O 1
ATOM 3513 N N . LEU A 1 444 ? 24.615 -3.806 -23.137 1.00 76.19 444 LEU A N 1
ATOM 3514 C CA . LEU A 1 444 ? 24.363 -4.985 -23.970 1.00 76.19 444 LEU A CA 1
ATOM 3515 C C . LEU A 1 444 ? 25.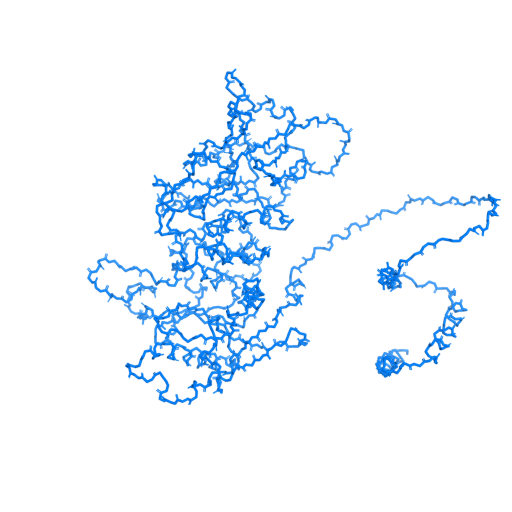676 -5.459 -24.614 1.00 76.19 444 LEU A C 1
ATOM 3517 O O . LEU A 1 444 ? 26.503 -4.622 -24.985 1.00 76.19 444 LEU A O 1
ATOM 3521 N N . PRO A 1 445 ? 25.894 -6.771 -24.819 1.00 71.50 445 PRO A N 1
ATOM 3522 C CA . PRO A 1 445 ? 26.998 -7.253 -25.648 1.00 71.50 445 PRO A CA 1
ATOM 3523 C C . PRO A 1 445 ? 26.980 -6.583 -27.029 1.00 71.50 445 PRO A C 1
ATOM 3525 O O . PRO A 1 445 ? 25.945 -6.578 -27.692 1.00 71.50 445 PRO A O 1
ATOM 3528 N N . LEU A 1 446 ? 28.109 -6.062 -27.528 1.00 68.88 446 LEU A N 1
ATOM 3529 C CA . LEU A 1 446 ? 28.131 -5.372 -28.832 1.00 68.88 446 LEU A CA 1
ATOM 3530 C C . LEU A 1 446 ? 27.636 -6.249 -29.989 1.00 68.88 446 LEU A C 1
ATOM 3532 O O . LEU A 1 446 ? 27.058 -5.734 -30.943 1.00 68.88 446 LEU A O 1
ATOM 3536 N N . LYS A 1 447 ? 27.858 -7.568 -29.925 1.00 65.44 447 LYS A N 1
ATOM 3537 C CA . LYS A 1 447 ? 27.326 -8.515 -30.918 1.00 65.44 447 LYS A CA 1
ATOM 3538 C C . LYS A 1 447 ? 25.795 -8.560 -30.890 1.00 65.44 447 LYS A C 1
ATOM 3540 O O . LYS A 1 447 ? 25.182 -8.540 -31.949 1.00 65.44 447 LYS A O 1
ATOM 3545 N N . GLU A 1 448 ? 25.206 -8.564 -29.695 1.00 66.75 448 GLU A N 1
ATOM 3546 C CA . GLU A 1 448 ? 23.756 -8.527 -29.471 1.00 66.75 448 GLU A CA 1
ATOM 3547 C C . GLU A 1 448 ? 23.167 -7.172 -29.876 1.00 66.75 448 GLU A C 1
ATOM 3549 O O . GLU A 1 448 ? 22.147 -7.114 -30.551 1.00 66.75 448 GLU A O 1
ATOM 3554 N N . MET A 1 449 ? 23.854 -6.075 -29.555 1.00 69.06 449 MET A N 1
ATOM 3555 C CA . MET A 1 449 ? 23.462 -4.736 -29.988 1.00 69.06 449 MET A CA 1
ATOM 3556 C C . MET A 1 449 ? 23.449 -4.629 -31.520 1.00 69.06 449 MET A C 1
ATOM 3558 O O . MET A 1 449 ? 22.463 -4.185 -32.099 1.00 69.06 449 MET A O 1
ATOM 3562 N N . LYS A 1 450 ? 24.512 -5.088 -32.196 1.00 68.06 450 LYS A N 1
ATOM 3563 C CA . LYS A 1 450 ? 24.618 -5.053 -33.664 1.00 68.06 450 LYS A CA 1
ATOM 3564 C C . LYS A 1 450 ? 23.618 -5.974 -34.363 1.00 68.06 450 LYS A C 1
ATOM 3566 O O . LYS A 1 450 ? 23.176 -5.622 -35.450 1.00 68.06 450 LYS A O 1
ATOM 3571 N N . SER A 1 451 ? 23.289 -7.133 -33.785 1.00 62.66 451 SER A N 1
ATOM 3572 C CA . SER A 1 451 ? 22.311 -8.066 -34.367 1.00 62.66 451 SER A CA 1
ATOM 3573 C C . SER A 1 451 ? 20.864 -7.624 -34.154 1.00 62.66 451 SER A C 1
ATOM 3575 O O . SER A 1 451 ? 19.995 -7.995 -34.938 1.00 62.66 451 SER A O 1
ATOM 3577 N N . ARG A 1 452 ? 20.608 -6.826 -33.113 1.00 66.31 452 ARG A N 1
ATOM 3578 C CA . ARG A 1 452 ? 19.283 -6.278 -32.787 1.00 66.31 452 ARG A CA 1
ATOM 3579 C C . ARG A 1 452 ? 19.022 -4.905 -33.380 1.00 66.31 452 ARG A C 1
ATOM 3581 O O . ARG A 1 452 ? 17.876 -4.476 -33.386 1.00 66.31 452 ARG A O 1
ATOM 3588 N N . MET A 1 453 ? 20.064 -4.249 -33.886 1.00 66.19 453 MET A N 1
ATOM 3589 C CA . MET A 1 453 ? 19.947 -3.035 -34.677 1.00 66.19 453 MET A CA 1
ATOM 3590 C C . MET A 1 453 ? 19.181 -3.313 -35.972 1.00 66.19 453 MET A C 1
ATOM 3592 O O . MET A 1 453 ? 19.718 -3.925 -36.895 1.00 66.19 453 MET A O 1
ATOM 3596 N N . THR A 1 454 ? 17.937 -2.849 -36.038 1.00 58.91 454 THR A N 1
ATOM 3597 C CA . THR A 1 454 ? 17.068 -2.977 -37.217 1.00 58.91 454 THR A CA 1
ATOM 3598 C C . THR A 1 454 ? 16.834 -1.613 -37.893 1.00 58.91 454 THR A C 1
ATOM 3600 O O . THR A 1 454 ? 17.260 -0.566 -37.389 1.00 58.91 454 THR A O 1
ATOM 3603 N N . GLY A 1 455 ? 16.256 -1.624 -39.102 1.00 59.00 455 GLY A N 1
ATOM 3604 C CA . GLY A 1 455 ? 16.031 -0.431 -39.934 1.00 59.00 455 GLY A CA 1
ATOM 3605 C C . GLY A 1 455 ? 17.221 -0.027 -40.823 1.00 59.00 455 GLY A C 1
ATOM 3606 O O . GLY A 1 455 ? 18.359 -0.439 -40.592 1.00 59.00 455 GLY A O 1
ATOM 3607 N N . ARG A 1 456 ? 16.966 0.799 -41.858 1.00 53.41 456 ARG A N 1
ATOM 3608 C CA . ARG A 1 456 ? 17.989 1.242 -42.843 1.00 53.41 456 ARG A CA 1
ATOM 3609 C C . ARG A 1 456 ? 19.200 1.932 -42.193 1.00 53.41 456 ARG A C 1
ATOM 3611 O O . ARG A 1 456 ? 20.308 1.780 -42.693 1.00 53.41 456 ARG A O 1
ATOM 3618 N N . ASP A 1 457 ? 18.989 2.596 -41.053 1.00 62.03 457 ASP A N 1
ATOM 3619 C CA . ASP A 1 457 ? 20.004 3.385 -40.340 1.00 62.03 457 ASP A CA 1
ATOM 3620 C C . ASP A 1 457 ? 20.501 2.746 -39.027 1.00 62.03 457 ASP A C 1
ATOM 3622 O O . ASP A 1 457 ? 21.253 3.387 -38.291 1.00 62.03 457 ASP A O 1
ATOM 3626 N N . LYS A 1 458 ? 20.086 1.512 -38.688 1.00 65.31 458 LYS A N 1
ATOM 3627 C CA . LYS A 1 458 ? 20.448 0.841 -37.415 1.00 65.31 458 LYS A CA 1
ATOM 3628 C C . LYS A 1 458 ? 20.106 1.659 -36.158 1.00 65.31 458 LYS A C 1
ATOM 3630 O O . LYS A 1 458 ? 20.877 1.708 -35.197 1.00 65.31 458 LYS A O 1
ATOM 3635 N N . LYS A 1 459 ? 18.950 2.325 -36.172 1.00 74.25 459 LYS A N 1
ATOM 3636 C CA . LYS A 1 459 ? 18.487 3.203 -35.086 1.00 74.25 459 LYS A CA 1
ATOM 3637 C C . LYS A 1 459 ? 17.540 2.513 -34.107 1.00 74.25 459 LYS A C 1
ATOM 3639 O O . LYS A 1 459 ? 17.147 3.159 -33.151 1.00 74.25 459 LYS A O 1
ATOM 3644 N N . GLU A 1 460 ? 17.184 1.246 -34.297 1.00 80.94 460 GLU A N 1
ATOM 3645 C CA . GLU A 1 460 ? 16.172 0.563 -33.476 1.00 80.94 460 GLU A CA 1
ATOM 3646 C C . GLU A 1 460 ? 16.765 -0.651 -32.754 1.00 80.94 460 GLU A C 1
ATOM 3648 O O . GLU A 1 460 ? 17.566 -1.362 -33.352 1.00 80.94 460 GLU A O 1
ATOM 3653 N N . ILE A 1 461 ? 16.398 -0.902 -31.494 1.00 81.69 461 ILE A N 1
ATOM 3654 C CA . ILE A 1 461 ? 16.803 -2.085 -30.717 1.00 81.69 461 ILE A CA 1
ATOM 3655 C C . ILE A 1 461 ? 15.577 -2.709 -30.050 1.00 81.69 461 ILE A C 1
ATOM 3657 O O . ILE A 1 461 ? 14.896 -2.049 -29.265 1.00 81.69 461 ILE A O 1
ATOM 3661 N N . SER A 1 462 ? 15.405 -4.015 -30.260 1.00 81.12 462 SER A N 1
ATOM 3662 C CA . SER A 1 462 ? 14.451 -4.849 -29.523 1.00 81.12 462 SER A CA 1
ATOM 3663 C C . SER A 1 462 ? 15.097 -5.434 -28.262 1.00 81.12 462 SER A C 1
ATOM 3665 O O . SER A 1 462 ? 16.057 -6.207 -28.331 1.00 81.12 462 SER A O 1
ATOM 3667 N N . LEU A 1 463 ? 14.574 -5.081 -27.092 1.00 82.56 463 LEU A N 1
ATOM 3668 C CA . LEU A 1 463 ? 15.063 -5.488 -25.779 1.00 82.56 463 LEU A CA 1
ATOM 3669 C C . LEU A 1 463 ? 14.075 -6.472 -25.118 1.00 82.56 463 LEU A C 1
ATOM 3671 O O . LEU A 1 463 ? 13.087 -6.028 -24.536 1.00 82.56 463 LEU A O 1
ATOM 3675 N N . PRO A 1 464 ? 14.320 -7.793 -25.170 1.00 82.38 464 PRO A N 1
ATOM 3676 C CA . PRO A 1 464 ? 13.563 -8.768 -24.401 1.00 82.38 464 PRO A CA 1
ATOM 3677 C C . PRO A 1 464 ? 13.797 -8.524 -22.912 1.00 82.38 464 PRO A C 1
ATOM 3679 O O . PRO A 1 464 ? 14.949 -8.419 -22.474 1.00 82.38 464 PRO A O 1
ATOM 3682 N N . LEU A 1 465 ? 12.710 -8.403 -22.161 1.00 86.00 465 LEU A N 1
ATOM 3683 C CA . LEU A 1 465 ? 12.696 -8.278 -20.711 1.00 86.00 465 LEU A CA 1
ATOM 3684 C C . LEU A 1 465 ? 12.640 -9.659 -20.069 1.00 86.00 465 LEU A C 1
ATOM 3686 O O . LEU A 1 465 ? 12.093 -10.584 -20.652 1.00 86.00 465 LEU A O 1
ATOM 3690 N N . ASN A 1 466 ? 13.119 -9.817 -18.844 1.00 85.50 466 ASN A N 1
ATOM 3691 C CA . ASN A 1 466 ? 12.947 -11.058 -18.089 1.00 85.50 466 ASN A CA 1
ATOM 3692 C C . ASN A 1 466 ? 11.536 -11.199 -17.470 1.00 85.50 466 ASN A C 1
ATOM 3694 O O . ASN A 1 466 ? 11.387 -11.381 -16.261 1.00 85.50 466 ASN A O 1
ATOM 3698 N N . CYS A 1 467 ? 10.493 -11.060 -18.289 1.00 87.06 467 CYS A N 1
ATOM 3699 C CA . CYS A 1 467 ? 9.098 -11.260 -17.903 1.00 87.06 467 CYS A CA 1
ATOM 3700 C C . CYS A 1 467 ? 8.250 -11.758 -19.089 1.00 87.06 467 CYS A C 1
ATOM 3702 O O . CYS A 1 467 ? 8.637 -11.628 -20.257 1.00 87.06 467 CYS A O 1
ATOM 3704 N N . TRP A 1 468 ? 7.099 -12.363 -18.785 1.00 87.19 468 TRP A N 1
ATOM 3705 C CA . TRP A 1 468 ? 6.242 -13.027 -19.768 1.00 87.19 468 TRP A CA 1
ATOM 3706 C C . TRP A 1 468 ? 4.771 -12.678 -19.584 1.00 87.19 468 TRP A C 1
ATOM 3708 O O . TRP A 1 468 ? 4.317 -12.498 -18.460 1.00 87.19 468 TRP A O 1
ATOM 3718 N N . ILE A 1 469 ? 4.041 -12.648 -20.695 1.00 85.12 469 ILE A N 1
ATOM 3719 C CA . ILE A 1 469 ? 2.585 -12.484 -20.778 1.00 85.12 469 ILE A CA 1
ATOM 3720 C C . ILE A 1 469 ? 2.085 -13.598 -21.703 1.00 85.12 469 ILE A C 1
ATOM 3722 O O . ILE A 1 469 ? 2.636 -13.764 -22.796 1.00 85.12 469 ILE A O 1
ATOM 3726 N N . GLY A 1 470 ? 1.148 -14.432 -21.247 1.00 80.81 470 GLY A N 1
ATOM 3727 C CA . GLY A 1 470 ? 0.637 -15.548 -22.062 1.00 80.81 470 GLY A CA 1
ATOM 3728 C C . GLY A 1 470 ? 1.710 -16.551 -22.492 1.00 80.81 470 GLY A C 1
ATOM 3729 O O . GLY A 1 470 ? 1.701 -17.052 -23.615 1.00 80.81 470 GLY A O 1
ATOM 3730 N N . GLY A 1 471 ? 2.736 -16.755 -21.658 1.00 78.56 471 GLY A N 1
ATOM 3731 C CA . GLY A 1 471 ? 3.900 -17.593 -21.982 1.00 78.56 471 GLY A CA 1
ATOM 3732 C C . GLY A 1 471 ? 4.872 -16.993 -23.011 1.00 78.56 471 GLY A C 1
ATOM 3733 O O . GLY A 1 471 ? 5.896 -17.603 -23.319 1.00 78.56 471 GLY A O 1
ATOM 3734 N N . ASN A 1 472 ? 4.606 -15.791 -23.522 1.00 82.44 472 ASN A N 1
ATOM 3735 C CA . ASN A 1 472 ? 5.463 -15.095 -24.473 1.00 82.44 472 ASN A CA 1
ATOM 3736 C C . ASN A 1 472 ? 6.298 -14.022 -23.777 1.00 82.44 472 ASN A C 1
ATOM 3738 O O . ASN A 1 472 ? 5.830 -13.342 -22.869 1.00 82.44 472 ASN A O 1
ATOM 3742 N N . ASN A 1 473 ? 7.540 -13.855 -24.220 1.00 84.56 473 ASN A N 1
ATOM 3743 C CA . ASN A 1 473 ? 8.466 -12.910 -23.614 1.00 84.56 473 ASN A CA 1
ATOM 3744 C C . ASN A 1 473 ? 8.103 -11.463 -23.979 1.00 84.56 473 ASN A C 1
ATOM 3746 O O . ASN A 1 473 ? 7.807 -11.184 -25.143 1.00 84.56 473 ASN A O 1
ATOM 3750 N N . VAL A 1 474 ? 8.132 -10.550 -23.007 1.00 86.19 474 VAL A N 1
ATOM 3751 C CA . VAL A 1 474 ? 7.859 -9.125 -23.249 1.00 86.19 474 VAL A CA 1
ATOM 3752 C C . VAL A 1 474 ? 9.083 -8.469 -23.881 1.00 86.19 474 VAL A C 1
ATOM 3754 O O . VAL A 1 474 ? 10.182 -8.570 -23.344 1.00 86.19 474 VAL A O 1
ATOM 3757 N N . VAL A 1 475 ? 8.902 -7.767 -25.001 1.00 84.31 475 VAL A N 1
ATOM 3758 C CA . VAL A 1 475 ? 9.988 -7.076 -25.713 1.00 84.31 475 VAL A CA 1
ATOM 3759 C C . VAL A 1 475 ? 9.708 -5.578 -25.780 1.00 84.31 475 VAL A C 1
ATOM 3761 O O . VAL A 1 475 ? 8.644 -5.183 -26.251 1.00 84.31 475 VAL A O 1
ATOM 3764 N N . LEU A 1 476 ? 10.670 -4.758 -25.342 1.00 86.38 476 LEU A N 1
ATOM 3765 C CA . LEU A 1 476 ? 10.652 -3.304 -25.514 1.00 86.38 476 LEU A CA 1
ATOM 3766 C C . LEU A 1 476 ? 11.338 -2.902 -26.814 1.00 86.38 476 LEU A C 1
ATOM 3768 O O . LEU A 1 476 ? 12.457 -3.330 -27.076 1.00 86.38 476 LEU A O 1
ATOM 3772 N N . GLU A 1 477 ? 10.724 -2.003 -27.573 1.00 85.94 477 GLU A N 1
ATOM 3773 C CA . GLU A 1 477 ? 11.364 -1.391 -28.740 1.00 85.94 477 GLU A CA 1
ATOM 3774 C C . GLU A 1 477 ? 11.894 -0.000 -28.386 1.00 85.94 477 GLU A C 1
ATOM 3776 O O . GLU A 1 477 ? 11.171 0.861 -27.863 1.00 85.94 477 GLU A O 1
ATOM 3781 N N . LEU A 1 478 ? 13.181 0.199 -28.662 1.00 86.94 478 LEU A N 1
ATOM 3782 C CA . LEU A 1 478 ? 13.906 1.436 -28.410 1.00 86.94 478 LEU A CA 1
ATOM 3783 C C . LEU A 1 478 ? 14.393 2.024 -29.729 1.00 86.94 478 LEU A C 1
ATOM 3785 O O . LEU A 1 478 ? 14.966 1.310 -30.545 1.00 86.94 478 LEU A O 1
ATOM 3789 N N . VAL A 1 479 ? 14.239 3.333 -29.909 1.00 86.31 479 VAL A N 1
ATOM 3790 C CA . VAL A 1 479 ? 14.741 4.061 -31.080 1.00 86.31 479 VAL A CA 1
ATOM 3791 C C . VAL A 1 479 ? 15.723 5.139 -30.656 1.00 86.31 479 VAL A C 1
ATOM 3793 O O . VAL A 1 479 ? 15.501 5.857 -29.681 1.00 86.31 479 VAL A O 1
ATOM 3796 N N . ARG A 1 480 ? 16.823 5.241 -31.399 1.00 85.06 480 ARG A N 1
ATOM 3797 C CA . ARG A 1 480 ? 17.863 6.243 -31.231 1.00 85.06 480 ARG A CA 1
ATOM 3798 C C . ARG A 1 480 ? 17.491 7.514 -31.980 1.00 85.06 480 ARG A C 1
ATOM 3800 O O . ARG A 1 480 ? 17.317 7.497 -33.200 1.00 85.06 480 ARG A O 1
ATOM 3807 N N . ASP A 1 481 ? 17.392 8.613 -31.246 1.00 78.50 481 ASP A N 1
ATOM 3808 C CA . ASP A 1 481 ? 17.151 9.933 -31.815 1.00 78.50 481 ASP A CA 1
ATOM 3809 C C . ASP A 1 481 ? 18.418 10.538 -32.454 1.00 78.50 481 ASP A C 1
ATOM 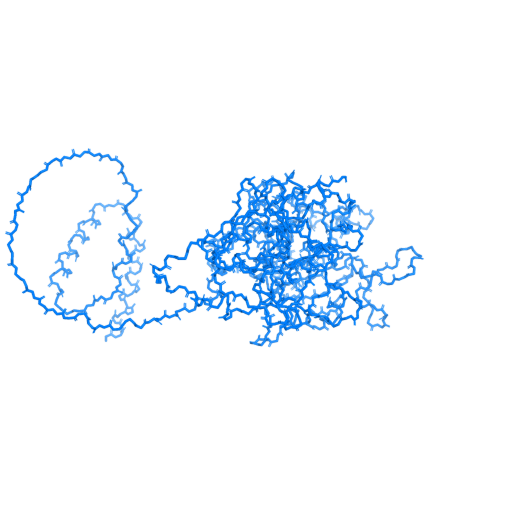3811 O O . ASP A 1 481 ? 19.517 9.979 -32.395 1.00 78.50 481 ASP A O 1
ATOM 3815 N N . SER A 1 482 ? 18.263 11.701 -33.093 1.00 73.50 482 SER A N 1
ATOM 3816 C CA . SER A 1 482 ? 19.367 12.453 -33.706 1.00 73.50 482 SER A CA 1
ATOM 3817 C C . SER A 1 482 ? 20.384 12.995 -32.694 1.00 73.50 482 SER A C 1
ATOM 3819 O O . SER A 1 482 ? 21.521 13.258 -33.076 1.00 73.50 482 SER A O 1
ATOM 3821 N N . GLY A 1 483 ? 20.005 13.131 -31.419 1.00 71.19 483 GLY A N 1
ATOM 3822 C CA . GLY A 1 483 ? 20.890 13.509 -30.313 1.00 71.19 483 GLY A CA 1
ATOM 3823 C C . GLY A 1 483 ? 21.708 12.338 -29.760 1.00 71.19 483 GLY A C 1
ATOM 3824 O O . GLY A 1 483 ? 22.551 12.533 -28.889 1.00 71.19 483 GLY A O 1
ATOM 3825 N N . GLY A 1 484 ? 21.488 11.124 -30.272 1.00 74.31 484 GLY A N 1
ATOM 3826 C CA . GLY A 1 484 ? 22.205 9.918 -29.883 1.00 74.31 484 GLY A CA 1
ATOM 3827 C C . GLY A 1 484 ? 21.609 9.183 -28.682 1.00 74.31 484 GLY A C 1
ATOM 3828 O O . GLY A 1 484 ? 22.171 8.146 -28.312 1.00 74.31 484 GLY A O 1
ATOM 3829 N N . PHE A 1 485 ? 20.491 9.661 -28.129 1.00 79.06 485 PHE A N 1
ATOM 3830 C CA . PHE A 1 485 ? 19.788 9.057 -27.000 1.00 79.06 485 PHE A CA 1
ATOM 3831 C C . PHE A 1 485 ? 18.756 8.033 -27.459 1.00 79.06 485 PHE A C 1
ATOM 3833 O O . PHE A 1 485 ? 18.175 8.153 -28.537 1.00 79.06 485 PHE A O 1
ATOM 3840 N N . TRP A 1 486 ? 18.500 7.031 -26.621 1.00 85.94 486 TRP A N 1
ATOM 3841 C CA . TRP A 1 486 ? 17.456 6.045 -26.874 1.00 85.94 486 TRP A CA 1
ATOM 3842 C C . TRP A 1 486 ? 16.138 6.479 -26.237 1.00 85.94 486 TRP A C 1
ATOM 3844 O O . TRP A 1 486 ? 16.113 7.087 -25.165 1.00 85.94 486 TRP A O 1
ATOM 3854 N N . ARG A 1 487 ? 15.029 6.158 -26.897 1.00 85.81 487 ARG A N 1
ATOM 3855 C CA . ARG A 1 487 ? 13.668 6.418 -26.421 1.00 85.81 487 ARG A CA 1
ATOM 3856 C C . ARG A 1 487 ? 12.802 5.204 -26.672 1.00 85.81 487 ARG A C 1
ATOM 3858 O O . ARG A 1 487 ? 12.994 4.497 -27.658 1.00 85.81 487 ARG A O 1
ATOM 3865 N N . ARG A 1 488 ? 11.828 4.983 -25.801 1.00 87.19 488 ARG A N 1
ATOM 3866 C CA . ARG A 1 488 ? 10.834 3.931 -25.981 1.00 87.19 488 ARG A CA 1
ATOM 3867 C C . ARG A 1 488 ? 9.799 4.361 -27.024 1.00 87.19 488 ARG A C 1
ATOM 3869 O O . ARG A 1 488 ? 9.302 5.483 -26.964 1.00 87.19 488 ARG A O 1
ATOM 3876 N N . THR A 1 489 ? 9.455 3.471 -27.954 1.00 77.25 489 THR A N 1
ATOM 3877 C CA . THR A 1 489 ? 8.434 3.735 -28.993 1.00 77.25 489 THR A CA 1
ATOM 3878 C C . THR A 1 489 ? 7.093 3.066 -28.715 1.00 77.25 489 THR A C 1
ATOM 3880 O O . THR A 1 489 ? 6.052 3.558 -29.141 1.00 77.25 489 THR A O 1
ATOM 3883 N N . GLN A 1 490 ? 7.089 1.968 -27.958 1.00 68.00 490 GLN A N 1
ATOM 3884 C CA . GLN A 1 490 ? 5.875 1.246 -27.579 1.00 68.00 490 GLN A CA 1
ATOM 3885 C C . GLN A 1 490 ? 5.155 1.936 -26.416 1.00 68.00 490 GLN A C 1
ATOM 3887 O O . GLN A 1 490 ? 5.401 1.622 -25.249 1.00 68.00 490 GLN A O 1
ATOM 3892 N N . GLY A 1 491 ? 4.270 2.879 -26.733 1.00 62.00 491 GLY A N 1
ATOM 3893 C CA . GLY A 1 491 ? 3.378 3.499 -25.753 1.00 62.00 491 GLY A CA 1
ATOM 3894 C C . GLY A 1 491 ? 2.143 2.664 -25.458 1.00 62.00 491 GLY A C 1
ATOM 3895 O O . GLY A 1 491 ? 1.842 2.424 -24.301 1.00 62.00 491 GLY A O 1
ATOM 3896 N N . GLU A 1 492 ? 1.446 2.184 -26.482 1.00 62.03 492 GLU A N 1
ATOM 3897 C CA . GLU A 1 492 ? 0.056 1.719 -26.332 1.00 62.03 492 GLU A CA 1
ATOM 3898 C C . GLU A 1 492 ? -0.087 0.199 -26.155 1.00 62.03 492 GLU A C 1
ATOM 3900 O O . GLU A 1 492 ? -1.091 -0.280 -25.624 1.00 62.03 492 GLU A O 1
ATOM 3905 N N . ARG A 1 493 ? 0.918 -0.590 -26.562 1.00 68.44 493 ARG A N 1
ATOM 3906 C CA . ARG A 1 493 ? 0.870 -2.058 -26.490 1.00 68.44 493 ARG A CA 1
ATOM 3907 C C . ARG A 1 493 ? 2.239 -2.654 -26.167 1.00 68.44 493 ARG A C 1
ATOM 3909 O O . ARG A 1 493 ? 3.239 -2.271 -26.768 1.00 68.44 493 ARG A O 1
ATOM 3916 N N . LEU A 1 494 ? 2.260 -3.623 -25.252 1.00 75.12 494 LEU A N 1
ATOM 3917 C CA . LEU A 1 494 ? 3.401 -4.520 -25.063 1.00 75.12 494 LEU A CA 1
ATOM 3918 C C . LEU A 1 494 ? 3.400 -5.550 -26.195 1.00 75.12 494 LEU A C 1
ATOM 3920 O O . LEU A 1 494 ? 2.339 -6.070 -26.540 1.00 75.12 494 LEU A O 1
ATOM 3924 N N . GLN A 1 495 ? 4.562 -5.843 -26.779 1.00 69.25 495 GLN A N 1
ATOM 3925 C CA . GLN A 1 495 ? 4.679 -6.866 -27.820 1.00 69.25 495 GLN A CA 1
ATOM 3926 C C . GLN A 1 495 ? 5.242 -8.162 -27.224 1.00 69.25 495 GLN A C 1
ATOM 3928 O O . GLN A 1 495 ? 6.461 -8.289 -27.079 1.00 69.25 495 GLN A O 1
ATOM 3933 N N . PRO A 1 496 ? 4.382 -9.132 -26.859 1.00 71.31 496 PRO A N 1
ATOM 3934 C CA . PRO A 1 496 ? 4.840 -10.476 -26.555 1.00 71.31 496 PRO A CA 1
ATOM 3935 C C . PRO A 1 496 ? 5.439 -11.111 -27.815 1.00 71.31 496 PRO A C 1
ATOM 3937 O O . PRO A 1 496 ? 4.798 -11.144 -28.867 1.00 71.31 496 PRO A O 1
ATOM 3940 N N . LYS A 1 497 ? 6.660 -11.643 -27.723 1.00 69.94 497 LYS A N 1
ATOM 3941 C CA . LYS A 1 497 ? 7.328 -12.324 -28.840 1.00 69.94 497 LYS A CA 1
ATOM 3942 C C . LYS A 1 497 ? 7.698 -13.752 -28.460 1.00 69.94 497 LYS A C 1
ATOM 3944 O O . LYS A 1 497 ? 8.514 -13.993 -27.568 1.00 69.94 497 LYS A O 1
ATOM 3949 N N . LYS A 1 498 ? 7.115 -14.717 -29.175 1.00 70.88 498 LYS A N 1
ATOM 3950 C CA . LYS A 1 498 ? 7.409 -16.142 -28.992 1.00 70.88 498 LYS A CA 1
ATOM 3951 C C . LYS A 1 498 ? 8.880 -16.422 -29.306 1.00 70.88 498 LYS A C 1
ATOM 3953 O O . LYS A 1 498 ? 9.378 -16.038 -30.362 1.00 70.88 498 LYS A O 1
ATOM 3958 N N . GLY A 1 499 ? 9.574 -17.096 -28.389 1.00 59.47 499 GLY A N 1
ATOM 3959 C CA . GLY A 1 499 ? 10.970 -17.502 -28.574 1.00 59.47 499 GLY A CA 1
ATOM 3960 C C . GLY A 1 499 ? 12.002 -16.369 -28.509 1.00 59.47 499 GLY A C 1
ATOM 3961 O O . GLY A 1 499 ? 13.167 -16.614 -28.822 1.00 59.47 499 GLY A O 1
ATOM 3962 N N . ALA A 1 500 ? 11.624 -15.149 -28.104 1.00 58.50 500 ALA A N 1
ATOM 3963 C CA . ALA A 1 500 ? 12.615 -14.128 -27.776 1.00 58.50 500 ALA A CA 1
ATOM 3964 C C . ALA A 1 500 ? 13.379 -14.562 -26.516 1.00 58.50 500 ALA A C 1
ATOM 3966 O O . ALA A 1 500 ? 12.788 -14.801 -25.465 1.00 58.50 500 ALA A O 1
ATOM 3967 N N . LYS A 1 501 ? 14.698 -14.719 -26.653 1.00 61.25 501 LYS A N 1
ATOM 3968 C CA . LYS A 1 501 ? 15.586 -15.108 -25.559 1.00 61.25 501 LYS A CA 1
ATOM 3969 C C . LYS A 1 501 ? 16.253 -13.871 -24.966 1.00 61.25 501 LYS A C 1
ATOM 3971 O O . LYS A 1 501 ? 16.888 -13.094 -25.689 1.00 61.25 501 LYS A O 1
ATOM 3976 N N . VAL A 1 502 ? 16.160 -13.723 -23.647 1.00 60.19 502 VAL A N 1
ATOM 3977 C CA . VAL A 1 502 ? 17.154 -12.965 -22.874 1.00 60.19 502 VAL A CA 1
ATOM 3978 C C . VAL A 1 502 ? 18.485 -13.696 -23.099 1.00 60.19 502 VAL A C 1
ATOM 3980 O O . VAL A 1 502 ? 18.499 -14.919 -23.015 1.00 60.19 502 VAL A O 1
ATOM 3983 N N . GLY A 1 503 ? 19.548 -13.003 -23.529 1.00 56.38 503 GLY A N 1
ATOM 3984 C CA . GLY A 1 503 ? 20.762 -13.647 -24.061 1.00 56.38 503 GLY A CA 1
ATOM 3985 C C . GLY A 1 503 ? 21.249 -14.832 -23.208 1.00 56.38 503 GLY A C 1
ATOM 3986 O O . GLY A 1 503 ? 21.393 -14.688 -22.000 1.00 56.38 503 GLY A O 1
ATOM 3987 N N . ASP A 1 504 ? 21.502 -15.983 -23.847 1.00 43.53 504 ASP A N 1
ATOM 3988 C CA . ASP A 1 504 ? 21.750 -17.317 -23.244 1.00 43.53 504 ASP A CA 1
ATOM 3989 C C . ASP A 1 504 ? 23.022 -17.438 -22.361 1.00 43.53 504 ASP A C 1
ATOM 3991 O O . ASP A 1 504 ? 23.462 -18.543 -22.032 1.00 43.53 504 ASP A O 1
ATOM 3995 N N . ASN A 1 505 ? 23.641 -16.338 -21.933 1.00 46.06 505 ASN A N 1
ATOM 3996 C CA . ASN A 1 505 ? 24.825 -16.414 -21.087 1.00 46.06 505 ASN A CA 1
ATOM 3997 C C . ASN A 1 505 ? 24.418 -16.559 -19.621 1.00 46.06 505 ASN A C 1
ATOM 3999 O O . ASN A 1 505 ? 24.219 -15.570 -18.917 1.00 46.06 505 ASN A O 1
ATOM 4003 N N . LYS A 1 506 ? 24.345 -17.824 -19.181 1.00 41.00 506 LYS A N 1
ATOM 4004 C CA . LYS A 1 506 ? 24.402 -18.242 -17.774 1.00 41.00 506 LYS A CA 1
ATOM 4005 C C . LYS A 1 506 ? 25.295 -17.278 -16.985 1.00 41.00 506 LYS A C 1
ATOM 4007 O O . LYS A 1 506 ? 26.485 -17.136 -17.257 1.00 41.00 506 LYS A O 1
ATOM 4012 N N . THR A 1 507 ? 24.691 -16.581 -16.041 1.00 39.28 507 THR A N 1
ATOM 4013 C CA . THR A 1 507 ? 25.316 -15.587 -15.175 1.00 39.28 507 THR A CA 1
ATOM 4014 C C . THR A 1 507 ? 26.530 -16.139 -14.412 1.00 39.28 507 THR A C 1
ATOM 4016 O O . THR A 1 507 ? 26.493 -17.252 -13.902 1.00 39.28 507 THR A O 1
ATOM 4019 N N . PHE A 1 508 ? 27.566 -15.304 -14.260 1.00 33.28 508 PHE A N 1
ATOM 4020 C CA . PHE A 1 508 ? 28.684 -15.438 -13.307 1.00 33.28 508 PHE A CA 1
ATOM 4021 C C . PHE A 1 508 ? 29.531 -16.723 -13.376 1.00 33.28 508 PHE A C 1
ATOM 4023 O O . PHE A 1 508 ? 29.783 -17.391 -12.380 1.00 33.28 508 PHE A O 1
ATOM 4030 N N . GLY A 1 509 ? 30.123 -16.954 -14.540 1.00 30.25 509 GLY A N 1
ATOM 4031 C CA . GLY A 1 509 ? 31.571 -17.126 -14.617 1.00 30.25 509 GLY A CA 1
ATOM 4032 C C . GLY A 1 509 ? 32.071 -16.050 -15.566 1.00 30.25 509 GLY A C 1
ATOM 4033 O O . GLY A 1 509 ? 31.827 -16.152 -16.764 1.00 30.25 509 GLY A O 1
ATOM 4034 N N . ILE A 1 510 ? 32.681 -14.976 -15.053 1.00 39.19 510 ILE A N 1
ATOM 4035 C CA . ILE A 1 510 ? 33.456 -14.076 -15.910 1.00 39.19 510 ILE A CA 1
ATOM 4036 C C . ILE A 1 510 ? 34.673 -14.892 -16.339 1.00 39.19 510 ILE A C 1
ATOM 4038 O O . ILE A 1 510 ? 35.737 -14.809 -15.735 1.00 39.19 510 ILE A O 1
ATOM 4042 N N . ASP A 1 511 ? 34.494 -15.703 -17.376 1.00 35.88 511 ASP A N 1
ATOM 4043 C CA . ASP A 1 511 ? 35.570 -15.901 -18.321 1.00 35.88 511 ASP A CA 1
ATOM 4044 C C . ASP A 1 511 ? 35.850 -14.504 -18.872 1.00 35.88 511 ASP A C 1
ATOM 4046 O O . ASP A 1 511 ? 34.989 -13.861 -19.485 1.00 35.88 511 ASP A O 1
ATOM 4050 N N . GLN A 1 512 ? 37.028 -13.988 -18.532 1.00 40.81 512 GLN A N 1
ATOM 4051 C CA . GLN A 1 512 ? 37.565 -12.697 -18.945 1.00 40.81 512 GLN A CA 1
ATOM 4052 C C . GLN A 1 512 ? 37.875 -12.703 -20.451 1.00 40.81 512 GLN A C 1
ATOM 4054 O O . GLN A 1 512 ? 38.990 -12.444 -20.890 1.00 40.81 512 GLN A O 1
ATOM 4059 N N . GLY A 1 513 ? 36.873 -13.006 -21.269 1.00 40.22 513 GLY A N 1
ATOM 4060 C CA . GLY A 1 513 ? 36.937 -13.005 -22.718 1.00 40.22 513 GLY A CA 1
ATOM 4061 C C . GLY A 1 513 ? 36.181 -11.819 -23.298 1.00 40.22 513 GLY A C 1
ATOM 4062 O O . GLY A 1 513 ? 35.135 -12.014 -23.901 1.00 40.22 513 GLY A O 1
ATOM 4063 N N . SER A 1 514 ? 36.701 -10.598 -23.119 1.00 47.47 514 SER A N 1
ATOM 4064 C CA . SER A 1 514 ? 36.640 -9.507 -24.116 1.00 47.47 514 SER A CA 1
ATOM 4065 C C . SER A 1 514 ? 35.305 -9.307 -24.876 1.00 47.47 514 SER A C 1
ATOM 4067 O O . SER A 1 514 ? 35.267 -9.049 -26.082 1.00 47.47 514 SER A O 1
ATOM 4069 N N . ALA A 1 515 ? 34.156 -9.412 -24.206 1.00 55.09 515 ALA A N 1
ATOM 4070 C CA . ALA A 1 515 ? 32.903 -8.978 -24.807 1.00 55.09 515 ALA A CA 1
ATOM 4071 C C . ALA A 1 515 ? 32.826 -7.456 -24.654 1.00 55.09 515 ALA A C 1
ATOM 4073 O O . ALA A 1 515 ? 32.423 -6.954 -23.609 1.00 55.09 515 ALA A O 1
ATOM 4074 N N . LEU A 1 516 ? 33.237 -6.713 -25.687 1.00 61.53 516 LEU A N 1
ATOM 4075 C CA . LEU A 1 516 ? 32.987 -5.273 -25.751 1.00 61.53 516 LEU A CA 1
ATOM 4076 C C . LEU A 1 516 ? 31.489 -5.018 -25.502 1.00 61.53 516 LEU A C 1
ATOM 4078 O O . LEU A 1 516 ? 30.632 -5.620 -26.162 1.00 61.53 516 LEU A O 1
ATOM 4082 N N . LEU A 1 517 ? 31.181 -4.144 -24.546 1.00 68.12 517 LEU A N 1
ATOM 4083 C CA . LEU A 1 517 ? 29.817 -3.783 -24.169 1.00 68.12 517 LEU A CA 1
ATOM 4084 C C . LEU A 1 517 ? 29.413 -2.476 -24.854 1.00 68.12 517 LEU A C 1
ATOM 4086 O O . LEU A 1 517 ? 30.143 -1.488 -24.812 1.00 68.12 517 LEU A O 1
ATOM 4090 N N . GLY A 1 518 ? 28.239 -2.475 -25.480 1.00 75.31 518 GLY A N 1
ATOM 4091 C CA . GLY A 1 518 ? 27.575 -1.268 -25.950 1.00 75.31 518 GLY A CA 1
ATOM 4092 C C . GLY A 1 518 ? 26.747 -0.664 -24.826 1.00 75.31 518 GLY A C 1
ATOM 4093 O O . GLY A 1 518 ? 25.940 -1.360 -24.213 1.00 75.31 518 GLY A O 1
ATOM 4094 N N . GLN A 1 519 ? 26.950 0.624 -24.567 1.00 82.50 519 GLN A N 1
ATOM 4095 C CA . GLN A 1 519 ? 26.171 1.379 -23.591 1.00 82.50 519 GLN A CA 1
ATOM 4096 C C . GLN A 1 519 ? 24.902 1.931 -24.242 1.00 82.50 519 GLN A C 1
ATOM 4098 O O . GLN A 1 519 ? 24.957 2.540 -25.315 1.00 82.50 519 GLN A O 1
ATOM 4103 N N . VAL A 1 520 ? 23.763 1.720 -23.588 1.00 85.81 520 VAL A N 1
ATOM 4104 C CA . VAL A 1 520 ? 22.462 2.264 -23.979 1.00 85.81 520 VAL A CA 1
ATOM 4105 C C . VAL A 1 520 ? 21.997 3.186 -22.867 1.00 85.81 520 VAL A C 1
ATOM 4107 O O . VAL A 1 520 ? 21.861 2.755 -21.728 1.00 85.81 520 VAL A O 1
ATOM 4110 N N . THR A 1 521 ? 21.731 4.446 -23.202 1.00 88.50 521 THR A N 1
ATOM 4111 C CA . THR A 1 521 ? 21.119 5.407 -22.279 1.00 88.50 521 THR A CA 1
ATOM 4112 C C . THR A 1 521 ? 19.762 5.813 -22.828 1.00 88.50 521 THR A C 1
ATOM 4114 O O . THR A 1 521 ? 19.680 6.425 -23.897 1.00 88.50 521 THR A O 1
ATOM 4117 N N . VAL A 1 522 ? 18.707 5.439 -22.104 1.00 90.06 522 VAL A N 1
ATOM 4118 C CA . VAL A 1 522 ? 17.325 5.806 -22.419 1.00 90.06 522 VAL A CA 1
ATOM 4119 C C . VAL A 1 522 ? 16.963 7.058 -21.637 1.00 90.06 522 VAL A C 1
ATOM 4121 O O . VAL A 1 522 ? 17.043 7.059 -20.408 1.00 90.06 522 VAL A O 1
ATOM 4124 N N . MET A 1 523 ? 16.557 8.119 -22.333 1.00 88.25 523 MET A N 1
ATOM 4125 C CA . MET A 1 523 ? 16.120 9.352 -21.675 1.00 88.25 523 MET A CA 1
ATOM 4126 C C . MET A 1 523 ? 14.880 9.097 -20.819 1.00 88.25 523 MET A C 1
ATOM 4128 O O . MET A 1 523 ? 13.925 8.472 -21.277 1.00 88.25 523 MET A O 1
ATOM 4132 N N . GLN A 1 524 ? 14.879 9.624 -19.594 1.00 88.75 524 GLN A N 1
ATOM 4133 C CA . GLN A 1 524 ? 13.722 9.565 -18.705 1.00 88.75 524 GLN A CA 1
ATOM 4134 C C . GLN A 1 524 ? 13.060 10.954 -18.636 1.00 88.75 524 GLN A C 1
ATOM 4136 O O . GLN A 1 524 ? 13.6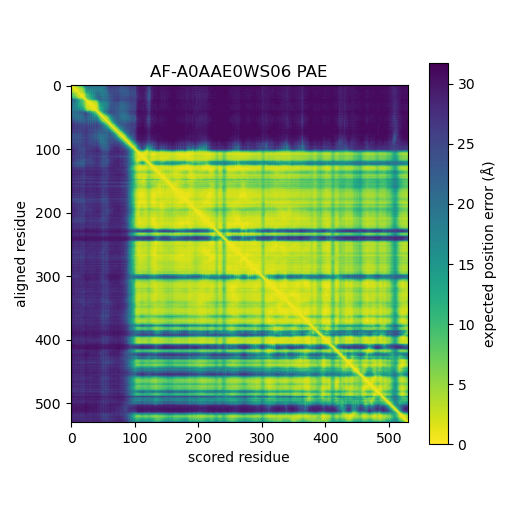30 11.859 -18.024 1.00 88.75 524 GLN A O 1
ATOM 4141 N N . PRO A 1 525 ? 11.898 11.158 -19.280 1.00 83.00 525 PRO A N 1
ATOM 4142 C CA . PRO A 1 525 ? 11.178 12.425 -19.223 1.00 83.00 525 PRO A CA 1
ATOM 4143 C C . PRO A 1 525 ? 10.566 12.637 -17.833 1.00 83.00 525 PRO A C 1
ATOM 4145 O O . PRO A 1 525 ? 10.171 11.674 -17.171 1.00 83.00 525 PRO A O 1
ATOM 4148 N N . ARG A 1 526 ? 10.458 13.905 -17.421 1.00 78.81 526 ARG A N 1
ATOM 4149 C CA . ARG A 1 526 ? 9.719 14.303 -16.217 1.00 78.81 526 ARG A CA 1
ATOM 4150 C C . ARG A 1 526 ? 8.223 14.360 -16.486 1.00 78.81 526 ARG A C 1
ATOM 4152 O O . ARG A 1 526 ? 7.794 14.677 -17.603 1.00 78.81 526 ARG A O 1
ATOM 4159 N N . LEU A 1 527 ? 7.436 14.068 -15.455 1.00 79.75 527 LEU A N 1
ATOM 4160 C CA . LEU A 1 527 ? 5.988 14.203 -15.516 1.00 79.75 527 LEU A CA 1
ATOM 4161 C C . LEU A 1 527 ? 5.579 15.549 -14.919 1.00 79.75 527 LEU A C 1
ATOM 4163 O O . LEU A 1 527 ? 5.834 15.815 -13.748 1.00 79.75 527 LEU A O 1
ATOM 4167 N N . ARG A 1 528 ? 4.864 16.371 -15.695 1.00 71.94 528 ARG A N 1
ATOM 4168 C CA . ARG A 1 528 ? 4.161 17.540 -15.153 1.00 71.94 528 ARG A CA 1
ATOM 4169 C C . ARG A 1 528 ? 2.677 17.260 -15.061 1.00 71.94 528 ARG A C 1
ATOM 4171 O O . ARG A 1 528 ? 2.002 17.030 -16.065 1.00 71.94 528 ARG A O 1
ATOM 4178 N N . LEU A 1 529 ? 2.179 17.321 -13.835 1.00 71.50 529 LEU A N 1
ATOM 4179 C CA . LEU A 1 529 ? 0.756 17.447 -13.577 1.00 71.50 529 LEU A CA 1
ATOM 4180 C C . LEU A 1 529 ? 0.348 18.892 -13.886 1.00 71.50 529 LEU A C 1
ATOM 4182 O O . LEU A 1 529 ? 1.065 19.822 -13.513 1.00 71.50 529 LEU A O 1
ATOM 4186 N N . ARG A 1 530 ? -0.745 19.062 -14.634 1.00 59.78 530 ARG A N 1
ATOM 4187 C CA . ARG A 1 530 ? -1.343 20.372 -14.910 1.00 59.78 530 ARG A CA 1
ATOM 4188 C C . ARG A 1 530 ? -2.461 20.674 -13.931 1.00 59.78 530 ARG A C 1
ATOM 4190 O O . ARG A 1 530 ? -3.152 19.707 -13.525 1.00 59.78 530 ARG A O 1
#

Radius of gyration: 29.8 Å; Cα contacts (8 Å, |Δi|>4): 805; chains: 1; bounding box: 96×54×82 Å

Mean predicted aligned error: 14.76 Å

Organism: NCBI:txid574656

Solvent-accessible surface area (backbone atoms only — not comparable to full-atom values): 31551 Å² total; per-residue (Å²): 116,73,73,57,57,56,51,51,51,55,50,49,55,55,48,50,61,58,52,78,72,56,96,54,77,65,56,59,56,52,51,54,53,52,48,58,55,52,69,73,59,72,76,82,92,87,82,92,81,74,76,81,73,74,81,79,80,87,86,84,86,92,85,88,88,87,87,84,82,89,86,83,88,83,90,84,89,83,91,77,82,95,78,74,85,80,80,82,78,78,74,75,80,64,62,79,66,59,72,69,68,66,62,67,66,45,38,32,29,32,38,84,75,64,45,78,42,83,42,65,48,86,50,94,72,74,78,68,25,27,29,56,40,71,70,86,58,98,47,55,64,34,23,81,62,51,72,68,61,49,82,75,42,83,69,56,38,32,92,91,41,77,37,20,68,38,43,53,51,53,54,48,52,26,49,56,29,42,76,71,74,24,58,24,34,36,38,70,51,53,38,41,56,75,86,39,68,68,54,38,45,52,44,58,66,36,48,39,56,54,41,36,68,23,69,29,32,44,34,45,36,77,51,24,74,77,54,100,88,59,91,58,92,53,25,36,57,92,77,75,96,65,94,68,82,48,66,38,71,58,78,38,32,32,56,46,53,38,60,66,64,37,30,79,34,47,37,36,24,23,54,82,67,47,79,74,43,34,50,57,81,39,19,66,64,50,18,74,74,54,73,47,58,47,57,54,51,32,86,60,67,97,75,37,49,54,64,77,77,48,27,55,28,46,59,37,22,60,48,30,70,18,31,54,93,52,64,35,42,62,29,55,40,39,26,63,77,53,64,52,79,77,85,79,61,93,87,54,38,60,50,36,41,49,50,46,5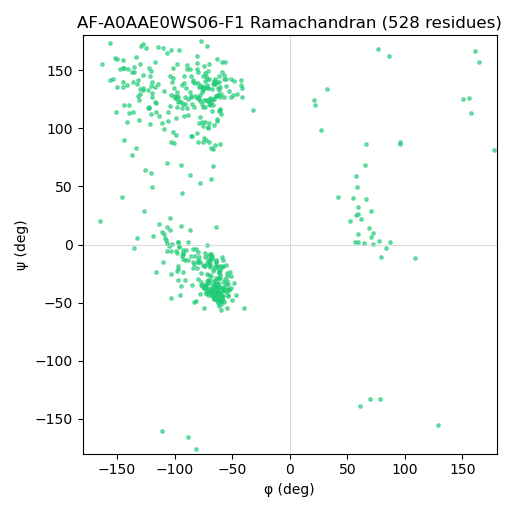3,50,51,32,57,70,32,95,82,45,52,59,53,30,58,55,64,47,26,50,43,100,80,56,60,37,62,43,70,78,38,69,52,49,59,78,75,80,64,38,32,63,68,59,87,48,42,44,24,32,49,75,74,85,82,80,61,80,85,59,58,53,42,60,58,81,93,67,70,68,67,56,54,82,84,30,68,42,85,52,101,72,19,43,32,36,45,39,48,40,69,58,49,61,71,36,34,40,72,101,81,52,40,30,38,68,44,56,40,71,23,26,39,81,90,15,27,33,40,48,45,32,37,47,48,97,87,72,41,30,33,43,69,59,45,74,57,78,47,61,34,81,87,59,67,63,76,89,68,76,66,87,70,83,71,90,68,85,70,59,65,39,82,45,45,29,35,57,69,64,72,45,80,102

pLDDT: mean 73.83, std 23.82, range [22.84, 98.69]

Secondary structure (DSSP, 8-state):
-HHHHHHHHHHHHHHHHHHTT---THHHHHHHHHHHHHHTT--S---SSSGGGSSSS--S----------------------------------GGGTTTS----EEEEETTT--EEEE-TT-SSPPPEEEEE-PPPTTPPPHHHHTT-GGG-TTTT-TTSTTHHHHHHHHHHHHHHHHTT-SEEE-HHHH--TT-HHHHHHHHHHHHHHHHHSSEEEEE-TT----TTSS-TTBPP--SS-SS--B-GGGGBSTHHHHHHS-SSEEEE-TT--EEEETTTTHHHHHHHH---HHHH---GGG---GGGS-HHHHHHTTTT-B-SSTTHHHHTTHHHHT------TT-TTHHHHHHHHHHHH-TTT--GGGG-----TT--BGGGTB-EEETTS-B-SS-SSGGGGPPP-SSS-----B--GGG--PPSTTS-EEETTEEEEEEEHHHHHHHEETTTT-EEEEEEEEEETTEEEEEEEEE-TTS-EEE--SS--EEETTPPS----SS-------PEEEEEE--PPEEE-

InterPro domains:
  IPR010730 Heterokaryon incompatibility [PF06985] (129-228)
  IPR058525 Domain of unknown function DUF8212 [PF26640] (352-451)

Foldseek 3Di:
DVVVVVVCVVCVVVVVVVVVPDDDPVVVVVVVVVVVVVVVPPDDDDDDDPPVPPPPPPDDDDDDDDDDDDDDDDDDDDDDDPDDDDDPPPPPPPCVVVLLPWLAWWWKAFLPQRDIDIDHRPDPDDAAEEEEAEDADPQADAQVNSNVSCLPPPPVLPPPDPCVLNSLVSNLSSVVCVVVVGRIYDYCRRIAPPVDLVSVQSCLLNVLSVQQRHPEYEYEQLQDDADPPDPDLQFGDDDDDDPDRDGTCCLQALLCLSNQQRYPWYWYAYSNRDTSGTLLVCVVVSCVSQVDDSLSRHDPDPSRDPLLQAAPLNLLQSLQNHAYPQQLSSLSSCCVSLVFRDRDDRPPHLCSQVVSLQRQCPDPRRDFQCQQVFAQDPVNDRNHNVFNWDFPPPFAFSHDSGSNRSHFDPPPDPRWGWHADPVPRAAAPDRHWDQDPQAIKGKDQVVQLQVQQDDPVSFKGWAFGRIATPNFTWIWIWGQDPVRAITTDHHHDTDGDHPDDPPPDDPDDPPVPDRDIDMHGHGHTDIDGD

Nearest PDB structures (foldseek):
  6rwb-assembly1_C  TM=2.285E-01  e=4.836E+00  Yersinia pseudotuberculosis

Sequence (530 aa):
MENAHLWYRKVATSALYALMRSKSDLLISLLTTMRARLEAAACVAVAPALYLHWCIDADYHKNPPIRGPNVTAGTSTCVLAAHFCSPTYFIKPSVQHRIREHSPDMYLIDTTSYALIHVEQDLDEKPEYAILSHRWVKHEIIYKTYQQALMNDPNFGKPGSDQEASVRKIRGACTVAKQRSLKYIWIDNCCIDKSSSEELRTALNSMFAWYHEAAICLTYLGDVTYSSSGNGTFSRDEVSGKKGHQPSEWFERGWTLQELLAPRSMQFYDRSWQPMGSRNSLADSVSNITGISRDYLQDRGSEALTFRSASIATRLSWMAGRTTRDVEDIAYSMLGILDVNMVPMYGEGAEAFSRLQETVMTSPHAFDESLFAWRLPVQGKLDCYRTSAVLESGALGLLAPSPDCFRRNMNGEEHEEICIQHKDVMRRLGNGFTKTHQGINFALPLKEMKSRMTGRDKKEISLPLNCWIGGNNVVLELVRDSGGFWRRTQGERLQPKKGAKVGDNKTFGIDQGSALLGQVTVMQPRLRLR